Protein AF-0000000068721405 (afdb_homodimer)

Radius of gyration: 25.01 Å; Cα contacts (8 Å, |Δi|>4): 1189; chains: 2; bounding box: 50×74×59 Å

Solvent-accessible surface area (backbone atoms only — not comparable to full-atom values): 30189 Å² total; per-residue (Å²): 129,69,80,90,55,39,34,24,23,39,35,67,59,22,17,36,98,82,54,42,76,29,65,69,36,45,54,49,44,53,52,50,45,58,73,46,59,43,52,27,41,30,38,46,32,79,48,21,42,40,77,71,45,53,73,66,52,54,52,49,47,50,53,52,50,43,60,70,50,62,79,74,53,45,37,32,35,34,24,55,41,57,24,41,67,55,21,39,52,43,41,46,52,40,50,76,63,64,41,49,26,34,36,36,44,67,35,29,60,72,44,65,53,71,70,25,48,49,49,34,50,42,55,40,31,74,70,50,84,52,39,26,28,42,38,40,35,28,80,46,25,62,44,74,76,48,67,68,55,53,49,49,43,30,68,68,20,84,26,28,40,31,34,33,48,33,71,75,51,65,68,53,54,32,49,50,47,69,66,35,78,77,43,42,45,36,25,28,43,34,67,72,42,46,68,64,32,47,73,50,55,34,52,28,29,53,23,64,60,27,63,71,42,34,52,58,46,37,48,32,47,52,31,47,77,69,65,38,54,69,61,25,50,53,49,47,64,53,45,38,65,54,21,44,47,41,70,67,65,64,44,45,49,46,51,47,22,51,47,25,43,76,70,76,39,53,13,55,51,61,61,44,39,53,64,76,70,51,73,67,54,47,51,52,49,51,51,48,52,51,54,35,54,58,53,69,76,98,127,68,82,90,56,40,33,25,23,38,33,68,60,22,16,38,96,84,53,43,77,29,66,67,35,44,56,50,42,52,52,51,44,58,73,47,59,42,52,26,42,29,38,47,35,78,48,22,42,40,78,71,46,52,73,68,52,55,51,48,49,52,54,51,51,43,61,69,49,62,78,74,52,44,39,33,35,36,26,54,40,56,24,41,68,55,20,40,52,43,41,47,53,39,48,75,64,62,42,48,25,35,36,35,43,66,36,31,59,73,43,68,52,71,69,27,49,50,50,35,50,42,55,40,31,74,70,52,84,51,39,26,28,42,39,41,36,28,80,47,25,61,44,73,75,48,67,67,56,54,48,48,42,31,65,69,21,84,26,27,41,31,32,32,48,34,72,76,51,66,67,52,55,32,49,49,47,71,67,37,77,77,44,41,46,38,24,27,42,35,68,72,42,47,70,63,31,47,74,48,56,33,52,28,29,51,24,64,61,26,64,70,41,35,51,60,46,35,47,32,47,51,31,48,76,69,65,36,54,69,61,24,50,51,49,48,64,53,45,38,65,53,21,44,48,42,69,69,64,66,44,44,48,46,51,46,22,52,48,26,43,74,70,76,41,55,14,55,52,60,59,43,39,53,62,76,72,50,72,69,54,46,50,51,50,51,50,49,52,50,54,36,54,57,55,68,77,98

Foldseek 3Di:
DDDDFAAAEEDAFFAAQVQHGPLVLLLQLLVVLVVLVFQEYEYCDVLNVVVPDDPVRLLVSLLSNLVSCVPVHAYEYEQEDQDLVSSLVSVVSNVVNPHQEYEYEYHQPPQDDLVVVLVSLQSSLVSDQHAYEYEADCVRRVYGHDLVSVLCSLQPRQRHAEYEYAPPDLVSLLCCQVVNVNSHAYEYEQLLCRLSSVVSPHRYYHHLCCLQCVNLRRVLRVCVVVVVSVSNVLSSVLCNLVSCLLRPVVQSSQLSLVSCVVVVGGRYDHDPPDDHDDPVSVVSSVVSSVSSVVSVVD/DDDDFAAAEEDAFFAAQVQHGPLVLLLQLLVVLVVLVFQEYEYCDVLNVVVPDDPVRLLVSLLSNLVSCVPVHAYEYEQEDQDLVSSLVSVVSNVVNPHQEYEYEYHQPPQDDLVVVLVSLLSSLVSDQHAYEYEADCVRRVYGHDLVSVLCSLQPRQRHAEYEYAPPDLVSLLCCQVVNVNSHAYEYEQLLCRLSNVVSPHRYYHHLCCLQCVNLSRVLRVCVVVVVSVSNVLSSVLCNLVSCLLRPVVQSSQLSLLSCVVVVGGHYDHDPPDDHDDPVSVVSSVVSSVSSVVSVVD

Sequence (596 aa):
MQKIKGAFPVLITPMDEFQEINWDGIKQNVNYFIEQKVAGIIINGSTGEFVSLSKEERFKMVETVLKEIDGRIPVIVGTAAETTKETIEYTKHAEAHGADCALIINSYYCKPKEEEIYFHFKEISNSVNIPIMLYNNPFTSGVDMSTELMLRIGKECENVTHIKESSGDIRKARDLVRQSEGAFQVFCGSEDLVMESYLVGASGWVSVAGNIVPGLVTKMYEHFQNGELEKVWEINDAILPLCEFLEGSGKYVQIVKRSMELHGQAGGPSRYPRLGLTVDEDQKLQTILSNIAAHAAVMQKIKGAFPVLITPMDEFQEINWDGIKQNVNYFIEQKVAGIIINGSTGEFVSLSKEERFKMVETVLKEIDGRIPVIVGTAAETTKETIEYTKHAEAHGADCALIINSYYCKPKEEEIYFHFKEISNSVNIPIMLYNNPFTSGVDMSTELMLRIGKECENVTHIKESSGDIRKARDLVRQSEGAFQVFCGSEDLVMESYLVGASGWVSVAGNIVPGLVTKMYEHFQNGELEKVWEINDAILPLCEFLEGSGKYVQIVKRSMELHGQAGGPSRYPRLGLTVDEDQKLQTILSNIAAHAAV

InterPro domains:
  IPR002220 DapA-like [PF00701] (4-291)
  IPR002220 DapA-like [PIRSF001365] (1-296)
  IPR002220 DapA-like [PR00146] (37-58)
  IPR002220 DapA-like [PR00146] (73-91)
  IPR002220 DapA-like [PR00146] (105-121)
  IPR002220 DapA-like [PR00146] (130-147)
  IPR002220 DapA-like [PTHR12128] (3-292)
  IPR002220 DapA-like [SM01130] (3-293)
  IPR005263 4-hydroxy-tetrahydrodipicolinate synthase, DapA [TIGR00674] (9-290)
  IPR013785 Aldolase-type TIM barrel [G3DSA:3.20.20.70] (2-296)
  IPR020624 Schiff base-forming aldolase, conserved site [PS00665] (40-57)

Secondary structure (DSSP, 8-state):
-----EEEEB----B-TTS-B-HHHHHHHHHHHHHTT-S-EEESSTTTTGGGS-HHHHHHHHHHHHHHHTTSS-EEEE---SSHHHHHHHHHHHHHTT-SEEEEEPPSSS---HHHHHHHHHHHHHH--S-EEEEE-HHHHS----HHHHHHHHHHSTTEEEEEE-SS-HHHHHHHHHHSTTSSEEEE--GGGHHHHHHHT--EEEESGGGTSHHHHHHHHHHHHTT-HHHHHHHHHHHHHHHHHHHHHS-HHHHHHHHHHHTTS---PPPTT-----HHHHHHHHHHHHHHHHHHT-/-----EEEEB----B-TTS-B-HHHHHHHHHHHHHTT-S-EEESSTTTTGGGS-HHHHHHHHHHHHHHHTTSS-EEEE---SSHHHHHHHHHHHHHTT-SEEEEEPPSSS---HHHHHHHHHHHHHH--S-EEEEE-HHHHS----HHHHHHHHHHSTTEEEEEE-SS-HHHHHHHHHHSTTSSEEEE--GGGHHHHHHHT--EEEESGGGTSHHHHHHHHHHHHTT-HHHHHHHHHHHHHHHHHHHHHS-HHHHHHHHHHHTTS---PPPTT-----HHHHHHHHHHHHHHHHHHT-

Structure (mmCIF, N/CA/C/O backbone):
data_AF-0000000068721405-model_v1
#
loop_
_entity.id
_entity.type
_entity.pdbx_description
1 polymer '4-hydroxy-tetrahydrodipicolinate synthase'
#
loop_
_atom_site.group_PDB
_atom_site.id
_atom_site.type_symbol
_atom_site.label_atom_id
_atom_site.label_alt_id
_atom_site.label_comp_id
_atom_site.label_asym_id
_atom_site.label_entity_id
_atom_site.label_seq_id
_atom_site.pdbx_PDB_ins_code
_atom_site.Cartn_x
_atom_site.Cartn_y
_atom_site.Cartn_z
_atom_site.occupancy
_atom_site.B_iso_or_equiv
_atom_site.auth_seq_id
_atom_site.auth_comp_id
_atom_site.auth_asym_id
_atom_site.auth_atom_id
_atom_site.pdbx_PDB_model_num
ATOM 1 N N . MET A 1 1 ? -15.828 20.219 19.922 1 56.53 1 MET A N 1
ATOM 2 C CA . MET A 1 1 ? -14.68 19.828 19.109 1 56.53 1 MET A CA 1
ATOM 3 C C . MET A 1 1 ? -13.984 21.062 18.547 1 56.53 1 MET A C 1
ATOM 5 O O . MET A 1 1 ? -14.648 22.031 18.156 1 56.53 1 MET A O 1
ATOM 9 N N . GLN A 1 2 ? -12.633 21.078 18.609 1 73.62 2 GLN A N 1
ATOM 10 C CA . GLN A 1 2 ? -11.883 22.25 18.172 1 73.62 2 GLN A CA 1
ATOM 11 C C . GLN A 1 2 ? -11.984 22.422 16.656 1 73.62 2 GLN A C 1
ATOM 13 O O . GLN A 1 2 ? -12.195 21.453 15.93 1 73.62 2 GLN A O 1
ATOM 18 N N . LYS A 1 3 ? -11.953 23.547 16.281 1 86.75 3 LYS A N 1
ATOM 19 C CA . LYS A 1 3 ? -12.031 23.859 14.859 1 86.75 3 LYS A CA 1
ATOM 20 C C . LYS A 1 3 ? -10.758 23.406 14.141 1 86.75 3 LYS A C 1
ATOM 22 O O . LYS A 1 3 ? -9.648 23.641 14.625 1 86.75 3 LYS A O 1
ATOM 27 N N . ILE A 1 4 ? -10.844 22.688 13.141 1 96 4 ILE A N 1
ATOM 28 C CA . ILE A 1 4 ? -9.742 22.203 12.312 1 96 4 ILE A CA 1
ATOM 29 C C . ILE A 1 4 ? -9.531 23.156 11.133 1 96 4 ILE A C 1
ATOM 31 O O . ILE A 1 4 ? -10.156 23.016 10.086 1 96 4 ILE A O 1
ATOM 35 N N . LYS A 1 5 ? -8.703 24.141 11.305 1 95.31 5 LYS A N 1
ATOM 36 C CA . LYS A 1 5 ? -8.352 25.141 10.305 1 95.31 5 LYS A CA 1
ATOM 37 C C . LYS A 1 5 ? -6.895 25.578 10.453 1 95.31 5 LYS A C 1
ATOM 39 O O . LYS A 1 5 ? -6.379 25.656 11.57 1 95.31 5 LYS A O 1
ATOM 44 N N . GLY A 1 6 ? -6.27 25.891 9.375 1 97.5 6 GLY A N 1
ATOM 45 C CA . GLY A 1 6 ? -4.875 26.297 9.414 1 97.5 6 GLY A CA 1
ATOM 46 C C . GLY A 1 6 ? -3.926 25.234 8.898 1 97.5 6 GLY A C 1
ATOM 47 O O . GLY A 1 6 ? -4.344 24.312 8.18 1 97.5 6 GLY A O 1
ATOM 48 N N . ALA A 1 7 ? -2.674 25.422 9.164 1 98.19 7 ALA A N 1
ATOM 49 C CA . ALA A 1 7 ? -1.65 24.484 8.719 1 98.19 7 ALA A CA 1
ATOM 50 C C . ALA A 1 7 ? -1.308 23.484 9.82 1 98.19 7 ALA A C 1
ATOM 52 O O . ALA A 1 7 ? -0.998 23.875 10.945 1 98.19 7 ALA A O 1
ATOM 53 N N . PHE A 1 8 ? -1.411 22.266 9.516 1 98.75 8 PHE A N 1
ATOM 54 C CA . PHE A 1 8 ? -1.173 21.172 10.453 1 98.75 8 PHE A CA 1
ATOM 55 C C . PHE A 1 8 ? 0.058 20.375 10.047 1 98.75 8 PHE A C 1
ATOM 57 O O . PHE A 1 8 ? 0.036 19.656 9.047 1 98.75 8 PHE A O 1
ATOM 64 N N . PRO A 1 9 ? 1.169 20.484 10.82 1 98.81 9 PRO A N 1
ATOM 65 C CA . PRO A 1 9 ? 2.271 19.562 10.539 1 98.81 9 PRO A CA 1
ATOM 66 C C . PRO A 1 9 ? 1.882 18.094 10.742 1 98.81 9 PRO A C 1
ATOM 68 O O . PRO A 1 9 ? 1.229 17.766 11.727 1 98.81 9 PRO A O 1
ATOM 71 N N . VAL A 1 10 ? 2.143 17.266 9.789 1 98.69 10 VAL A N 1
ATOM 72 C CA . VAL A 1 10 ? 2.029 15.82 9.945 1 98.69 10 VAL A CA 1
ATOM 73 C C . VAL A 1 10 ? 3.338 15.258 10.492 1 98.69 10 VAL A C 1
ATOM 75 O O . VAL A 1 10 ? 4.332 15.164 9.773 1 98.69 10 VAL A O 1
ATOM 78 N N . LEU A 1 11 ? 3.346 14.789 11.648 1 98.88 11 LEU A N 1
ATOM 79 C CA . LEU A 1 11 ? 4.559 14.57 12.43 1 98.88 11 LEU A CA 1
ATOM 80 C C . LEU A 1 11 ? 5.219 13.25 12.047 1 98.88 11 LEU A C 1
ATOM 82 O O . LEU A 1 11 ? 4.535 12.281 11.719 1 98.88 11 LEU A O 1
ATOM 86 N N . ILE A 1 12 ? 6.52 13.203 12.188 1 98.81 12 ILE A N 1
ATOM 87 C CA . ILE A 1 12 ? 7.293 11.969 12.094 1 98.81 12 ILE A CA 1
ATOM 88 C C . ILE A 1 12 ? 7.172 11.195 13.406 1 98.81 12 ILE A C 1
ATOM 90 O O . ILE A 1 12 ? 6.734 11.734 14.422 1 98.81 12 ILE A O 1
ATOM 94 N N . THR A 1 13 ? 7.531 9.969 13.391 1 98.88 13 THR A N 1
ATOM 95 C CA . THR A 1 13 ? 7.75 9.133 14.57 1 98.88 13 THR A CA 1
ATOM 96 C C . THR A 1 13 ? 9.242 8.969 14.844 1 98.88 13 THR A C 1
ATOM 98 O O . THR A 1 13 ? 9.922 8.18 14.18 1 98.88 13 THR A O 1
ATOM 101 N N . PRO A 1 14 ? 9.711 9.703 15.812 1 98.88 14 PRO A N 1
ATOM 102 C CA . PRO A 1 14 ? 11.141 9.547 16.109 1 98.88 14 PRO A CA 1
ATOM 103 C C . PRO A 1 14 ? 11.492 8.148 16.609 1 98.88 14 PRO A C 1
ATOM 105 O O . PRO A 1 14 ? 10.711 7.535 17.344 1 98.88 14 PRO A O 1
ATOM 108 N N . MET A 1 15 ? 12.633 7.73 16.219 1 98.75 15 MET A N 1
ATOM 109 C CA . MET A 1 15 ? 13.117 6.406 16.594 1 98.75 15 MET A CA 1
ATOM 110 C C . MET A 1 15 ? 14.555 6.473 17.094 1 98.75 15 MET A C 1
ATOM 112 O O . MET A 1 15 ? 15.281 7.414 16.781 1 98.75 15 MET A O 1
ATOM 116 N N . ASP A 1 16 ? 14.938 5.48 17.875 1 98.31 16 ASP A N 1
ATOM 117 C CA . ASP A 1 16 ? 16.344 5.375 18.266 1 98.31 16 ASP A CA 1
ATOM 118 C C . ASP A 1 16 ? 17.141 4.566 17.25 1 98.31 16 ASP A C 1
ATOM 120 O O . ASP A 1 16 ? 16.609 4.203 16.188 1 98.31 16 ASP A O 1
ATOM 124 N N . GLU A 1 17 ? 18.391 4.312 17.547 1 97 17 GLU A N 1
ATOM 125 C CA . GLU A 1 17 ? 19.297 3.688 16.594 1 97 17 GLU A CA 1
ATOM 126 C C . GLU A 1 17 ? 18.906 2.238 16.312 1 97 17 GLU A C 1
ATOM 128 O O . GLU A 1 17 ? 19.344 1.639 15.336 1 97 17 GLU A O 1
ATOM 133 N N . PHE A 1 18 ? 18.078 1.682 17.188 1 97.69 18 PHE A N 1
ATOM 134 C CA . PHE A 1 18 ? 17.641 0.305 17.016 1 97.69 18 PHE A CA 1
ATOM 135 C C . PHE A 1 18 ? 16.281 0.259 16.328 1 97.69 18 PHE A C 1
ATOM 137 O O . PHE A 1 18 ? 15.648 -0.798 16.25 1 97.69 18 PHE A O 1
ATOM 144 N N . GLN A 1 19 ? 15.719 1.439 15.852 1 98.19 19 GLN A N 1
ATOM 145 C CA . GLN A 1 19 ? 14.461 1.596 15.125 1 98.19 19 GLN A CA 1
ATOM 146 C C . GLN A 1 19 ? 13.266 1.312 16.031 1 98.19 19 GLN A C 1
ATOM 148 O O . GLN A 1 19 ? 12.234 0.814 15.57 1 98.19 19 GLN A O 1
ATOM 153 N N . GLU A 1 20 ? 13.547 1.47 17.312 1 98.56 20 GLU A N 1
ATOM 154 C CA . GLU A 1 20 ? 12.445 1.495 18.281 1 98.56 20 GLU A CA 1
ATOM 155 C C . GLU A 1 20 ? 11.945 2.918 18.516 1 98.56 20 GLU A C 1
ATOM 157 O O . GLU A 1 20 ? 12.734 3.869 18.469 1 98.56 20 GLU A O 1
ATOM 162 N N . ILE A 1 21 ? 10.656 3.057 18.812 1 98.88 21 ILE A N 1
ATOM 163 C CA . ILE A 1 21 ? 10.055 4.379 18.953 1 98.88 21 ILE A CA 1
ATOM 164 C C . ILE A 1 21 ? 10.688 5.113 20.125 1 98.88 21 ILE A C 1
ATOM 166 O O . ILE A 1 21 ? 10.82 4.555 21.219 1 98.88 21 ILE A O 1
ATOM 170 N N . ASN A 1 22 ? 11.141 6.293 19.906 1 98.88 22 ASN A N 1
ATOM 171 C CA . ASN A 1 22 ? 11.641 7.199 20.938 1 98.88 22 ASN A CA 1
ATOM 172 C C . ASN A 1 22 ? 10.516 7.984 21.594 1 98.88 22 ASN A C 1
ATOM 174 O O . ASN A 1 22 ? 10.266 9.141 21.25 1 98.88 22 ASN A O 1
ATOM 178 N N . TRP A 1 23 ? 9.914 7.414 22.625 1 98.88 23 TRP A N 1
ATOM 179 C CA . TRP A 1 23 ? 8.719 7.965 23.25 1 98.88 23 TRP A CA 1
ATOM 180 C C . TRP A 1 23 ? 9 9.32 23.891 1 98.88 23 TRP A C 1
ATOM 182 O O . TRP A 1 23 ? 8.172 10.234 23.828 1 98.88 23 TRP A O 1
ATOM 192 N N . ASP A 1 24 ? 10.133 9.484 24.5 1 98.69 24 ASP A N 1
ATOM 193 C CA . ASP A 1 24 ? 10.508 10.781 25.062 1 98.69 24 ASP A CA 1
ATOM 194 C C . ASP A 1 24 ? 10.664 11.828 23.953 1 98.69 24 ASP A C 1
ATOM 196 O O . ASP A 1 24 ? 10.297 12.992 24.141 1 98.69 24 ASP A O 1
ATOM 200 N N . GLY A 1 25 ? 11.25 11.367 22.859 1 98.75 25 GLY A N 1
ATOM 201 C CA . GLY A 1 25 ? 11.375 12.242 21.703 1 98.75 25 GLY A CA 1
ATOM 202 C C . GLY A 1 25 ? 10.039 12.703 21.156 1 98.75 25 GLY A C 1
ATOM 203 O O . GLY A 1 25 ? 9.914 13.836 20.688 1 98.75 25 GLY A O 1
ATOM 204 N N . ILE A 1 26 ? 9.055 11.836 21.219 1 98.75 26 ILE A N 1
ATOM 205 C CA . ILE A 1 26 ? 7.707 12.188 20.781 1 98.75 26 ILE A CA 1
ATOM 206 C C . ILE A 1 26 ? 7.168 13.32 21.656 1 98.75 26 ILE A C 1
ATOM 208 O O . ILE A 1 26 ? 6.648 14.312 21.125 1 98.75 26 ILE A O 1
ATOM 212 N N . LYS A 1 27 ? 7.285 13.18 22.922 1 98.69 27 LYS A N 1
ATOM 213 C CA . LYS A 1 27 ? 6.801 14.203 23.844 1 98.69 27 LYS A CA 1
ATOM 214 C C . LYS A 1 27 ? 7.531 15.523 23.641 1 98.69 27 LYS A C 1
ATOM 216 O O . LYS A 1 27 ? 6.914 16.594 23.656 1 98.69 27 LYS A O 1
ATOM 221 N N . GLN A 1 28 ? 8.812 15.383 23.438 1 98.5 28 GLN A N 1
ATOM 222 C CA . GLN A 1 28 ? 9.617 16.578 23.172 1 98.5 28 GLN A CA 1
ATOM 223 C C . GLN A 1 28 ? 9.148 17.297 21.922 1 98.5 28 GLN A C 1
ATOM 225 O O . GLN A 1 28 ? 8.977 18.516 21.922 1 98.5 28 GLN A O 1
ATOM 230 N N . ASN A 1 29 ? 8.984 16.547 20.844 1 98.81 29 ASN A N 1
ATOM 231 C CA . ASN A 1 29 ? 8.539 17.125 19.578 1 98.81 29 ASN A CA 1
ATOM 232 C C . ASN A 1 29 ? 7.164 17.766 19.703 1 98.81 29 ASN A C 1
ATOM 234 O O . ASN A 1 29 ? 6.926 18.859 19.172 1 98.81 29 ASN A O 1
ATOM 238 N N . VAL A 1 30 ? 6.254 17.094 20.391 1 98.75 30 VAL A N 1
ATOM 239 C CA . VAL A 1 30 ? 4.906 17.609 20.594 1 98.75 30 VAL A CA 1
ATOM 240 C C . VAL A 1 30 ? 4.969 18.984 21.25 1 98.75 30 VAL A C 1
ATOM 242 O O . VAL A 1 30 ? 4.328 19.938 20.797 1 98.75 30 VAL A O 1
ATOM 245 N N . ASN A 1 31 ? 5.727 19.094 22.281 1 98.62 31 ASN A N 1
ATOM 246 C CA . ASN A 1 31 ? 5.836 20.359 23 1 98.62 31 ASN A CA 1
ATOM 247 C C . ASN A 1 31 ? 6.523 21.422 22.156 1 98.62 31 ASN A C 1
ATOM 249 O O . ASN A 1 31 ? 6.18 22.594 22.219 1 98.62 31 ASN A O 1
ATOM 253 N N . TYR A 1 32 ? 7.504 21.016 21.422 1 98.5 32 TYR A N 1
ATOM 254 C CA . TYR A 1 32 ? 8.148 21.922 20.484 1 98.5 32 TYR A CA 1
ATOM 255 C C . TYR A 1 32 ? 7.133 22.547 19.531 1 98.5 32 TYR A C 1
ATOM 257 O O . TYR A 1 32 ? 7.113 23.766 19.328 1 98.5 32 TYR A O 1
ATOM 265 N N . PHE A 1 33 ? 6.223 21.75 18.922 1 98.62 33 PHE A N 1
ATOM 266 C CA . PHE A 1 33 ? 5.254 22.234 17.938 1 98.62 33 PHE A CA 1
ATOM 267 C C . PHE A 1 33 ? 4.227 23.141 18.609 1 98.62 33 PHE A C 1
ATOM 269 O O . PHE A 1 33 ? 3.771 24.125 18.016 1 98.62 33 PHE A O 1
ATOM 276 N N . ILE A 1 34 ? 3.844 22.812 19.859 1 98.31 34 ILE A N 1
ATOM 277 C CA . ILE A 1 34 ? 2.953 23.688 20.609 1 98.31 34 ILE A CA 1
ATOM 278 C C . ILE A 1 34 ? 3.611 25.047 20.797 1 98.31 34 ILE A C 1
ATOM 280 O O . ILE A 1 34 ? 2.969 26.094 20.609 1 98.31 34 ILE A O 1
ATOM 284 N N . GLU A 1 35 ? 4.902 25.016 21.125 1 97.69 35 GLU A N 1
ATOM 285 C CA . GLU A 1 35 ? 5.656 26.266 21.328 1 97.69 35 GLU A CA 1
ATOM 286 C C . GLU A 1 35 ? 5.75 27.062 20.031 1 97.69 35 GLU A C 1
ATOM 288 O O . GLU A 1 35 ? 5.797 28.297 20.062 1 97.69 35 GLU A O 1
ATOM 293 N N . GLN A 1 36 ? 5.75 26.359 18.938 1 97.44 36 GLN A N 1
ATOM 294 C CA . GLN A 1 36 ? 5.82 27 17.625 1 97.44 36 GLN A CA 1
ATOM 295 C C . GLN A 1 36 ? 4.453 27.547 17.203 1 97.44 36 GLN A C 1
ATOM 297 O O . GLN A 1 36 ? 4.312 28.094 16.109 1 97.44 36 GLN A O 1
ATOM 302 N N . LYS A 1 37 ? 3.424 27.328 17.984 1 97.31 37 LYS A N 1
ATOM 303 C CA . LYS A 1 37 ? 2.078 27.875 17.828 1 97.31 37 LYS A CA 1
ATOM 304 C C . LYS A 1 37 ? 1.413 27.328 16.562 1 97.31 37 LYS A C 1
ATOM 306 O O . LYS A 1 37 ? 0.739 28.078 15.852 1 97.31 37 LYS A O 1
ATOM 311 N N . VAL A 1 38 ? 1.676 26.109 16.281 1 98.19 38 VAL A N 1
ATOM 312 C CA . VAL A 1 38 ? 0.999 25.484 15.156 1 98.19 38 VAL A CA 1
ATOM 313 C C . VAL A 1 38 ? -0.499 25.391 15.438 1 98.19 38 VAL A C 1
ATOM 315 O O . VAL A 1 38 ? -0.922 25.438 16.594 1 98.19 38 VAL A O 1
ATOM 318 N N . ALA A 1 39 ? -1.323 25.297 14.383 1 98.06 39 ALA A N 1
ATOM 319 C CA . ALA A 1 39 ? -2.777 25.234 14.516 1 98.06 39 ALA A CA 1
ATOM 320 C C . ALA A 1 39 ? -3.215 23.922 15.148 1 98.06 39 ALA A C 1
ATOM 322 O O . ALA A 1 39 ? -4.293 23.844 15.742 1 98.06 39 ALA A O 1
ATOM 323 N N . GLY A 1 40 ? -2.482 22.906 15.078 1 98.56 40 GLY A N 1
ATOM 324 C CA . GLY A 1 40 ? -2.662 21.531 15.508 1 98.56 40 GLY A CA 1
ATOM 325 C C . GLY A 1 40 ? -1.644 20.578 14.906 1 98.56 40 GLY A C 1
ATOM 326 O O . GLY A 1 40 ? -0.728 21 14.203 1 98.56 40 GLY A O 1
ATOM 327 N N . ILE A 1 41 ? -1.767 19.297 15.258 1 98.81 41 ILE A N 1
ATOM 328 C CA . ILE A 1 41 ? -0.803 18.344 14.719 1 98.81 41 ILE A CA 1
ATOM 329 C C . ILE A 1 41 ? -1.535 17.109 14.195 1 98.81 41 ILE A C 1
ATOM 331 O O . ILE A 1 41 ? -2.691 16.859 14.547 1 98.81 41 ILE A O 1
ATOM 335 N N . ILE A 1 42 ? -0.923 16.422 13.328 1 98.94 42 ILE A N 1
ATOM 336 C CA . ILE A 1 42 ? -1.399 15.141 12.805 1 98.94 42 ILE A CA 1
ATOM 337 C C . ILE A 1 42 ? -0.387 14.039 13.117 1 98.94 42 ILE A C 1
ATOM 339 O O . ILE A 1 42 ? 0.815 14.219 12.906 1 98.94 42 ILE A O 1
ATOM 343 N N . ILE A 1 43 ? -0.832 12.945 13.633 1 98.94 43 ILE A N 1
ATOM 344 C CA . ILE A 1 43 ? 0.042 11.812 13.945 1 98.94 43 ILE A CA 1
ATOM 345 C C . ILE A 1 43 ? -0.439 10.57 13.203 1 98.94 43 ILE A C 1
ATOM 347 O O . ILE A 1 43 ? -1.558 10.547 12.68 1 98.94 43 ILE A O 1
ATOM 351 N N . ASN A 1 44 ? 0.388 9.547 13.148 1 98.81 44 ASN A N 1
ATOM 352 C CA . ASN A 1 44 ? 0.074 8.273 12.516 1 98.81 44 ASN A CA 1
ATOM 353 C C . ASN A 1 44 ? -0.34 8.461 11.055 1 98.81 44 ASN A C 1
ATOM 355 O O . ASN A 1 44 ? -1.237 7.773 10.57 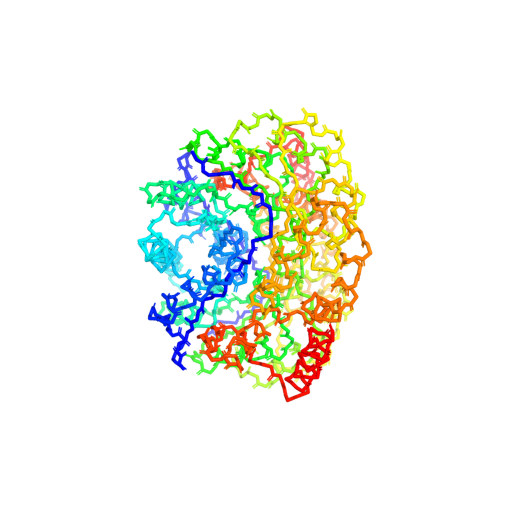1 98.81 44 ASN A O 1
ATOM 359 N N . GLY A 1 45 ? 0.198 9.531 10.383 1 98.5 45 GLY A N 1
ATOM 360 C CA . GLY A 1 45 ? 0.061 9.68 8.938 1 98.5 45 GLY A CA 1
ATOM 361 C C . GLY A 1 45 ? 1.174 9.008 8.164 1 98.5 45 GLY A C 1
ATOM 362 O O . GLY A 1 45 ? 1.955 8.234 8.727 1 98.5 45 GLY A O 1
ATOM 363 N N . SER A 1 46 ? 1.218 9.273 6.887 1 97.94 46 SER A N 1
ATOM 364 C CA . SER A 1 46 ? 2.283 8.734 6.047 1 97.94 46 SER A CA 1
ATOM 365 C C . SER A 1 46 ? 3.654 9.18 6.543 1 97.94 46 SER A C 1
ATOM 367 O O . SER A 1 46 ? 4.586 8.375 6.609 1 97.94 46 SER A O 1
ATOM 369 N N . THR A 1 47 ? 3.781 10.461 6.922 1 98.38 47 THR A N 1
ATOM 370 C CA . THR A 1 47 ? 5.035 11.016 7.418 1 98.38 47 THR A CA 1
ATOM 371 C C . THR A 1 47 ? 5.426 10.359 8.742 1 98.38 47 THR A C 1
ATOM 373 O O . THR A 1 47 ? 6.609 10.25 9.062 1 98.38 47 THR A O 1
ATOM 376 N N . GLY A 1 48 ? 4.434 9.977 9.477 1 98.62 48 GLY A N 1
ATOM 377 C CA . GLY A 1 48 ? 4.668 9.281 10.734 1 98.62 48 GLY A CA 1
ATOM 378 C C . GLY A 1 48 ? 4.949 7.801 10.562 1 98.62 48 GLY A C 1
ATOM 379 O O . GLY A 1 48 ? 5.09 7.07 11.539 1 98.62 48 GLY A O 1
ATOM 380 N N . GLU A 1 49 ? 4.965 7.316 9.352 1 98.38 49 GLU A N 1
ATOM 381 C CA . GLU A 1 49 ? 5.297 5.938 9.008 1 98.38 49 GLU A CA 1
ATOM 382 C C . GLU A 1 49 ? 4.301 4.957 9.625 1 98.38 49 GLU A C 1
ATOM 384 O O . GLU A 1 49 ? 4.691 3.939 10.195 1 98.38 49 GLU A O 1
ATOM 389 N N . PHE A 1 50 ? 3.018 5.238 9.492 1 98.62 50 PHE A N 1
ATOM 390 C CA . PHE A 1 50 ? 2.002 4.434 10.156 1 98.62 50 PHE A CA 1
ATOM 391 C C . PHE A 1 50 ? 2.051 2.99 9.68 1 98.62 50 PHE A C 1
ATOM 393 O O . PHE A 1 50 ? 1.764 2.064 10.438 1 98.62 50 PHE A O 1
ATOM 400 N N . VAL A 1 51 ? 2.494 2.699 8.469 1 97.88 51 VAL A N 1
ATOM 401 C CA . VAL A 1 51 ? 2.469 1.358 7.895 1 97.88 51 VAL A CA 1
ATOM 402 C C . VAL A 1 51 ? 3.609 0.525 8.477 1 97.88 51 VAL A C 1
ATOM 404 O O . VAL A 1 51 ? 3.627 -0.7 8.328 1 97.88 51 VAL A O 1
ATOM 407 N N . SER A 1 52 ? 4.559 1.2 9.086 1 98.12 52 SER A N 1
ATOM 408 C CA . SER A 1 52 ? 5.68 0.492 9.695 1 98.12 52 SER A CA 1
ATOM 409 C C . SER A 1 52 ? 5.43 0.232 11.18 1 98.12 52 SER A C 1
ATOM 411 O O . SER A 1 52 ? 6.262 -0.375 11.859 1 98.12 52 SER A O 1
ATOM 413 N N . LEU A 1 53 ? 4.328 0.719 11.664 1 98.56 53 LEU A N 1
ATOM 414 C CA . LEU A 1 53 ? 4.012 0.574 13.078 1 98.56 53 LEU A CA 1
ATOM 415 C C . LEU A 1 53 ? 3.047 -0.586 13.305 1 98.56 53 LEU A C 1
ATOM 417 O O . LEU A 1 53 ? 2.129 -0.8 12.508 1 98.56 53 LEU A O 1
ATOM 421 N N . SER A 1 54 ? 3.256 -1.325 14.422 1 97.56 54 SER A N 1
ATOM 422 C CA . SER A 1 54 ? 2.279 -2.33 14.828 1 97.56 54 SER A CA 1
ATOM 423 C C . SER A 1 54 ? 0.999 -1.678 15.344 1 97.56 54 SER A C 1
ATOM 425 O O . SER A 1 54 ? 0.979 -0.481 15.641 1 97.56 54 SER A O 1
ATOM 427 N N . LYS A 1 55 ? -0.06 -2.473 15.406 1 97.69 55 LYS A N 1
ATOM 428 C CA . LYS A 1 55 ? -1.316 -1.995 15.977 1 97.69 55 LYS A CA 1
ATOM 429 C C . LYS A 1 55 ? -1.103 -1.425 17.375 1 97.69 55 LYS A C 1
ATOM 431 O O . LYS A 1 55 ? -1.61 -0.349 17.703 1 97.69 55 LYS A O 1
ATOM 436 N N . GLU A 1 56 ? -0.354 -2.094 18.172 1 98.5 56 GLU A N 1
ATOM 437 C CA . GLU A 1 56 ? -0.085 -1.68 19.547 1 98.5 56 GLU A CA 1
ATOM 438 C C . GLU A 1 56 ? 0.676 -0.357 19.578 1 98.5 56 GLU A C 1
ATOM 440 O O . GLU A 1 56 ? 0.395 0.503 20.422 1 98.5 56 GLU A O 1
ATOM 445 N N . GLU A 1 57 ? 1.611 -0.224 18.719 1 98.81 57 GLU A N 1
ATOM 446 C CA . GLU A 1 57 ? 2.383 1.013 18.656 1 98.81 57 GLU A CA 1
ATOM 447 C C . GLU A 1 57 ? 1.505 2.191 18.25 1 98.81 57 GLU A C 1
ATOM 449 O O . GLU A 1 57 ? 1.635 3.289 18.797 1 98.81 57 GLU A O 1
ATOM 454 N N . ARG A 1 58 ? 0.626 2.002 17.25 1 98.88 58 ARG A N 1
ATOM 455 C CA . ARG A 1 58 ? -0.281 3.055 16.812 1 98.88 58 ARG A CA 1
ATOM 456 C C . ARG A 1 58 ? -1.211 3.49 17.938 1 98.88 58 ARG A C 1
ATOM 458 O O . ARG A 1 58 ? -1.457 4.684 18.125 1 98.88 58 ARG A O 1
ATOM 465 N N . PHE A 1 59 ? -1.735 2.48 18.656 1 98.94 59 PHE A N 1
ATOM 466 C CA . PHE A 1 59 ? -2.602 2.783 19.797 1 98.94 59 PHE A CA 1
ATOM 467 C C . PHE A 1 59 ? -1.838 3.549 20.875 1 98.94 59 PHE A C 1
ATOM 469 O O . PHE A 1 59 ? -2.322 4.559 21.375 1 98.94 59 PHE A O 1
ATOM 476 N N . LYS A 1 60 ? -0.66 3.088 21.172 1 98.94 60 LYS A N 1
ATOM 477 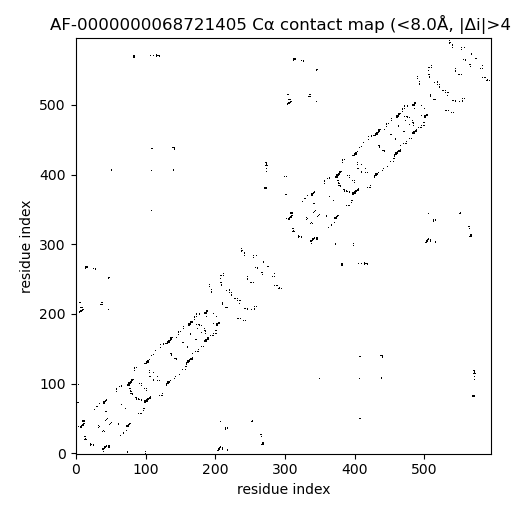C CA . LYS A 1 60 ? 0.148 3.75 22.203 1 98.94 60 LYS A CA 1
ATOM 478 C C . LYS A 1 60 ? 0.501 5.172 21.781 1 98.94 60 LYS A C 1
ATOM 480 O O . LYS A 1 60 ? 0.565 6.074 22.625 1 98.94 60 LYS A O 1
ATOM 485 N N . MET A 1 61 ? 0.784 5.402 20.5 1 98.94 61 MET A N 1
ATOM 486 C CA . MET A 1 61 ? 1.05 6.734 19.969 1 98.94 61 MET A CA 1
ATOM 487 C C . MET A 1 61 ? -0.115 7.68 20.25 1 98.94 61 MET A C 1
ATOM 489 O O . MET A 1 61 ? 0.089 8.797 20.734 1 98.94 61 MET A O 1
ATOM 493 N N . VAL A 1 62 ? -1.32 7.203 19.969 1 98.94 62 VAL A N 1
ATOM 494 C CA . VAL A 1 62 ? -2.525 7.996 20.188 1 98.94 62 VAL A CA 1
ATOM 495 C C . VAL A 1 62 ? -2.646 8.359 21.672 1 98.94 62 VAL A C 1
ATOM 497 O O . VAL A 1 62 ? -2.812 9.531 22.016 1 98.94 62 VAL A O 1
ATOM 500 N N . GLU A 1 63 ? -2.494 7.352 22.5 1 98.94 63 GLU A N 1
ATOM 501 C CA . GLU A 1 63 ? -2.625 7.551 23.938 1 98.94 63 GLU A CA 1
ATOM 502 C C . GLU A 1 63 ? -1.57 8.523 24.453 1 98.94 63 GLU A C 1
ATOM 504 O O . GLU A 1 63 ? -1.887 9.445 25.219 1 98.94 63 GLU A O 1
ATOM 509 N N . THR A 1 64 ? -0.331 8.336 24.031 1 98.88 64 THR A N 1
ATOM 510 C CA . THR A 1 64 ? 0.796 9.133 24.5 1 98.88 64 THR A CA 1
ATOM 511 C C . THR A 1 64 ? 0.655 10.586 24.062 1 98.88 64 THR A C 1
ATOM 513 O O . THR A 1 64 ? 0.801 11.5 24.859 1 98.88 64 THR A O 1
ATOM 516 N N . VAL A 1 65 ? 0.349 10.828 22.812 1 98.94 65 VAL A N 1
ATOM 517 C CA . VAL A 1 65 ? 0.316 12.18 22.25 1 98.94 65 VAL A CA 1
ATOM 518 C C . VAL A 1 65 ? -0.883 12.938 22.797 1 98.94 65 VAL A C 1
ATOM 520 O O . VAL A 1 65 ? -0.761 14.109 23.188 1 98.94 65 VAL A O 1
ATOM 523 N N . LEU A 1 66 ? -2.059 12.312 22.844 1 98.81 66 LEU A N 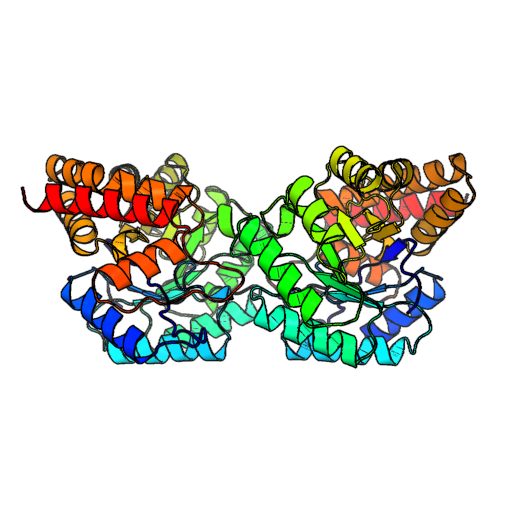1
ATOM 524 C CA . LEU A 1 66 ? -3.25 12.992 23.344 1 98.81 66 LEU A CA 1
ATOM 525 C C . LEU A 1 66 ? -3.107 13.344 24.812 1 98.81 66 LEU A C 1
ATOM 527 O O . LEU A 1 66 ? -3.549 14.406 25.25 1 98.81 66 LEU A O 1
ATOM 531 N N . LYS A 1 67 ? -2.494 12.406 25.547 1 98.69 67 LYS A N 1
ATOM 532 C CA . LYS A 1 67 ? -2.221 12.703 26.953 1 98.69 67 LYS A CA 1
ATOM 533 C C . LYS A 1 67 ? -1.265 13.891 27.078 1 98.69 67 LYS A C 1
ATOM 535 O O . LYS A 1 67 ? -1.488 14.789 27.891 1 98.69 67 LYS A O 1
ATOM 540 N N . GLU A 1 68 ? -0.209 13.898 26.281 1 98.69 68 GLU A N 1
ATOM 541 C CA . GLU A 1 68 ? 0.803 14.945 26.344 1 98.69 68 GLU A CA 1
ATOM 542 C C . GLU A 1 68 ? 0.221 16.297 25.938 1 98.69 68 GLU A C 1
ATOM 544 O O . GLU A 1 68 ? 0.554 17.328 26.516 1 98.69 68 GLU A O 1
ATOM 549 N N . ILE A 1 69 ? -0.553 16.344 24.906 1 98.19 69 ILE A N 1
ATOM 550 C CA . ILE A 1 69 ? -1.16 17.562 24.391 1 98.19 69 ILE A CA 1
ATOM 551 C C . ILE A 1 69 ? -2.135 18.125 25.422 1 98.19 69 ILE A C 1
ATOM 553 O O . ILE A 1 69 ? -2.217 19.344 25.594 1 98.19 69 ILE A O 1
ATOM 557 N N . ASP A 1 70 ? -2.93 17.25 26 1 97.25 70 ASP A N 1
ATOM 558 C CA . ASP A 1 70 ? -3.846 17.594 27.078 1 97.25 70 ASP A CA 1
ATOM 559 C C . ASP A 1 70 ? -4.785 18.719 26.656 1 97.25 70 ASP A C 1
ATOM 561 O O . ASP A 1 70 ? -4.949 19.703 27.391 1 97.25 70 ASP A O 1
ATOM 565 N N . GLY A 1 71 ? -5.273 18.672 25.453 1 96.69 71 GLY A N 1
ATOM 566 C CA . GLY A 1 71 ? -6.328 19.562 25 1 96.69 71 GLY A CA 1
ATOM 567 C C . GLY A 1 71 ? -5.82 20.922 24.578 1 96.69 71 GLY A C 1
ATOM 568 O O . GLY A 1 71 ? -6.605 21.797 24.219 1 96.69 71 GLY A O 1
ATOM 569 N N . ARG A 1 72 ? -4.539 21.141 24.438 1 97.38 72 ARG A N 1
ATOM 570 C CA . ARG A 1 72 ? -3.984 22.469 24.172 1 97.38 72 ARG A CA 1
ATOM 571 C C . ARG A 1 72 ? -4.176 22.844 22.703 1 97.38 72 ARG A C 1
ATOM 573 O O . ARG A 1 72 ? -4.418 24.016 22.391 1 97.38 72 ARG A O 1
ATOM 580 N N . ILE A 1 73 ? -3.988 21.922 21.797 1 97.88 73 ILE A N 1
ATOM 581 C CA . ILE A 1 73 ? -4.23 22.125 20.375 1 97.88 73 ILE A CA 1
ATOM 582 C C . ILE A 1 73 ? -4.934 20.906 19.797 1 97.88 73 ILE A C 1
ATOM 584 O O . ILE A 1 73 ? -4.883 19.812 20.375 1 97.88 73 ILE A O 1
ATOM 588 N N . PRO A 1 74 ? -5.648 21.094 18.641 1 98.5 74 PRO A N 1
ATOM 589 C CA . PRO A 1 74 ? -6.309 19.938 18.016 1 98.5 74 PRO A CA 1
ATOM 590 C C . PRO A 1 74 ? -5.324 18.875 17.547 1 98.5 74 PRO A C 1
ATOM 592 O O . PRO A 1 74 ? -4.238 19.203 17.062 1 98.5 74 PRO A O 1
ATOM 595 N N . VAL A 1 75 ? -5.75 17.609 17.656 1 98.81 75 VAL A N 1
ATOM 596 C CA . VAL A 1 75 ? -4.957 16.484 17.188 1 98.81 75 VAL A CA 1
ATOM 597 C C . VAL A 1 75 ? -5.762 15.672 16.172 1 98.81 75 VAL A C 1
ATOM 599 O O . VAL A 1 75 ? -6.883 15.242 16.453 1 98.81 75 VAL A O 1
ATOM 602 N N . ILE A 1 76 ? -5.262 15.539 14.977 1 98.88 76 ILE A N 1
ATOM 603 C CA . ILE A 1 76 ? -5.797 14.641 13.953 1 98.88 76 ILE A CA 1
ATOM 604 C C . ILE A 1 76 ? -5.004 13.336 13.945 1 98.88 76 ILE A C 1
ATOM 606 O O . ILE A 1 76 ? -3.771 13.352 13.984 1 98.88 76 ILE A O 1
ATOM 610 N N . VAL A 1 77 ? -5.684 12.211 13.922 1 98.94 77 VAL A N 1
ATOM 611 C CA . VAL A 1 77 ? -5.02 10.914 14 1 98.94 77 VAL A CA 1
ATOM 612 C C . VAL A 1 77 ? -5.25 10.133 12.711 1 98.94 77 VAL A C 1
ATOM 614 O O . VAL A 1 77 ? -6.391 9.953 12.281 1 98.94 77 VAL A O 1
ATOM 617 N N . GLY A 1 78 ? -4.137 9.711 12.078 1 98.94 78 GLY A N 1
ATOM 618 C CA . GLY A 1 78 ? -4.293 8.742 11.008 1 98.94 78 GLY A CA 1
ATOM 619 C C . GLY A 1 78 ? -4.805 7.395 11.484 1 98.94 78 GLY A C 1
ATOM 620 O O . GLY A 1 78 ? -4.203 6.773 12.367 1 98.94 78 GLY A O 1
ATOM 621 N N . THR A 1 79 ? -5.883 6.938 10.852 1 98.94 79 THR A N 1
ATOM 622 C CA . THR A 1 79 ? -6.48 5.691 11.32 1 98.94 79 THR A CA 1
ATOM 623 C C . THR A 1 79 ? -6.746 4.746 10.156 1 98.94 79 THR A C 1
ATOM 625 O O . THR A 1 79 ? -7.531 3.805 10.281 1 98.94 79 THR A O 1
ATOM 628 N N . ALA A 1 80 ? -6.105 5.004 9.07 1 98.75 80 ALA A N 1
ATOM 629 C CA . ALA A 1 80 ? -6.305 4.176 7.883 1 98.75 80 ALA A CA 1
ATOM 630 C C . ALA A 1 80 ? -5.766 2.764 8.102 1 98.75 80 ALA A C 1
ATOM 632 O O . ALA A 1 80 ? -4.789 2.572 8.828 1 98.75 80 ALA A O 1
ATOM 633 N N . ALA A 1 81 ? -6.387 1.824 7.527 1 98.38 81 ALA A N 1
ATOM 634 C CA . ALA A 1 81 ? -5.977 0.426 7.426 1 98.38 81 ALA A CA 1
ATOM 635 C C . ALA A 1 81 ? -6.492 -0.203 6.133 1 98.38 81 ALA A C 1
ATOM 637 O O . ALA A 1 81 ? -7.234 0.433 5.379 1 98.38 81 ALA A O 1
ATOM 638 N N . GLU A 1 82 ? -6.066 -1.434 5.871 1 98.12 82 GLU A N 1
ATOM 639 C CA . GLU A 1 82 ? -6.43 -2.084 4.617 1 98.12 82 GLU A CA 1
ATOM 640 C C . GLU A 1 82 ? -7.895 -2.51 4.621 1 98.12 82 GLU A C 1
ATOM 642 O O . GLU A 1 82 ? -8.547 -2.521 3.576 1 98.12 82 GLU A O 1
ATOM 647 N N . THR A 1 83 ? -8.422 -2.84 5.812 1 98.62 83 THR A N 1
ATOM 648 C CA . THR A 1 83 ? -9.797 -3.309 5.863 1 98.62 83 THR A CA 1
ATOM 649 C C . THR A 1 83 ? -10.703 -2.271 6.527 1 98.62 83 THR A C 1
ATOM 651 O O . THR A 1 83 ? -10.234 -1.467 7.34 1 98.62 83 THR A O 1
ATOM 654 N N . THR A 1 84 ? -11.969 -2.332 6.176 1 98.81 84 THR A N 1
ATOM 655 C CA . THR A 1 84 ? -12.969 -1.471 6.809 1 98.81 84 THR A CA 1
ATOM 656 C C . THR A 1 84 ? -13.047 -1.743 8.305 1 98.81 84 THR A C 1
ATOM 658 O O . THR A 1 84 ? -13.062 -0.811 9.109 1 98.81 84 THR A O 1
ATOM 661 N N . LYS A 1 85 ? -13.023 -2.986 8.648 1 98.69 85 LYS A N 1
ATOM 662 C CA . LYS A 1 85 ? -13.117 -3.396 10.047 1 98.69 85 LYS A CA 1
ATOM 663 C C . LYS A 1 85 ? -11.977 -2.807 10.875 1 98.69 85 LYS A C 1
ATOM 665 O O . LYS A 1 85 ? -12.203 -2.242 11.945 1 98.69 85 LYS A O 1
ATOM 670 N N . GLU A 1 86 ? -10.789 -2.936 10.422 1 98.62 86 GLU A N 1
ATOM 671 C CA . GLU A 1 86 ? -9.625 -2.426 11.141 1 98.62 86 GLU A CA 1
ATOM 672 C C . GLU A 1 86 ? -9.641 -0.901 11.203 1 98.62 86 GLU A C 1
ATOM 674 O O . GLU A 1 86 ? -9.289 -0.316 12.234 1 98.62 86 GLU A O 1
ATOM 679 N N . THR A 1 87 ? -10 -0.243 10.141 1 98.94 87 THR A N 1
ATOM 680 C CA . THR A 1 87 ? -10.078 1.213 10.133 1 98.94 87 THR A CA 1
ATOM 681 C C . THR A 1 87 ? -11.078 1.704 11.18 1 98.94 87 THR A C 1
ATOM 683 O O . THR A 1 87 ? -10.812 2.676 11.891 1 98.94 87 THR A O 1
ATOM 686 N N . ILE A 1 88 ? -12.219 1.036 11.227 1 98.94 88 ILE A N 1
ATOM 687 C CA . ILE A 1 88 ? -13.227 1.383 12.227 1 98.94 88 ILE A CA 1
ATOM 688 C C . ILE A 1 88 ? -12.641 1.208 13.625 1 98.94 88 ILE A C 1
ATOM 690 O O . ILE A 1 88 ? -12.789 2.082 14.484 1 98.94 88 ILE A O 1
ATOM 694 N N . GLU A 1 89 ? -11.938 0.113 13.859 1 98.88 89 GLU A N 1
ATOM 695 C CA . GLU A 1 89 ? -11.328 -0.158 15.156 1 98.88 89 GLU A CA 1
ATOM 696 C C . GLU A 1 89 ? -10.344 0.946 15.547 1 98.88 89 GLU A C 1
ATOM 698 O O . GLU A 1 89 ? -10.383 1.448 16.672 1 98.88 89 GLU A O 1
ATOM 703 N N . TYR A 1 90 ? -9.469 1.317 14.633 1 98.94 90 TYR A N 1
ATOM 704 C CA . TYR A 1 90 ? -8.469 2.346 14.891 1 98.94 90 TYR A CA 1
ATOM 705 C C . TYR A 1 90 ? -9.125 3.701 15.117 1 98.94 90 TYR A C 1
ATOM 707 O O . TYR A 1 90 ? -8.672 4.484 15.953 1 98.94 90 TYR A O 1
ATOM 715 N N . THR A 1 91 ? -10.172 3.988 14.352 1 98.94 91 THR A N 1
ATOM 716 C CA . THR A 1 91 ? -10.859 5.27 14.477 1 98.94 91 THR A CA 1
ATOM 717 C C . THR A 1 91 ? -11.602 5.363 15.805 1 98.94 91 THR A C 1
ATOM 719 O O . THR A 1 91 ? -11.578 6.406 16.453 1 98.94 91 THR A O 1
ATOM 722 N N . LYS A 1 92 ? -12.25 4.293 16.203 1 98.94 92 LYS A N 1
ATOM 723 C CA . LYS A 1 92 ? -12.938 4.262 17.5 1 98.94 92 LYS A CA 1
ATOM 724 C C . LYS A 1 92 ? -11.945 4.453 18.641 1 98.94 92 LYS A C 1
ATOM 726 O O . LYS A 1 92 ? -12.258 5.125 19.625 1 98.94 92 LYS A O 1
ATOM 731 N N . HIS A 1 93 ? -10.812 3.811 18.531 1 98.94 93 HIS A N 1
ATOM 732 C CA . HIS A 1 93 ? -9.781 3.982 19.547 1 98.94 93 HIS A CA 1
ATOM 733 C C . HIS A 1 93 ? -9.336 5.438 19.641 1 98.94 93 HIS A C 1
ATOM 735 O O . HIS A 1 93 ? -9.219 5.984 20.734 1 98.94 93 HIS A O 1
ATOM 741 N N . ALA A 1 94 ? -9.086 6.082 18.484 1 98.88 94 ALA A N 1
ATOM 742 C CA . ALA A 1 94 ? -8.695 7.488 18.469 1 98.88 94 ALA A CA 1
ATOM 743 C C . ALA A 1 94 ? -9.773 8.367 19.078 1 98.88 94 ALA A C 1
ATOM 745 O O . ALA A 1 94 ? -9.477 9.25 19.891 1 98.88 94 ALA A O 1
ATOM 746 N N . GLU A 1 95 ? -11.016 8.117 18.719 1 98.75 95 GLU A N 1
ATOM 747 C CA . GLU A 1 95 ? -12.156 8.852 19.266 1 98.75 95 GLU A CA 1
ATOM 748 C C . GLU A 1 95 ? -12.242 8.711 20.781 1 98.75 95 GLU A C 1
ATOM 750 O O . GLU A 1 95 ? -12.414 9.695 21.5 1 98.75 95 GLU A O 1
ATOM 755 N N . ALA A 1 96 ? -12.062 7.496 21.25 1 98.75 96 ALA A N 1
ATOM 756 C CA . ALA A 1 96 ? -12.188 7.195 22.672 1 98.75 96 ALA A CA 1
ATOM 757 C C . ALA A 1 96 ? -11.125 7.926 23.484 1 98.75 96 ALA A C 1
ATOM 759 O O . ALA A 1 96 ? -11.328 8.219 24.672 1 98.75 96 ALA A O 1
ATOM 760 N N . HIS A 1 97 ? -10.023 8.312 22.844 1 98.62 97 HIS A N 1
ATOM 761 C CA . HIS A 1 97 ? -8.93 8.938 23.562 1 98.62 97 HIS A CA 1
ATOM 762 C C . HIS A 1 97 ? -8.898 10.445 23.328 1 98.62 97 HIS A C 1
ATOM 764 O O . HIS A 1 97 ? -7.977 11.133 23.766 1 98.62 97 HIS A O 1
ATOM 770 N N . GLY A 1 98 ? -9.852 10.922 22.531 1 98.19 98 GLY A N 1
ATOM 771 C CA . GLY A 1 98 ? -10.047 12.367 22.469 1 98.19 98 GLY A CA 1
ATOM 772 C C . GLY A 1 98 ? -9.484 12.992 21.219 1 98.19 98 GLY A C 1
ATOM 773 O O . GLY A 1 98 ? -9.234 14.195 21.172 1 98.19 98 GLY A O 1
ATOM 774 N N . ALA A 1 99 ? -9.234 12.266 20.156 1 98.69 99 ALA A N 1
ATOM 775 C CA . ALA A 1 99 ? -8.82 12.844 18.875 1 98.69 99 ALA A CA 1
ATOM 776 C C . ALA A 1 99 ? -9.867 13.828 18.359 1 98.69 99 ALA A C 1
ATOM 778 O O . ALA A 1 99 ? -11.07 13.602 18.516 1 98.69 99 ALA A O 1
ATOM 779 N N . ASP A 1 100 ? -9.43 14.875 17.703 1 98.69 100 ASP A N 1
ATOM 780 C CA . ASP A 1 100 ? -10.336 15.891 17.188 1 98.69 100 ASP A CA 1
ATOM 781 C C . ASP A 1 100 ? -10.82 15.539 15.789 1 98.69 100 ASP A C 1
ATOM 783 O O . ASP A 1 100 ? -11.82 16.078 15.312 1 98.69 100 ASP A O 1
ATOM 787 N N . CYS A 1 101 ? -10.141 14.656 15.117 1 98.75 101 CYS A N 1
ATOM 788 C CA . CYS A 1 101 ? -10.43 14.25 13.75 1 98.75 101 CYS A CA 1
ATOM 789 C C . CYS A 1 101 ? -9.648 13 13.375 1 98.75 101 CYS A C 1
ATOM 791 O O . CYS A 1 101 ? -8.586 12.742 13.938 1 98.75 101 CYS A O 1
ATOM 793 N N . ALA A 1 102 ? -10.172 12.188 12.508 1 98.94 102 ALA A N 1
ATOM 794 C CA . ALA A 1 102 ? -9.461 11.047 11.938 1 98.94 102 ALA A CA 1
ATOM 795 C C . ALA A 1 102 ? -9.094 11.297 10.477 1 98.94 102 ALA A C 1
ATOM 797 O O . ALA A 1 102 ? -9.938 11.758 9.695 1 98.94 102 ALA A O 1
ATOM 798 N N . LEU A 1 103 ? -7.883 11.102 10.141 1 98.94 103 LEU A N 1
ATOM 799 C CA . LEU A 1 103 ? -7.395 11.164 8.766 1 98.94 103 LEU A CA 1
ATOM 800 C C . LEU A 1 103 ? -7.348 9.773 8.141 1 98.94 103 LEU A C 1
ATOM 802 O O . LEU A 1 103 ? -6.641 8.891 8.633 1 98.94 103 LEU A O 1
ATOM 806 N N . ILE A 1 104 ? -8.062 9.578 6.988 1 98.94 104 ILE A N 1
ATOM 807 C CA . ILE A 1 104 ? -8.219 8.219 6.484 1 98.94 104 ILE A CA 1
ATOM 808 C C . ILE A 1 104 ? -7.988 8.195 4.977 1 98.94 104 ILE A C 1
ATOM 810 O O . ILE A 1 104 ? -8.688 8.883 4.227 1 98.94 104 ILE A O 1
ATOM 814 N N . ILE A 1 105 ? -7.012 7.48 4.559 1 98.81 105 ILE A N 1
ATOM 815 C CA . ILE A 1 105 ? -6.82 7.137 3.154 1 98.81 105 ILE A CA 1
ATOM 816 C C . ILE A 1 105 ? -7.453 5.781 2.861 1 98.81 105 ILE A C 1
ATOM 818 O O . ILE A 1 105 ? -7.531 4.922 3.744 1 98.81 105 ILE A O 1
ATOM 822 N N . ASN A 1 106 ? -7.992 5.523 1.638 1 98.06 106 ASN A N 1
ATOM 823 C CA . ASN A 1 106 ? -8.539 4.219 1.28 1 98.06 106 ASN A CA 1
ATOM 824 C C . ASN A 1 106 ? -7.461 3.139 1.288 1 98.06 106 ASN A C 1
ATOM 826 O O . ASN A 1 106 ? -6.277 3.439 1.458 1 98.06 106 ASN A O 1
ATOM 830 N N . SER A 1 107 ? -7.953 1.892 1.149 1 97.5 107 SER A N 1
ATOM 831 C CA . SER A 1 107 ? -6.988 0.803 1.037 1 97.5 107 SER A CA 1
ATOM 832 C C . SER A 1 107 ? -5.914 1.121 0.003 1 97.5 107 SER A C 1
ATOM 834 O O . SER A 1 107 ? -6.219 1.621 -1.082 1 97.5 107 SER A O 1
ATOM 836 N N . TYR A 1 108 ? -4.699 0.85 0.371 1 97.62 108 TYR A N 1
ATOM 837 C CA . TYR A 1 108 ? -3.576 1.329 -0.425 1 97.62 108 TYR A CA 1
ATOM 838 C C . TYR A 1 108 ? -2.871 0.173 -1.126 1 97.62 108 TYR A C 1
ATOM 840 O O . TYR A 1 108 ? -1.91 0.383 -1.869 1 97.62 108 TYR A O 1
ATOM 848 N N . TYR A 1 109 ? -3.277 -1.009 -0.864 1 97.31 109 TYR A N 1
ATOM 849 C CA . TYR A 1 109 ? -2.795 -2.154 -1.627 1 97.31 109 TYR A CA 1
ATOM 850 C C . TYR A 1 109 ? -3.881 -2.688 -2.557 1 97.31 109 TYR A C 1
ATOM 852 O O . TYR A 1 109 ? -3.609 -3.016 -3.713 1 97.31 109 TYR A O 1
ATOM 860 N N . CYS A 1 110 ? -5.113 -2.766 -2.164 1 94.81 110 CYS A N 1
ATOM 861 C CA . CYS A 1 110 ? -6.184 -3.502 -2.828 1 94.81 110 CYS A CA 1
ATOM 862 C C . CYS A 1 110 ? -6.707 -2.732 -4.035 1 94.81 110 CYS A C 1
ATOM 864 O O . CYS A 1 110 ? -7.406 -3.295 -4.879 1 94.81 110 CYS A O 1
ATOM 866 N N . LYS A 1 111 ? -6.434 -1.478 -4.105 1 96.56 111 LYS A N 1
ATOM 867 C CA . LYS A 1 111 ? -6.879 -0.619 -5.199 1 96.56 111 LYS A CA 1
ATOM 868 C C . LYS A 1 111 ? -8.391 -0.714 -5.391 1 96.56 111 LYS A C 1
ATOM 870 O O . LYS A 1 111 ? -8.867 -1.083 -6.469 1 96.56 111 LYS A O 1
ATOM 875 N N . PRO A 1 112 ? -9.133 -0.306 -4.383 1 97.81 112 PRO A N 1
ATOM 876 C CA . PRO A 1 112 ? -10.594 -0.447 -4.43 1 97.81 112 PRO A CA 1
ATOM 877 C C . PRO A 1 112 ? -11.227 0.4 -5.527 1 97.81 112 PRO A C 1
ATOM 879 O O . PRO A 1 112 ? -10.719 1.472 -5.859 1 97.81 112 PRO A O 1
ATOM 882 N N . LYS A 1 113 ? -12.312 -0.069 -6.035 1 97.31 113 LYS A N 1
ATOM 883 C CA . LYS A 1 113 ? -13.141 0.703 -6.961 1 97.31 113 LYS A CA 1
ATOM 884 C C . LYS A 1 113 ? -13.938 1.771 -6.219 1 97.31 113 LYS A C 1
ATOM 886 O O . LYS A 1 113 ? -14.016 1.758 -4.988 1 97.31 113 LYS A O 1
ATOM 891 N N . GLU A 1 114 ? -14.539 2.684 -6.969 1 98.12 114 GLU A N 1
ATOM 892 C CA . GLU A 1 114 ? -15.172 3.854 -6.363 1 98.12 114 GLU A CA 1
ATOM 893 C C . GLU A 1 114 ? -16.297 3.445 -5.418 1 98.12 114 GLU A C 1
ATOM 895 O O . GLU A 1 114 ? -16.422 3.98 -4.316 1 98.12 114 GLU A O 1
ATOM 900 N N . GLU A 1 115 ? -17.125 2.428 -5.816 1 98.44 115 GLU A N 1
ATOM 901 C CA . GLU A 1 115 ? -18.234 2.014 -4.953 1 98.44 115 GLU A CA 1
ATOM 902 C C . GLU A 1 115 ? -17.719 1.359 -3.676 1 98.44 115 GLU A C 1
ATOM 904 O O . GLU A 1 115 ? -18.344 1.465 -2.619 1 98.44 115 GLU A O 1
ATOM 909 N N . GLU A 1 116 ? -16.609 0.692 -3.781 1 98.81 116 GLU A N 1
ATOM 910 C CA . GLU A 1 116 ? -15.984 0.093 -2.605 1 98.81 116 GLU A CA 1
ATOM 911 C C . GLU A 1 116 ? -15.438 1.163 -1.662 1 98.81 116 GLU A C 1
ATOM 913 O O . GLU A 1 116 ? -15.539 1.03 -0.441 1 98.81 116 GLU A O 1
ATOM 918 N N . ILE A 1 117 ? -14.875 2.23 -2.221 1 98.88 117 ILE A N 1
ATOM 919 C CA . ILE A 1 117 ? -14.383 3.346 -1.419 1 98.88 117 ILE A CA 1
ATOM 920 C C . ILE A 1 117 ? -15.555 4.047 -0.734 1 98.88 117 ILE A C 1
ATOM 922 O O . ILE A 1 117 ? -15.484 4.363 0.455 1 98.88 117 ILE A O 1
ATOM 926 N N . TYR A 1 118 ? -16.656 4.309 -1.498 1 98.94 118 TYR A N 1
ATOM 927 C CA . TYR A 1 118 ? -17.844 4.91 -0.908 1 98.94 118 TYR A CA 1
ATOM 928 C C . TYR A 1 118 ? -18.359 4.078 0.263 1 98.94 118 TYR A C 1
ATOM 930 O O . TYR A 1 118 ? -18.625 4.609 1.344 1 98.94 118 TYR A O 1
ATOM 938 N N . PHE A 1 119 ? -18.453 2.744 0.036 1 98.88 119 PHE A N 1
ATOM 939 C CA . PHE A 1 119 ? -18.891 1.83 1.08 1 98.88 119 PHE A CA 1
ATOM 940 C C . PHE A 1 119 ? -18.016 1.945 2.316 1 98.88 119 PHE A C 1
ATOM 942 O O . PHE A 1 119 ? -18.516 2.01 3.441 1 98.88 119 PHE A O 1
ATOM 949 N N . HIS A 1 120 ? -16.766 1.951 2.09 1 98.94 120 HIS A N 1
ATOM 950 C CA . HIS A 1 120 ? -15.773 2.031 3.152 1 98.94 120 HIS A CA 1
ATOM 951 C C . HIS A 1 120 ? -15.992 3.264 4.023 1 98.94 120 HIS A C 1
ATOM 953 O O . HIS A 1 120 ? -16.141 3.148 5.242 1 98.94 120 HIS A O 1
ATOM 959 N N . PHE A 1 121 ? -16.094 4.406 3.455 1 98.94 121 PHE A N 1
ATOM 960 C CA . PHE A 1 121 ? -16.234 5.652 4.199 1 98.94 121 PHE A CA 1
ATOM 961 C C . PHE A 1 121 ? -17.625 5.754 4.832 1 98.94 121 PHE A C 1
ATOM 963 O O . PHE A 1 121 ? -17.766 6.312 5.918 1 98.94 121 PHE A O 1
ATOM 970 N N . LYS A 1 122 ? -18.594 5.254 4.121 1 98.94 122 LYS A N 1
ATOM 971 C CA . LYS A 1 122 ? -19.938 5.23 4.695 1 98.94 122 LYS A CA 1
ATOM 972 C C . LYS A 1 122 ? -19.969 4.414 5.984 1 98.94 122 LYS A C 1
ATOM 974 O O . LYS A 1 122 ? -20.5 4.863 7 1 98.94 122 LYS A O 1
ATOM 979 N N . GLU A 1 123 ? -19.359 3.213 5.914 1 98.88 123 GLU A N 1
ATOM 980 C CA . GLU A 1 123 ? -19.344 2.344 7.086 1 98.88 123 GLU A CA 1
ATOM 981 C C . GLU A 1 123 ? -18.562 2.986 8.234 1 98.88 123 GLU A C 1
ATOM 983 O O . GLU A 1 123 ? -19 2.934 9.391 1 98.88 123 GLU A O 1
ATOM 988 N N . ILE A 1 124 ? -17.438 3.594 7.969 1 98.94 124 ILE A N 1
ATOM 989 C CA . ILE A 1 124 ? -16.625 4.23 9 1 98.94 124 ILE A CA 1
ATOM 990 C C . ILE A 1 124 ? -17.375 5.414 9.602 1 98.94 124 ILE A C 1
ATOM 992 O O . ILE A 1 124 ? -17.469 5.551 10.82 1 98.94 124 ILE A O 1
ATOM 996 N N . SER A 1 125 ? -17.922 6.27 8.719 1 98.88 125 SER A N 1
ATOM 997 C CA . SER A 1 125 ? -18.672 7.445 9.148 1 98.88 125 SER A CA 1
ATOM 998 C C . SER A 1 125 ? -19.812 7.062 10.102 1 98.88 125 SER A C 1
ATOM 1000 O O . SER A 1 125 ? -20.062 7.754 11.086 1 98.88 125 SER A O 1
ATOM 1002 N N . ASN A 1 126 ? -20.438 5.961 9.828 1 98.69 126 ASN A N 1
ATOM 1003 C CA . ASN A 1 126 ? -21.578 5.508 10.617 1 98.69 126 ASN A CA 1
ATOM 1004 C C . ASN A 1 126 ? -21.141 4.91 11.945 1 98.69 126 ASN A C 1
ATOM 1006 O O . ASN A 1 126 ? -21.953 4.727 12.852 1 98.69 126 ASN A O 1
ATOM 1010 N N . SER A 1 127 ? -19.875 4.664 12.102 1 98.69 127 SER A N 1
ATOM 1011 C CA . SER A 1 127 ? -19.406 3.9 13.25 1 98.69 127 SER A CA 1
ATOM 1012 C C . SER A 1 127 ? -18.812 4.812 14.312 1 98.69 127 SER A C 1
ATOM 1014 O O . SER A 1 127 ? -18.516 4.371 15.43 1 98.69 127 SER A O 1
ATOM 1016 N N . VAL A 1 128 ? -18.625 6.117 13.977 1 98.38 128 VAL A N 1
ATOM 1017 C CA . VAL A 1 128 ? -17.969 7.027 14.906 1 98.38 128 VAL A CA 1
ATOM 1018 C C . VAL A 1 128 ? -18.672 8.383 14.891 1 98.38 128 VAL A C 1
ATOM 1020 O O . VAL A 1 128 ? -19.547 8.625 14.055 1 98.38 128 VAL A O 1
ATOM 1023 N N . ASN A 1 129 ? -18.281 9.297 15.805 1 98.19 129 ASN A N 1
ATOM 1024 C CA . ASN A 1 129 ? -18.891 10.617 15.891 1 98.19 129 ASN A CA 1
ATOM 1025 C C . ASN A 1 129 ? -17.875 11.719 15.609 1 98.19 129 ASN A C 1
ATOM 1027 O O . ASN A 1 129 ? -18.25 12.867 15.359 1 98.19 129 ASN A O 1
ATOM 1031 N N . ILE A 1 130 ? -16.656 11.344 15.602 1 98.06 130 ILE A N 1
ATOM 1032 C CA . ILE A 1 130 ? -15.625 12.359 15.383 1 98.06 130 ILE A CA 1
ATOM 1033 C C . ILE A 1 130 ? -15.555 12.711 13.891 1 98.06 130 ILE A C 1
ATOM 1035 O O . ILE A 1 130 ? -15.852 11.867 13.039 1 98.06 130 ILE A O 1
ATOM 1039 N N . PRO A 1 131 ? -15.117 13.953 13.594 1 98.69 131 PRO A N 1
ATOM 1040 C CA . PRO A 1 131 ? -14.891 14.328 12.195 1 98.69 131 PRO A CA 1
ATOM 1041 C C . PRO A 1 131 ? -13.875 13.422 11.5 1 98.69 131 PRO A C 1
ATOM 1043 O O . PRO A 1 131 ? -12.938 12.938 12.133 1 98.69 131 PRO A O 1
ATOM 1046 N N . ILE A 1 132 ? -14.117 13.234 10.219 1 98.88 132 ILE A N 1
ATOM 1047 C CA . ILE A 1 132 ? -13.227 12.445 9.375 1 98.88 132 ILE A CA 1
ATOM 1048 C C . ILE A 1 132 ? -12.703 13.32 8.234 1 98.88 132 ILE A C 1
ATOM 1050 O O . ILE A 1 132 ? -13.461 14.055 7.605 1 98.88 132 ILE A O 1
ATOM 1054 N N . MET A 1 133 ? -11.422 13.297 8.086 1 98.94 133 MET A N 1
ATOM 1055 C CA . MET A 1 133 ? -10.773 13.883 6.926 1 98.94 133 MET A CA 1
ATOM 1056 C C . MET A 1 133 ? -10.43 12.82 5.891 1 98.94 133 MET A C 1
ATOM 1058 O O . MET A 1 133 ? -9.578 11.961 6.137 1 98.94 133 MET A O 1
ATOM 1062 N N . LEU A 1 134 ? -11.148 12.875 4.754 1 98.94 134 LEU A N 1
ATOM 1063 C CA . LEU A 1 134 ? -10.883 11.984 3.631 1 98.94 134 LEU A CA 1
ATOM 1064 C C . LEU A 1 134 ? -9.586 12.375 2.926 1 98.94 134 LEU A C 1
ATOM 1066 O O . LEU A 1 134 ? -9.406 13.539 2.559 1 98.94 134 LEU A O 1
ATOM 1070 N N . TYR A 1 135 ? -8.734 11.422 2.787 1 98.94 135 TYR A N 1
ATOM 1071 C CA . TYR A 1 135 ? -7.406 11.664 2.227 1 98.94 135 TYR A CA 1
ATOM 1072 C C . TYR A 1 135 ? -7.285 11.062 0.834 1 98.94 135 TYR A C 1
ATOM 1074 O O . TYR A 1 135 ? -7.312 9.836 0.677 1 98.94 135 TYR A O 1
ATOM 1082 N N . ASN A 1 136 ? -7.121 11.906 -0.214 1 98.88 136 ASN A N 1
ATOM 1083 C CA . ASN A 1 136 ? -6.859 11.477 -1.584 1 98.88 136 ASN A CA 1
ATOM 1084 C C . ASN A 1 136 ? -5.395 11.672 -1.961 1 98.88 136 ASN A C 1
ATOM 1086 O O . ASN A 1 136 ? -4.926 12.805 -2.088 1 98.88 136 ASN A O 1
ATOM 1090 N N . ASN A 1 137 ? -4.711 10.609 -2.102 1 98.19 137 ASN A N 1
ATOM 1091 C CA . ASN A 1 137 ? -3.314 10.633 -2.523 1 98.19 137 ASN A CA 1
ATOM 1092 C C . ASN A 1 137 ? -3 9.477 -3.473 1 98.19 137 ASN A C 1
ATOM 1094 O O . ASN A 1 137 ? -2.588 8.398 -3.035 1 98.19 137 ASN A O 1
ATOM 1098 N N . PRO A 1 138 ? -3.1 9.711 -4.777 1 96.88 138 PRO A N 1
ATOM 1099 C CA . PRO A 1 138 ? -2.869 8.617 -5.723 1 96.88 138 PRO A CA 1
ATOM 1100 C C . PRO A 1 138 ? -1.433 8.109 -5.695 1 96.88 138 PRO A C 1
ATOM 1102 O O . PRO A 1 138 ? -1.175 6.961 -6.074 1 96.88 138 PRO A O 1
ATOM 1105 N N . PHE A 1 139 ? -0.516 8.883 -5.238 1 94.38 139 PHE A N 1
ATOM 1106 C CA . PHE A 1 139 ? 0.87 8.43 -5.184 1 94.38 139 PHE A CA 1
ATOM 1107 C C . PHE A 1 139 ? 1.023 7.266 -4.215 1 94.38 139 PHE A C 1
ATOM 1109 O O . PHE A 1 139 ? 1.664 6.262 -4.539 1 94.38 139 PHE A O 1
ATOM 1116 N N . THR A 1 140 ? 0.422 7.332 -3.055 1 95.25 140 THR A N 1
ATOM 1117 C CA . THR A 1 140 ? 0.608 6.305 -2.033 1 95.25 140 THR A CA 1
ATOM 1118 C C . THR A 1 140 ? -0.422 5.191 -2.191 1 95.25 140 THR A C 1
ATOM 1120 O O . THR A 1 140 ? -0.083 4.008 -2.105 1 95.25 140 THR A O 1
ATOM 1123 N N . SER A 1 141 ? -1.677 5.527 -2.531 1 96.56 141 SER A N 1
ATOM 1124 C CA . SER A 1 141 ? -2.742 4.531 -2.557 1 96.56 141 SER A CA 1
ATOM 1125 C C . SER A 1 141 ? -2.832 3.852 -3.92 1 96.56 141 SER A C 1
ATOM 1127 O O . SER A 1 141 ? -3.408 2.77 -4.043 1 96.56 141 SER A O 1
ATOM 1129 N N . GLY A 1 142 ? -2.361 4.566 -4.934 1 95.94 142 GLY A N 1
ATOM 1130 C CA . GLY A 1 142 ? -2.494 4.062 -6.293 1 95.94 142 GLY A CA 1
ATOM 1131 C C . GLY A 1 142 ? -3.879 4.277 -6.875 1 95.94 142 GLY A C 1
ATOM 1132 O O . GLY A 1 142 ? -4.184 3.787 -7.965 1 95.94 142 GLY A O 1
ATOM 1133 N N . VAL A 1 143 ? -4.734 4.961 -6.164 1 97.25 143 VAL A N 1
ATOM 1134 C CA . VAL A 1 143 ? -6.094 5.27 -6.605 1 97.25 143 VAL A CA 1
ATOM 1135 C C . VAL A 1 143 ? -6.32 6.777 -6.57 1 97.25 143 VAL A C 1
ATOM 1137 O O . VAL A 1 143 ? -6.094 7.422 -5.543 1 97.25 143 VAL A O 1
ATOM 1140 N N . ASP A 1 144 ? -6.668 7.336 -7.723 1 98.25 144 ASP A N 1
ATOM 1141 C CA . ASP A 1 144 ? -7.09 8.734 -7.773 1 98.25 144 ASP A CA 1
ATOM 1142 C C . ASP A 1 144 ? -8.609 8.852 -7.75 1 98.25 144 ASP A C 1
ATOM 1144 O O . ASP A 1 144 ? -9.266 8.688 -8.781 1 98.25 144 ASP A O 1
ATOM 1148 N N . MET A 1 145 ? -9.133 9.094 -6.582 1 98.69 145 MET A N 1
ATOM 1149 C CA . MET A 1 145 ? -10.578 9.219 -6.453 1 98.69 145 MET A CA 1
ATOM 1150 C C . MET A 1 145 ? -11.109 10.328 -7.359 1 98.69 145 MET A C 1
ATOM 1152 O O . MET A 1 145 ? -10.508 11.391 -7.461 1 98.69 145 MET A O 1
ATOM 1156 N N . SER A 1 146 ? -12.211 10.117 -8.023 1 98.75 146 SER A N 1
ATOM 1157 C CA . SER A 1 146 ? -12.82 11.164 -8.828 1 98.75 146 SER A CA 1
ATOM 1158 C C . SER A 1 146 ? -13.367 12.289 -7.961 1 98.75 146 SER A C 1
ATOM 1160 O O . SER A 1 146 ? -13.695 12.07 -6.793 1 98.75 146 SER A O 1
ATOM 1162 N N . THR A 1 147 ? -13.422 13.469 -8.555 1 98.81 147 THR A N 1
ATOM 1163 C CA . THR A 1 147 ? -14.055 14.586 -7.863 1 98.81 147 THR A CA 1
ATOM 1164 C C . THR A 1 147 ? -15.5 14.242 -7.492 1 98.81 147 THR A C 1
ATOM 1166 O O . THR A 1 147 ? -15.945 14.531 -6.379 1 98.81 147 THR A O 1
ATOM 1169 N N . GLU A 1 148 ? -16.203 13.578 -8.398 1 98.81 148 GLU A N 1
ATOM 1170 C CA . GLU A 1 148 ? -17.594 13.188 -8.172 1 98.81 148 GLU A CA 1
ATOM 1171 C C . GLU A 1 148 ? -17.719 12.289 -6.945 1 98.81 148 GLU A C 1
ATOM 1173 O O . GLU A 1 148 ? -18.609 12.477 -6.117 1 98.81 148 GLU A O 1
ATOM 1178 N N . LEU A 1 149 ? -16.844 11.305 -6.809 1 98.88 149 LEU A N 1
ATOM 1179 C CA . LEU A 1 149 ? -16.875 10.398 -5.668 1 98.88 149 LEU A CA 1
ATOM 1180 C C . LEU A 1 149 ? -16.625 11.148 -4.367 1 98.88 149 LEU A C 1
ATOM 1182 O O . LEU A 1 149 ? -17.328 10.938 -3.375 1 98.88 149 LEU A O 1
ATOM 1186 N N . MET A 1 150 ? -15.609 12.016 -4.348 1 98.94 150 MET A N 1
ATOM 1187 C CA . MET A 1 150 ? -15.266 12.742 -3.133 1 98.94 150 MET A CA 1
ATOM 1188 C C . MET A 1 150 ? -16.406 13.672 -2.713 1 98.94 150 MET A C 1
ATOM 1190 O O . MET A 1 150 ? -16.703 13.805 -1.524 1 98.94 150 MET A O 1
ATOM 1194 N N . LEU A 1 151 ? -17.016 14.32 -3.717 1 98.88 151 LEU A N 1
ATOM 1195 C CA . LEU A 1 151 ? -18.188 15.133 -3.426 1 98.88 151 LEU A CA 1
ATOM 1196 C C . LEU A 1 151 ? -19.312 14.289 -2.828 1 98.88 151 LEU A C 1
ATOM 1198 O O . LEU A 1 151 ? -19.938 14.68 -1.837 1 98.88 151 LEU A O 1
ATOM 1202 N N . ARG A 1 152 ? -19.547 13.117 -3.43 1 98.88 152 ARG A N 1
ATOM 1203 C CA . ARG A 1 152 ? -20.594 12.227 -2.951 1 98.88 152 ARG A CA 1
ATOM 1204 C C . ARG A 1 152 ? -20.344 11.812 -1.505 1 98.88 152 ARG A C 1
ATOM 1206 O O . ARG A 1 152 ? -21.25 11.891 -0.665 1 98.88 152 ARG A O 1
ATOM 1213 N N . ILE A 1 153 ? -19.125 11.422 -1.171 1 98.94 153 ILE A N 1
ATOM 1214 C CA . ILE A 1 153 ? -18.766 10.992 0.178 1 98.94 153 ILE A CA 1
ATOM 1215 C C . ILE A 1 153 ? -18.938 12.156 1.15 1 98.94 153 ILE A C 1
ATOM 1217 O O . ILE A 1 153 ? -19.547 12 2.211 1 98.94 153 ILE A O 1
ATOM 1221 N N . GLY A 1 154 ? -18.422 13.32 0.774 1 98.69 154 GLY A N 1
ATOM 1222 C CA . GLY A 1 154 ? -18.484 14.484 1.635 1 98.69 154 GLY A CA 1
ATOM 1223 C C . GLY A 1 154 ? -19.906 14.953 1.902 1 98.69 154 GLY A C 1
ATOM 1224 O O . GLY A 1 154 ? -20.188 15.508 2.963 1 98.69 154 GLY A O 1
ATOM 1225 N N . LYS A 1 155 ? -20.812 14.742 1.007 1 98.5 155 LYS A N 1
ATOM 1226 C CA . LYS A 1 155 ? -22.188 15.211 1.133 1 98.5 155 LYS A CA 1
ATOM 1227 C C . LYS A 1 155 ? -23.078 14.164 1.807 1 98.5 155 LYS A C 1
ATOM 1229 O O . LYS A 1 155 ? -24.016 14.5 2.533 1 98.5 155 LYS A O 1
ATOM 1234 N N . GLU A 1 156 ? -22.719 12.891 1.608 1 98.56 156 GLU A N 1
ATOM 1235 C CA . GLU A 1 156 ? -23.625 11.836 2.039 1 98.56 156 GLU A CA 1
ATOM 1236 C C . GLU A 1 156 ? -23.156 11.188 3.338 1 98.56 156 GLU A C 1
ATOM 1238 O O . GLU A 1 156 ? -23.938 10.555 4.043 1 98.56 156 GLU A O 1
ATOM 1243 N N . CYS A 1 157 ? -21.906 11.211 3.629 1 98.69 157 CYS A N 1
ATOM 1244 C CA . CYS A 1 157 ? -21.375 10.664 4.875 1 98.69 157 CYS A CA 1
ATOM 1245 C C . CYS A 1 157 ? -21.219 11.758 5.926 1 98.69 157 CYS A C 1
ATOM 1247 O O . CYS A 1 157 ? -20.234 12.508 5.902 1 98.69 157 CYS A O 1
ATOM 1249 N N . GLU A 1 158 ? -21.969 11.758 6.875 1 97 158 GLU A N 1
ATOM 1250 C CA . GLU A 1 158 ? -22.188 12.883 7.781 1 97 158 GLU A CA 1
ATOM 1251 C C . GLU A 1 158 ? -20.906 13.258 8.516 1 97 158 GLU A C 1
ATOM 1253 O O . GLU A 1 158 ? -20.656 14.438 8.75 1 97 158 GLU A O 1
ATOM 1258 N N . ASN A 1 159 ? -20.125 12.289 8.828 1 98.19 159 ASN A N 1
ATOM 1259 C CA . ASN A 1 159 ? -18.969 12.586 9.664 1 98.19 159 ASN A CA 1
ATOM 1260 C C . ASN A 1 159 ? -17.734 12.883 8.812 1 98.19 159 ASN A C 1
ATOM 1262 O O . ASN A 1 159 ? -16.688 13.258 9.344 1 98.19 159 ASN A O 1
ATOM 1266 N N . VAL A 1 160 ? -17.844 12.766 7.492 1 98.75 160 VAL A N 1
ATOM 1267 C CA . VAL A 1 160 ? -16.766 13.227 6.625 1 98.75 160 VAL A CA 1
ATOM 1268 C C . VAL A 1 160 ? -16.875 14.734 6.41 1 98.75 160 VAL A C 1
ATOM 1270 O O . VAL A 1 160 ? -17.656 15.188 5.566 1 98.75 160 VAL A O 1
ATOM 1273 N N . THR A 1 161 ? -16.031 15.445 7.148 1 98.56 161 THR A N 1
ATOM 1274 C CA . THR A 1 161 ? -16.219 16.891 7.188 1 98.56 161 THR A CA 1
ATOM 1275 C C . THR A 1 161 ? -15.031 17.609 6.547 1 98.56 161 THR A C 1
ATOM 1277 O O . THR A 1 161 ? -15.047 18.828 6.383 1 98.56 161 THR A O 1
ATOM 1280 N N . HIS A 1 162 ? -13.992 16.906 6.223 1 98.81 162 HIS A N 1
ATOM 1281 C CA . HIS A 1 162 ? -12.789 17.453 5.609 1 98.81 162 HIS A CA 1
ATOM 1282 C C . HIS A 1 162 ? -12.266 16.547 4.508 1 98.81 162 HIS A C 1
ATOM 1284 O O . HIS A 1 162 ? -12.461 15.328 4.562 1 98.81 162 HIS A O 1
ATOM 1290 N N . ILE A 1 163 ? -11.586 17.125 3.531 1 98.81 163 ILE A N 1
ATOM 1291 C CA . ILE A 1 163 ? -10.875 16.391 2.494 1 98.81 163 ILE A CA 1
ATOM 1292 C C . ILE A 1 163 ? -9.445 16.906 2.371 1 98.81 163 ILE A C 1
ATOM 1294 O O . ILE A 1 163 ? -9.234 18.125 2.271 1 98.81 163 ILE A O 1
ATOM 1298 N N . LYS A 1 164 ? -8.523 16.062 2.557 1 98.88 164 LYS A N 1
ATOM 1299 C CA . LYS A 1 164 ? -7.141 16.328 2.186 1 98.88 164 LYS A CA 1
ATOM 1300 C C . LYS A 1 164 ? -6.875 15.93 0.736 1 98.88 164 LYS A C 1
ATOM 1302 O O . LYS A 1 164 ? -6.852 14.742 0.406 1 98.88 164 LYS A O 1
ATOM 1307 N N . GLU A 1 165 ? -6.68 16.875 -0.119 1 98.75 165 GLU A N 1
ATOM 1308 C CA . GLU A 1 165 ? -6.457 16.641 -1.542 1 98.75 165 GLU A CA 1
ATOM 1309 C C . GLU A 1 165 ? -4.973 16.703 -1.888 1 98.75 165 GLU A C 1
ATOM 1311 O O . GLU A 1 165 ? -4.352 17.766 -1.778 1 98.75 165 GLU A O 1
ATOM 1316 N N . SER A 1 166 ? -4.375 15.531 -2.281 1 98.25 166 SER A N 1
ATOM 1317 C CA . SER A 1 166 ? -2.93 15.438 -2.475 1 98.25 166 SER A CA 1
ATOM 1318 C C . SER A 1 166 ? -2.592 14.898 -3.861 1 98.25 166 SER A C 1
ATOM 1320 O O . SER A 1 166 ? -1.525 14.312 -4.062 1 98.25 166 SER A O 1
ATOM 1322 N N . SER A 1 167 ? -3.479 14.992 -4.848 1 97.69 167 SER A N 1
ATOM 1323 C CA . SER A 1 167 ? -3.215 14.453 -6.176 1 97.69 167 SER A CA 1
ATOM 1324 C C . SER A 1 167 ? -2.268 15.352 -6.961 1 97.69 167 SER A C 1
ATOM 1326 O O . SER A 1 167 ? -1.717 14.945 -7.984 1 97.69 167 SER A O 1
ATOM 1328 N N . GLY A 1 168 ? -2.146 16.594 -6.523 1 97.56 168 GLY A N 1
ATOM 1329 C CA . GLY A 1 168 ? -1.354 17.562 -7.262 1 97.56 168 GLY A CA 1
ATOM 1330 C C . GLY A 1 168 ? -2.143 18.281 -8.344 1 97.56 168 GLY A C 1
ATOM 1331 O O . GLY A 1 168 ? -1.6 19.125 -9.062 1 97.56 168 GLY A O 1
ATOM 1332 N N . ASP A 1 169 ? -3.414 18.016 -8.469 1 97.94 169 ASP A N 1
ATOM 1333 C CA . ASP A 1 169 ? -4.281 18.672 -9.438 1 97.94 169 ASP A CA 1
ATOM 1334 C C . ASP A 1 169 ? -5.078 19.812 -8.789 1 97.94 169 ASP A C 1
ATOM 1336 O O . ASP A 1 169 ? -6.125 19.562 -8.18 1 97.94 169 ASP A O 1
ATOM 1340 N N . ILE A 1 170 ? -4.605 20.984 -9.055 1 98.44 170 ILE A N 1
ATOM 1341 C CA . ILE A 1 170 ? -5.207 22.141 -8.414 1 98.44 170 ILE A CA 1
ATOM 1342 C C . ILE A 1 170 ? -6.668 22.281 -8.844 1 98.44 170 ILE A C 1
ATOM 1344 O O . ILE A 1 170 ? -7.496 22.812 -8.109 1 98.44 170 ILE A O 1
ATOM 1348 N N . ARG A 1 171 ? -7.074 21.812 -10.086 1 98.31 171 ARG A N 1
ATOM 1349 C CA . ARG A 1 171 ? -8.453 21.875 -10.562 1 98.31 171 ARG A CA 1
ATOM 1350 C C . ARG A 1 171 ? -9.375 21.047 -9.672 1 98.31 171 ARG A C 1
ATOM 1352 O O . ARG A 1 171 ? -10.531 21.406 -9.453 1 98.31 171 ARG A O 1
ATOM 1359 N N . LYS A 1 172 ? -8.883 19.953 -9.109 1 98.44 172 LYS A N 1
ATOM 1360 C CA . LYS A 1 172 ? -9.672 19.141 -8.203 1 98.44 172 LYS A CA 1
ATOM 1361 C C . LYS A 1 172 ? -9.961 19.875 -6.898 1 98.44 172 LYS A C 1
ATOM 1363 O O . LYS A 1 172 ? -11.086 19.844 -6.402 1 98.44 172 LYS A O 1
ATOM 1368 N N . ALA A 1 173 ? -8.891 20.469 -6.32 1 98.56 173 ALA A N 1
ATOM 1369 C CA . ALA A 1 173 ? -9.086 21.25 -5.105 1 98.56 173 ALA A CA 1
ATOM 1370 C C . ALA A 1 173 ? -10.109 22.359 -5.328 1 98.56 173 ALA A C 1
ATOM 1372 O O . ALA A 1 173 ? -11.016 22.562 -4.516 1 98.56 173 ALA A O 1
ATOM 1373 N N . ARG A 1 174 ? -9.953 23.047 -6.465 1 98.56 174 ARG A N 1
ATOM 1374 C CA . ARG A 1 174 ? -10.875 24.109 -6.832 1 98.56 174 ARG A CA 1
ATOM 1375 C C . ARG A 1 174 ? -12.305 23.594 -6.91 1 98.56 174 ARG A C 1
ATOM 1377 O O . ARG A 1 174 ? -13.219 24.172 -6.297 1 98.56 174 ARG A O 1
ATOM 1384 N N . ASP A 1 175 ? -12.469 22.547 -7.645 1 98.81 175 ASP A N 1
ATOM 1385 C CA . ASP A 1 175 ? -13.812 22.016 -7.883 1 98.81 175 ASP A CA 1
ATOM 1386 C C . ASP A 1 175 ? -14.438 21.5 -6.594 1 98.81 175 ASP A C 1
ATOM 1388 O O . ASP A 1 175 ? -15.641 21.688 -6.359 1 98.81 175 ASP A O 1
ATOM 1392 N N . LEU A 1 176 ? -13.648 20.844 -5.746 1 98.88 176 LEU A N 1
ATOM 1393 C CA . LEU A 1 176 ? -14.141 20.359 -4.461 1 98.88 176 LEU A CA 1
ATOM 1394 C C . LEU A 1 176 ? -14.602 21.531 -3.59 1 98.88 176 LEU A C 1
ATOM 1396 O O . LEU A 1 176 ? -15.672 21.469 -2.988 1 98.88 176 LEU A O 1
ATOM 1400 N N . VAL A 1 177 ? -13.836 22.578 -3.545 1 98.5 177 VAL A N 1
ATOM 1401 C CA . VAL A 1 177 ? -14.188 23.734 -2.73 1 98.5 177 VAL A CA 1
ATOM 1402 C C . VAL A 1 177 ? -15.469 24.375 -3.258 1 98.5 177 VAL A C 1
ATOM 1404 O O . VAL A 1 177 ? -16.391 24.641 -2.492 1 98.5 177 VAL A O 1
ATOM 1407 N N . ARG A 1 178 ? -15.539 24.531 -4.543 1 98.06 178 ARG A N 1
ATOM 1408 C CA . ARG A 1 178 ? -16.625 25.297 -5.156 1 98.06 178 ARG A CA 1
ATOM 1409 C C . ARG A 1 178 ? -17.922 24.484 -5.156 1 98.06 178 ARG A C 1
ATOM 1411 O O . ARG A 1 178 ? -19.016 25.062 -5.066 1 98.06 178 ARG A O 1
ATOM 1418 N N . GLN A 1 179 ? -17.781 23.188 -5.238 1 98.5 179 GLN A N 1
ATOM 1419 C CA . GLN A 1 179 ? -18.984 22.375 -5.414 1 98.5 179 GLN A CA 1
ATOM 1420 C C . GLN A 1 179 ? -19.391 21.719 -4.102 1 98.5 179 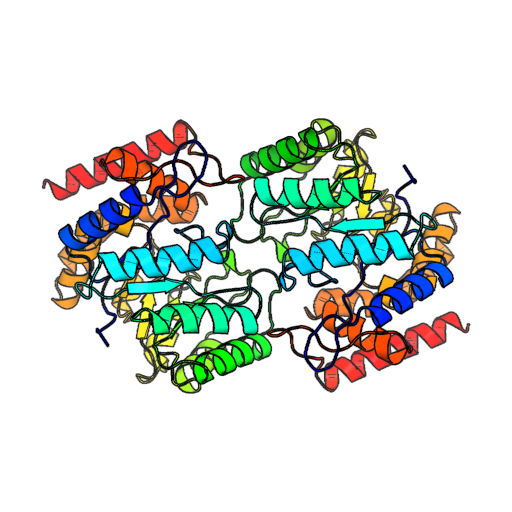GLN A C 1
ATOM 1422 O O . GLN A 1 179 ? -20.438 21.062 -4.027 1 98.5 179 GLN A O 1
ATOM 1427 N N . SER A 1 180 ? -18.625 21.875 -3.09 1 97.38 180 SER A N 1
ATOM 1428 C CA . SER A 1 180 ? -18.922 21.266 -1.803 1 97.38 180 SER A CA 1
ATOM 1429 C C . SER A 1 180 ? -20.234 21.797 -1.229 1 97.38 180 SER A C 1
ATOM 1431 O O . SER A 1 180 ? -20.922 21.094 -0.483 1 97.38 180 SER A O 1
ATOM 1433 N N . GLU A 1 181 ? -20.578 23.094 -1.52 1 94.69 181 GLU A N 1
ATOM 1434 C CA . GLU A 1 181 ? -21.734 23.781 -0.974 1 94.69 181 GLU A CA 1
ATOM 1435 C C . GLU A 1 181 ? -21.719 23.781 0.552 1 94.69 181 GLU A C 1
ATOM 1437 O O . GLU A 1 181 ? -22.75 23.578 1.191 1 94.69 181 GLU A O 1
ATOM 1442 N N . GLY A 1 182 ? -20.484 23.844 1.084 1 94.88 182 GLY A N 1
ATOM 1443 C CA . GLY A 1 182 ? -20.328 23.969 2.525 1 94.88 182 GLY A CA 1
ATOM 1444 C C . GLY A 1 182 ? -20.391 22.625 3.244 1 94.88 182 GLY A C 1
ATOM 1445 O O . GLY A 1 182 ? -20.297 22.578 4.473 1 94.88 182 GLY A O 1
ATOM 1446 N N . ALA A 1 183 ? -20.453 21.531 2.535 1 97.38 183 ALA A N 1
ATOM 1447 C CA . ALA A 1 183 ? -20.609 20.203 3.123 1 97.38 183 ALA A CA 1
ATOM 1448 C C . ALA A 1 183 ? -19.328 19.75 3.82 1 97.38 183 ALA A C 1
ATOM 1450 O O . ALA A 1 183 ? -19.375 18.969 4.77 1 97.38 183 ALA A O 1
ATOM 1451 N N . PHE A 1 184 ? -18.234 20.203 3.363 1 98.19 184 PHE A N 1
ATOM 1452 C CA . PHE A 1 184 ? -16.938 19.844 3.93 1 98.19 184 PHE A CA 1
ATOM 1453 C C . PHE A 1 184 ? -15.891 20.906 3.607 1 98.19 184 PHE A C 1
ATOM 1455 O O . PHE A 1 184 ? -16.125 21.781 2.771 1 98.19 184 PHE A O 1
ATOM 1462 N N . GLN A 1 185 ? -14.781 20.875 4.305 1 98.25 185 GLN A N 1
ATOM 1463 C CA . GLN A 1 185 ? -13.648 21.766 4.066 1 98.25 185 GLN A CA 1
ATOM 1464 C C . GLN A 1 185 ? -12.523 21.031 3.34 1 98.25 185 GLN A C 1
ATOM 1466 O O . GLN A 1 185 ? -12.328 19.828 3.537 1 98.25 185 GLN A O 1
ATOM 1471 N N . VAL A 1 186 ? -11.781 21.734 2.49 1 98.69 186 VAL A N 1
ATOM 1472 C CA . VAL A 1 186 ? -10.703 21.141 1.712 1 98.69 186 VAL A CA 1
ATOM 1473 C C . VAL A 1 186 ? -9.359 21.625 2.248 1 98.69 186 VAL A C 1
ATOM 1475 O O . VAL A 1 186 ? -9.18 22.812 2.527 1 98.69 186 VAL A O 1
ATOM 1478 N N . PHE A 1 187 ? -8.5 20.719 2.465 1 98.81 187 PHE A N 1
ATOM 1479 C CA . PHE A 1 187 ? -7.125 20.984 2.869 1 98.81 187 PHE A CA 1
ATOM 1480 C C . PHE A 1 187 ? -6.156 20.641 1.742 1 98.81 187 PHE A C 1
ATOM 1482 O O . PHE A 1 187 ? -6.352 19.656 1.024 1 98.81 187 PHE A O 1
ATOM 1489 N N . CYS A 1 188 ? -5.129 21.438 1.639 1 98.56 188 CYS A N 1
ATOM 1490 C CA . CYS A 1 188 ? -4.027 21.156 0.732 1 98.56 188 CYS A CA 1
ATOM 1491 C C . CYS A 1 188 ? -3.133 20.047 1.295 1 98.56 188 CYS A C 1
ATOM 1493 O O . CYS A 1 188 ? -2.717 20.109 2.453 1 98.56 188 CYS A O 1
ATOM 1495 N N . GLY A 1 189 ? -2.861 19.062 0.451 1 98.12 189 GLY A N 1
ATOM 1496 C CA . GLY A 1 189 ? -1.947 18.016 0.866 1 98.12 189 GLY A CA 1
ATOM 1497 C C . GLY A 1 189 ? -0.667 17.984 0.052 1 98.12 189 GLY A C 1
ATOM 1498 O O . GLY A 1 189 ? 0.238 17.203 0.34 1 98.12 189 GLY A O 1
ATOM 1499 N N . SER A 1 190 ? -0.509 18.859 -0.913 1 97.5 190 SER A N 1
ATOM 1500 C CA . SER A 1 190 ? 0.662 18.938 -1.78 1 97.5 190 SER A CA 1
ATOM 1501 C C . SER A 1 190 ? 1.578 20.094 -1.36 1 97.5 190 SER A C 1
ATOM 1503 O O . SER A 1 190 ? 1.202 21.25 -1.456 1 97.5 190 SER A O 1
ATOM 1505 N N . GLU A 1 191 ? 2.746 19.781 -1.111 1 97.75 191 GLU A N 1
ATOM 1506 C CA . GLU A 1 191 ? 3.652 20.75 -0.497 1 97.75 191 GLU A CA 1
ATOM 1507 C C . GLU A 1 191 ? 3.906 21.938 -1.424 1 97.75 191 GLU A C 1
ATOM 1509 O O . GLU A 1 191 ? 4.055 23.078 -0.964 1 97.75 191 GLU A O 1
ATOM 1514 N N . ASP A 1 192 ? 3.932 21.672 -2.715 1 97.81 192 ASP A N 1
ATOM 1515 C CA . ASP A 1 192 ? 4.363 22.719 -3.635 1 97.81 192 ASP A CA 1
ATOM 1516 C C . ASP A 1 192 ? 3.164 23.453 -4.227 1 97.81 192 ASP A C 1
ATOM 1518 O O . ASP A 1 192 ? 3.305 24.203 -5.199 1 97.81 192 ASP A O 1
ATOM 1522 N N . LEU A 1 193 ? 1.926 23.266 -3.637 1 98.31 193 LEU A N 1
ATOM 1523 C CA . LEU A 1 193 ? 0.722 23.859 -4.195 1 98.31 193 LEU A CA 1
ATOM 1524 C C . LEU A 1 193 ? -0.034 24.656 -3.127 1 98.31 193 LEU A C 1
ATOM 1526 O O . LEU A 1 193 ? -1.218 24.953 -3.297 1 98.31 193 LEU A O 1
ATOM 1530 N N . VAL A 1 194 ? 0.604 24.953 -2.045 1 98.12 194 VAL A N 1
ATOM 1531 C CA . VAL A 1 194 ? -0.124 25.5 -0.909 1 98.12 194 VAL A CA 1
ATOM 1532 C C . VAL A 1 194 ? -0.7 26.859 -1.279 1 98.12 194 VAL A C 1
ATOM 1534 O O . VAL A 1 194 ? -1.85 27.172 -0.954 1 98.12 194 VAL A O 1
ATOM 1537 N N . MET A 1 195 ? 0.069 27.75 -1.964 1 97.75 195 MET A N 1
ATOM 1538 C CA . MET A 1 195 ? -0.422 29.078 -2.334 1 97.75 195 MET A CA 1
ATOM 1539 C C . MET A 1 195 ? -1.652 28.969 -3.229 1 97.75 195 MET A C 1
ATOM 1541 O O . MET A 1 195 ? -2.684 29.578 -2.947 1 97.75 195 MET A O 1
ATOM 1545 N N . GLU A 1 196 ? -1.538 28.188 -4.273 1 98.38 196 GLU A N 1
ATOM 1546 C CA . GLU A 1 196 ? -2.648 27.984 -5.199 1 98.38 196 GLU A CA 1
ATOM 1547 C C . GLU A 1 196 ? -3.863 27.391 -4.48 1 98.38 196 GLU A C 1
ATOM 1549 O O . GLU A 1 196 ? -5 27.766 -4.77 1 98.38 196 GLU A O 1
ATOM 1554 N N . SER A 1 197 ? -3.607 26.5 -3.533 1 98.69 197 SER A N 1
ATOM 1555 C CA . SER A 1 197 ? -4.695 25.859 -2.799 1 98.69 197 SER A CA 1
ATOM 1556 C C . SER A 1 197 ? -5.441 26.859 -1.931 1 98.69 197 SER A C 1
ATOM 1558 O O . SER A 1 197 ? -6.672 26.875 -1.899 1 98.69 197 SER A O 1
ATOM 1560 N N . TYR A 1 198 ? -4.676 27.703 -1.213 1 98.44 198 TYR A N 1
ATOM 1561 C CA . TYR A 1 198 ? -5.32 28.75 -0.441 1 98.44 198 TYR A CA 1
ATOM 1562 C C . TYR A 1 198 ? -6.156 29.656 -1.341 1 98.44 198 TYR A C 1
ATOM 1564 O O . TYR A 1 198 ? -7.289 30 -1.001 1 98.44 198 TYR A O 1
ATOM 1572 N N . LEU A 1 199 ? -5.621 29.984 -2.477 1 98.25 199 LEU A N 1
ATOM 1573 C CA . LEU A 1 199 ? -6.262 30.938 -3.383 1 98.25 199 LEU A CA 1
ATOM 1574 C C . LEU A 1 199 ? -7.57 30.375 -3.926 1 98.25 199 LEU A C 1
ATOM 1576 O O . LEU A 1 199 ? -8.508 31.125 -4.199 1 98.25 199 LEU A O 1
ATOM 1580 N N . VAL A 1 200 ? -7.652 29.047 -4.031 1 98.06 200 VAL A N 1
ATOM 1581 C CA . VAL A 1 200 ? -8.883 28.469 -4.578 1 98.06 200 VAL A CA 1
ATOM 1582 C C . VAL A 1 200 ? -9.852 28.156 -3.445 1 98.06 200 VAL A C 1
ATOM 1584 O O . VAL A 1 200 ? -10.969 27.688 -3.689 1 98.06 200 VAL A O 1
ATOM 1587 N N . GLY A 1 201 ? -9.398 28.297 -2.223 1 97.69 201 GLY A N 1
ATOM 1588 C CA . GLY A 1 201 ? -10.375 28.25 -1.146 1 97.69 201 GLY A CA 1
ATOM 1589 C C . GLY A 1 201 ? -10.086 27.172 -0.128 1 97.69 201 GLY A C 1
ATOM 1590 O O . GLY A 1 201 ? -10.914 26.875 0.732 1 97.69 201 GLY A O 1
ATOM 1591 N N . ALA A 1 202 ? -8.914 26.562 -0.174 1 98.12 202 ALA A N 1
ATOM 1592 C CA . ALA A 1 202 ? -8.547 25.578 0.852 1 98.12 202 ALA A CA 1
ATOM 1593 C C . ALA A 1 202 ? -8.547 26.219 2.238 1 98.12 202 ALA A C 1
ATOM 1595 O O . ALA A 1 202 ? -8.102 27.359 2.402 1 98.12 202 ALA A O 1
ATOM 1596 N N . SER A 1 203 ? -9.039 25.453 3.195 1 97.31 203 SER A N 1
ATOM 1597 C CA . SER A 1 203 ? -9.188 25.953 4.559 1 97.31 203 SER A CA 1
ATOM 1598 C C . SER A 1 203 ? -7.941 25.656 5.391 1 97.31 203 SER A C 1
ATOM 1600 O O . SER A 1 203 ? -7.844 26.094 6.539 1 97.31 203 SER A O 1
ATOM 1602 N N . GLY A 1 204 ? -7.051 24.953 4.867 1 98.06 204 GLY A N 1
ATOM 1603 C CA . GLY A 1 204 ? -5.844 24.609 5.605 1 98.06 204 GLY A CA 1
ATOM 1604 C C . GLY A 1 204 ? -4.836 23.828 4.773 1 98.06 204 GLY A C 1
ATOM 1605 O O . GLY A 1 204 ? -4.992 23.703 3.557 1 98.06 204 GLY A O 1
ATOM 1606 N N . TRP A 1 205 ? -3.775 23.484 5.398 1 98.75 205 TRP A N 1
ATOM 1607 C CA . TRP A 1 205 ? -2.633 22.781 4.824 1 98.75 205 TRP A CA 1
ATOM 1608 C C . TRP A 1 205 ? -2.172 21.656 5.742 1 98.75 205 TRP A C 1
ATOM 1610 O O . TRP A 1 205 ? -1.851 21.891 6.91 1 98.75 205 TRP A O 1
ATOM 1620 N N . VAL A 1 206 ? -2.348 20.406 5.305 1 98.75 206 VAL A N 1
ATOM 1621 C CA . VAL A 1 206 ? -1.647 19.312 5.961 1 98.75 206 VAL A CA 1
ATOM 1622 C C . VAL A 1 206 ? -0.194 19.266 5.492 1 98.75 206 VAL A C 1
ATOM 1624 O O . VAL A 1 206 ? 0.093 18.844 4.371 1 98.75 206 VAL A O 1
ATOM 1627 N N . SER A 1 207 ? 0.715 19.594 6.316 1 98.62 207 SER A N 1
ATOM 1628 C CA . SER A 1 207 ? 2.008 20.062 5.844 1 98.62 207 SER A CA 1
ATOM 1629 C C . SER A 1 207 ? 3.145 19.188 6.34 1 98.62 207 SER A C 1
ATOM 1631 O O . SER A 1 207 ? 3.359 19.062 7.547 1 98.62 207 SER A O 1
ATOM 1633 N N . VAL A 1 208 ? 3.875 18.594 5.426 1 98.75 208 VAL A N 1
ATOM 1634 C CA . VAL A 1 208 ? 5.133 17.922 5.75 1 98.75 208 VAL A CA 1
ATOM 1635 C C . VAL A 1 208 ? 6.191 18.969 6.094 1 98.75 208 VAL A C 1
ATOM 1637 O O . VAL A 1 208 ? 6.918 18.828 7.082 1 98.75 208 VAL A O 1
ATOM 1640 N N . ALA A 1 209 ? 6.246 20.062 5.332 1 98.69 209 ALA A N 1
ATOM 1641 C CA . ALA A 1 209 ? 7.191 21.156 5.547 1 98.69 209 ALA A CA 1
ATOM 1642 C C . ALA A 1 209 ? 6.992 21.797 6.922 1 98.69 209 ALA A C 1
ATOM 1644 O O . ALA A 1 209 ? 7.938 22.328 7.512 1 98.69 209 ALA A O 1
ATOM 1645 N N . GLY A 1 210 ? 5.793 21.688 7.391 1 98.5 210 GLY A N 1
ATOM 1646 C CA . GLY A 1 210 ? 5.461 22.234 8.695 1 98.5 210 GLY A CA 1
ATOM 1647 C C . GLY A 1 210 ? 6.23 21.594 9.828 1 98.5 210 GLY A C 1
ATOM 1648 O O . GLY A 1 210 ? 6.309 22.156 10.93 1 98.5 210 GLY A O 1
ATOM 1649 N N . ASN A 1 211 ? 6.777 20.375 9.609 1 98.69 211 ASN A N 1
ATOM 1650 C CA . ASN A 1 211 ? 7.676 19.781 10.594 1 98.69 211 ASN A CA 1
ATOM 1651 C C . ASN A 1 211 ? 8.992 20.547 10.688 1 98.69 211 ASN A C 1
ATOM 1653 O O . ASN A 1 211 ? 9.617 20.594 11.75 1 98.69 211 ASN A O 1
ATOM 1657 N N . ILE A 1 212 ? 9.398 21.125 9.57 1 98.69 212 ILE A N 1
ATOM 1658 C CA . ILE A 1 212 ? 10.75 21.672 9.414 1 98.69 212 ILE A CA 1
ATOM 1659 C C . ILE A 1 212 ? 10.734 23.172 9.664 1 98.69 212 ILE A C 1
ATOM 1661 O O . ILE A 1 212 ? 11.625 23.703 10.336 1 98.69 212 ILE A O 1
ATOM 1665 N N . VAL A 1 213 ? 9.703 23.844 9.133 1 98.12 213 VAL A N 1
ATOM 1666 C CA . VAL A 1 213 ? 9.57 25.297 9.297 1 98.12 213 VAL A CA 1
ATOM 1667 C C . VAL A 1 213 ? 8.18 25.625 9.844 1 98.12 213 VAL A C 1
ATOM 1669 O O . VAL A 1 213 ? 7.453 26.438 9.258 1 98.12 213 VAL A O 1
ATOM 1672 N N . PRO A 1 214 ? 7.863 25.141 11.031 1 98.19 214 PRO A N 1
ATOM 1673 C CA . PRO A 1 214 ? 6.512 25.297 11.57 1 98.19 214 PRO A CA 1
ATOM 1674 C C . PRO A 1 214 ? 6.105 26.75 11.719 1 98.19 214 PRO A C 1
ATOM 1676 O O . PRO A 1 214 ? 4.957 27.109 11.445 1 98.19 214 PRO A O 1
ATOM 1679 N N . GLY A 1 215 ? 7 27.609 12.086 1 97.06 215 GLY A N 1
ATOM 1680 C CA . GLY A 1 215 ? 6.684 29.016 12.227 1 97.06 215 GLY A CA 1
ATOM 1681 C C . GLY A 1 215 ? 6.289 29.672 10.914 1 97.06 215 GLY A C 1
ATOM 1682 O O . GLY A 1 215 ? 5.312 30.422 10.859 1 97.06 215 GLY A O 1
ATOM 1683 N N . LEU A 1 216 ? 7.031 29.406 9.891 1 97.5 216 LEU A N 1
ATOM 1684 C CA . LEU A 1 216 ? 6.773 30.016 8.586 1 97.5 216 LEU A CA 1
ATOM 1685 C C . LEU A 1 216 ? 5.449 29.531 8.008 1 97.5 216 LEU A C 1
ATOM 1687 O O . LEU A 1 216 ? 4.688 30.312 7.441 1 97.5 216 LEU A O 1
ATOM 1691 N N . VAL A 1 217 ? 5.168 28.266 8.195 1 97.69 217 VAL A N 1
ATOM 1692 C CA . VAL A 1 217 ? 3.947 27.672 7.652 1 97.69 217 VAL A CA 1
ATOM 1693 C C . VAL A 1 217 ? 2.732 28.25 8.375 1 97.69 217 VAL A C 1
ATOM 1695 O O . VAL A 1 217 ? 1.712 28.547 7.742 1 97.69 217 VAL A O 1
ATOM 1698 N N . THR A 1 218 ? 2.846 28.422 9.664 1 97.69 218 THR A N 1
ATOM 1699 C CA . THR A 1 218 ? 1.783 29.031 10.461 1 97.69 218 THR A CA 1
ATOM 1700 C C . THR A 1 218 ? 1.573 30.484 10.062 1 97.69 218 THR A C 1
ATOM 1702 O O . THR A 1 218 ? 0.44 30.922 9.844 1 97.69 218 THR A O 1
ATOM 1705 N N . LYS A 1 219 ? 2.641 31.234 9.906 1 97.31 219 LYS A N 1
ATOM 1706 C CA . LYS A 1 219 ? 2.572 32.656 9.531 1 97.31 219 LYS A CA 1
ATOM 1707 C C . LYS A 1 219 ? 1.971 32.812 8.141 1 97.31 219 LYS A C 1
ATOM 1709 O O . LYS A 1 219 ? 1.229 33.781 7.898 1 97.31 219 LYS A O 1
ATOM 1714 N N . MET A 1 220 ? 2.328 31.938 7.301 1 97.94 220 MET A N 1
ATOM 1715 C CA . MET A 1 220 ? 1.791 32 5.945 1 97.94 220 MET A CA 1
ATOM 1716 C C . MET A 1 220 ? 0.267 31.953 5.961 1 97.94 220 MET A C 1
ATOM 1718 O O . MET A 1 220 ? -0.389 32.75 5.281 1 97.94 220 MET A O 1
ATOM 1722 N N . TYR A 1 221 ? -0.248 31.031 6.711 1 97.81 221 TYR A N 1
ATOM 1723 C CA . TYR A 1 221 ? -1.698 30.906 6.801 1 97.81 221 TYR A CA 1
ATOM 1724 C C . TYR A 1 221 ? -2.316 32.156 7.445 1 97.81 221 TYR A C 1
ATOM 1726 O O . TYR A 1 221 ? -3.352 32.625 6.988 1 97.81 221 TYR A O 1
ATOM 1734 N N . GLU A 1 222 ? -1.718 32.688 8.484 1 97.44 222 GLU A N 1
ATOM 1735 C CA . GLU A 1 222 ? -2.211 33.875 9.172 1 97.44 222 GLU A CA 1
ATOM 1736 C C . GLU A 1 222 ? -2.248 35.062 8.242 1 97.44 222 GLU A C 1
ATOM 1738 O O . GLU A 1 222 ? -3.242 35.781 8.195 1 97.44 222 GLU A O 1
ATOM 1743 N N . HIS A 1 223 ? -1.132 35.25 7.543 1 98.06 223 HIS A N 1
ATOM 1744 C CA . HIS A 1 223 ? -1.085 36.375 6.586 1 98.06 223 HIS A CA 1
ATOM 1745 C C . HIS A 1 223 ? -2.162 36.219 5.52 1 98.06 223 HIS A C 1
ATOM 1747 O O . HIS A 1 223 ? -2.748 37.188 5.078 1 98.06 223 HIS A O 1
ATOM 1753 N N . PHE A 1 224 ? -2.391 35.031 5.09 1 98.31 224 PHE A N 1
ATOM 1754 C CA . PHE A 1 224 ? -3.424 34.781 4.09 1 98.31 224 PHE A CA 1
ATOM 1755 C C . PHE A 1 224 ? -4.797 35.156 4.625 1 98.31 224 PHE A C 1
ATOM 1757 O O . PHE A 1 224 ? -5.574 35.812 3.932 1 98.31 224 PHE A O 1
ATOM 1764 N N . GLN A 1 225 ? -5.094 34.719 5.84 1 96.88 225 GLN A N 1
ATOM 1765 C CA . GLN A 1 225 ? -6.371 35.031 6.469 1 96.88 225 GLN A CA 1
ATOM 1766 C C . GLN A 1 225 ? -6.555 36.531 6.605 1 96.88 225 GLN A C 1
ATOM 1768 O O . GLN A 1 225 ? -7.68 37.031 6.523 1 96.88 225 GLN A O 1
ATOM 1773 N N . ASN A 1 226 ? -5.48 37.219 6.711 1 97.75 226 ASN A N 1
ATOM 1774 C CA . ASN A 1 226 ? -5.508 38.656 6.895 1 97.75 226 ASN A CA 1
ATOM 1775 C C . ASN A 1 226 ? -5.508 39.375 5.555 1 97.75 226 ASN A C 1
ATOM 1777 O O . ASN A 1 226 ? -5.512 40.625 5.52 1 97.75 226 ASN A O 1
ATOM 1781 N N . GLY A 1 227 ? -5.371 38.688 4.492 1 97.69 227 GLY A N 1
ATOM 1782 C CA . GLY A 1 227 ? -5.387 39.281 3.168 1 97.69 227 GLY A CA 1
ATOM 1783 C C . GLY A 1 227 ? -4.051 39.875 2.773 1 97.69 227 GLY A C 1
ATOM 1784 O O . GLY A 1 227 ? -3.98 40.688 1.848 1 97.69 227 GLY A O 1
ATOM 1785 N N . GLU A 1 228 ? -3.049 39.531 3.457 1 98.12 228 GLU A N 1
ATOM 1786 C CA . GLU A 1 228 ? -1.714 40.062 3.197 1 98.12 228 GLU A CA 1
ATOM 1787 C C . GLU A 1 228 ? -0.983 39.219 2.15 1 98.12 228 GLU A C 1
ATOM 1789 O O . GLU A 1 228 ? 0.074 38.656 2.432 1 98.12 228 GLU A O 1
ATOM 1794 N N . LEU A 1 229 ? -1.378 39.25 0.983 1 98 229 LEU A N 1
ATOM 1795 C CA . LEU A 1 229 ? -0.986 38.344 -0.071 1 98 229 LEU A CA 1
ATOM 1796 C C . LEU A 1 229 ? 0.495 38.469 -0.401 1 98 229 LEU A C 1
ATOM 1798 O O . LEU A 1 229 ? 1.164 37.5 -0.722 1 98 229 LEU A O 1
ATOM 1802 N N . GLU A 1 230 ? 1.005 39.656 -0.375 1 98 230 GLU A N 1
ATOM 1803 C CA . GLU A 1 230 ? 2.418 39.875 -0.68 1 98 230 GLU A CA 1
ATOM 1804 C C . GLU A 1 230 ? 3.307 39.125 0.312 1 98 230 GLU A C 1
ATOM 1806 O O . GLU A 1 230 ? 4.293 38.5 -0.079 1 98 230 GLU A O 1
ATOM 1811 N N . LYS A 1 231 ? 2.924 39.219 1.563 1 97.75 231 LYS A N 1
ATOM 1812 C CA . LYS A 1 231 ? 3.676 38.5 2.6 1 97.75 231 LYS A CA 1
ATOM 1813 C C . LYS A 1 231 ? 3.557 37 2.434 1 97.75 231 LYS A C 1
ATOM 1815 O O . LYS A 1 231 ? 4.516 36.25 2.684 1 97.75 231 LYS A O 1
ATOM 1820 N N . VAL A 1 232 ? 2.393 36.562 2.039 1 98.25 232 VAL A N 1
ATOM 1821 C CA . VAL A 1 232 ? 2.174 35.156 1.808 1 98.25 232 VAL A CA 1
ATOM 1822 C C . VAL A 1 232 ? 3.094 34.656 0.691 1 98.25 232 VAL A C 1
ATOM 1824 O O . VAL A 1 232 ? 3.746 33.625 0.826 1 98.25 232 VAL A O 1
ATOM 1827 N N . TRP A 1 233 ? 3.154 35.406 -0.416 1 98.06 233 TRP A N 1
ATOM 1828 C CA . TRP A 1 233 ? 4 35.031 -1.548 1 98.06 233 TRP A CA 1
ATOM 1829 C C . TRP A 1 233 ? 5.473 35.031 -1.144 1 98.06 233 TRP A C 1
ATOM 1831 O O . TRP A 1 233 ? 6.238 34.188 -1.608 1 98.06 233 TRP A O 1
ATOM 1841 N N . GLU A 1 234 ? 5.859 35.969 -0.31 1 97.62 234 GLU A N 1
ATOM 1842 C CA . GLU A 1 234 ? 7.242 36 0.165 1 97.62 234 GLU A CA 1
ATOM 1843 C C . GLU A 1 234 ? 7.602 34.719 0.91 1 97.62 234 GLU A C 1
ATOM 1845 O O . GLU A 1 234 ? 8.664 34.156 0.672 1 97.62 234 GLU A O 1
ATOM 1850 N N . ILE A 1 235 ? 6.746 34.312 1.791 1 97.94 235 ILE A N 1
ATOM 1851 C CA . ILE A 1 235 ? 6.988 33.094 2.545 1 97.94 235 ILE A CA 1
ATOM 1852 C C . ILE A 1 235 ? 6.969 31.891 1.601 1 97.94 235 ILE A C 1
ATOM 1854 O O . ILE A 1 235 ? 7.844 31.031 1.672 1 97.94 235 ILE A O 1
ATOM 1858 N N . ASN A 1 236 ? 5.961 31.859 0.688 1 98.19 236 ASN A N 1
ATOM 1859 C CA . ASN A 1 236 ? 5.867 30.781 -0.284 1 98.19 236 ASN A CA 1
ATOM 1860 C C . ASN A 1 236 ? 7.156 30.641 -1.088 1 98.19 236 ASN A C 1
ATOM 1862 O O . ASN A 1 236 ? 7.668 29.531 -1.258 1 98.19 236 ASN A O 1
ATOM 1866 N N . ASP A 1 237 ? 7.676 31.766 -1.582 1 97.75 237 ASP A N 1
ATOM 1867 C CA . ASP A 1 237 ? 8.898 31.766 -2.377 1 97.75 237 ASP A CA 1
ATOM 1868 C C . ASP A 1 237 ? 10.078 31.234 -1.561 1 97.75 237 ASP A C 1
ATOM 1870 O O . ASP A 1 237 ? 10.945 30.531 -2.088 1 97.75 237 ASP A O 1
ATOM 1874 N N . ALA A 1 238 ? 10.094 31.578 -0.31 1 97.88 238 ALA A N 1
ATOM 1875 C CA . ALA A 1 238 ? 11.188 31.188 0.565 1 97.88 238 ALA A CA 1
ATOM 1876 C C . ALA A 1 238 ? 11.172 29.688 0.826 1 97.88 238 ALA A C 1
ATOM 1878 O O . ALA A 1 238 ? 12.227 29.047 0.89 1 97.88 238 ALA A O 1
ATOM 1879 N N . ILE A 1 239 ? 10 29.094 0.944 1 98.31 239 ILE A N 1
ATOM 1880 C CA . ILE A 1 239 ? 9.945 27.719 1.407 1 98.31 239 ILE A CA 1
ATOM 1881 C C . ILE A 1 239 ? 9.734 26.781 0.219 1 98.31 239 ILE A C 1
ATOM 1883 O O . ILE A 1 239 ? 9.867 25.562 0.348 1 98.31 239 ILE A O 1
ATOM 1887 N N . LEU A 1 240 ? 9.422 27.312 -0.999 1 98.5 240 LEU A N 1
ATOM 1888 C CA . LEU A 1 240 ? 9.055 26.516 -2.166 1 98.5 240 LEU A CA 1
ATOM 1889 C C . LEU A 1 240 ? 10.164 25.516 -2.512 1 98.5 240 LEU A C 1
ATOM 1891 O O . LEU A 1 240 ? 9.883 24.359 -2.826 1 98.5 240 LEU A O 1
ATOM 1895 N N . PRO A 1 241 ? 11.484 25.859 -2.457 1 98.5 241 PRO A N 1
ATOM 1896 C CA . PRO A 1 241 ? 12.523 24.875 -2.732 1 98.5 241 PRO A CA 1
ATOM 1897 C C . PRO A 1 241 ? 12.469 23.672 -1.784 1 98.5 241 PRO A C 1
ATOM 1899 O O . PRO A 1 241 ? 12.719 22.547 -2.197 1 98.5 241 PRO A O 1
ATOM 1902 N N . LEU A 1 242 ? 12.164 23.906 -0.518 1 98.81 242 LEU A N 1
ATOM 1903 C CA . LEU A 1 242 ? 12 22.828 0.443 1 98.81 242 LEU A CA 1
ATOM 1904 C C . LEU A 1 242 ? 10.805 21.953 0.07 1 98.81 242 LEU A C 1
ATOM 1906 O O . LEU A 1 242 ? 10.906 20.719 0.084 1 98.81 242 LEU A O 1
ATOM 1910 N N . CYS A 1 243 ? 9.703 22.625 -0.286 1 98.75 243 CYS A N 1
ATOM 1911 C CA . CYS A 1 243 ? 8.484 21.906 -0.661 1 98.75 243 CYS A CA 1
ATOM 1912 C C . CYS A 1 243 ? 8.719 21.031 -1.884 1 98.75 243 CYS A C 1
ATOM 1914 O O . CYS A 1 243 ? 8.289 19.875 -1.912 1 98.75 243 CYS A O 1
ATOM 1916 N N . GLU A 1 244 ? 9.414 21.562 -2.834 1 98.38 244 GLU A N 1
ATOM 1917 C CA . GLU A 1 244 ? 9.727 20.812 -4.051 1 98.38 244 GL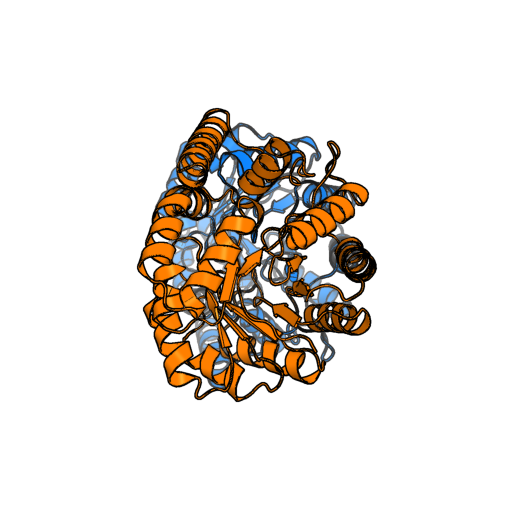U A CA 1
ATOM 1918 C C . GLU A 1 244 ? 10.664 19.641 -3.758 1 98.38 244 GLU A C 1
ATOM 1920 O O . GLU A 1 244 ? 10.523 18.562 -4.34 1 98.38 244 GLU A O 1
ATOM 1925 N N . PHE A 1 245 ? 11.609 19.859 -2.893 1 98.56 245 PHE A N 1
ATOM 1926 C CA . PHE A 1 245 ? 12.531 18.797 -2.494 1 98.56 245 PHE A CA 1
ATOM 1927 C C . PHE A 1 245 ? 11.789 17.656 -1.796 1 98.56 245 PHE A C 1
ATOM 1929 O O . PHE A 1 245 ? 12.016 16.484 -2.092 1 98.56 245 PHE A O 1
ATOM 1936 N N . LEU A 1 246 ? 10.859 17.984 -0.915 1 98.38 246 LEU A N 1
ATOM 1937 C CA . LEU A 1 246 ? 10.047 17 -0.201 1 98.38 246 LEU A CA 1
ATOM 1938 C C . LEU A 1 246 ? 9.172 16.203 -1.17 1 98.38 246 LEU A C 1
ATOM 1940 O O . LEU A 1 246 ? 9.102 14.984 -1.084 1 98.38 246 LEU A O 1
ATOM 1944 N N . GLU A 1 247 ? 8.562 16.906 -2.146 1 95.94 247 GLU A N 1
ATOM 1945 C CA . GLU A 1 247 ? 7.648 16.281 -3.1 1 95.94 247 GLU A CA 1
ATOM 1946 C C . GLU A 1 247 ? 8.414 15.414 -4.102 1 95.94 247 GLU A C 1
ATOM 1948 O O . GLU A 1 247 ? 7.957 14.328 -4.469 1 95.94 247 GLU A O 1
ATOM 1953 N N . GLY A 1 248 ? 9.555 15.852 -4.473 1 94.56 248 GLY A N 1
ATOM 1954 C CA . GLY A 1 248 ? 10.242 15.25 -5.602 1 94.56 248 GLY A CA 1
ATOM 1955 C C . GLY A 1 248 ? 11.211 14.156 -5.195 1 94.56 248 GLY A C 1
ATOM 1956 O O . GLY A 1 248 ? 11.539 13.281 -6 1 94.56 248 GLY A O 1
ATOM 1957 N N . SER A 1 249 ? 11.625 14.125 -3.971 1 94.06 249 SER A N 1
ATOM 1958 C CA . SER A 1 249 ? 12.719 13.25 -3.557 1 94.06 249 SER A CA 1
ATOM 1959 C C . SER A 1 249 ? 12.234 11.812 -3.363 1 94.06 249 SER A C 1
ATOM 1961 O O . SER A 1 249 ? 13.008 10.867 -3.531 1 94.06 249 SER A O 1
ATOM 1963 N N . GLY A 1 250 ? 10.969 11.695 -2.941 1 94.31 250 GLY A N 1
ATOM 1964 C CA . GLY A 1 250 ? 10.484 10.398 -2.5 1 94.31 250 GLY A CA 1
ATOM 1965 C C . GLY A 1 250 ? 10.984 10.016 -1.118 1 94.31 250 GLY A C 1
ATOM 1966 O O . GLY A 1 250 ? 10.75 8.898 -0.658 1 94.31 250 GLY A O 1
ATOM 1967 N N . LYS A 1 251 ? 11.688 10.906 -0.399 1 97.62 251 LYS A N 1
ATOM 1968 C CA . LYS A 1 251 ? 12.258 10.641 0.919 1 97.62 251 LYS A CA 1
ATOM 1969 C C . LYS A 1 251 ? 11.805 11.688 1.933 1 97.62 251 LYS A C 1
ATOM 1971 O O . LYS A 1 251 ? 12.602 12.164 2.746 1 97.62 251 LYS A O 1
ATOM 1976 N N . TYR A 1 252 ? 10.523 12.086 1.812 1 97.88 252 TYR A N 1
ATOM 1977 C CA . TYR A 1 252 ? 10.008 13.164 2.646 1 97.88 252 TYR A CA 1
ATOM 1978 C C . TYR A 1 252 ? 10.117 12.812 4.125 1 97.88 252 TYR A C 1
ATOM 1980 O O . TYR A 1 252 ? 10.398 13.68 4.957 1 97.88 252 TYR A O 1
ATOM 1988 N N . VAL A 1 253 ? 10.016 11.5 4.523 1 98.62 253 VAL A N 1
ATOM 1989 C CA . VAL A 1 253 ? 10.117 11.094 5.922 1 98.62 253 VAL A CA 1
ATOM 1990 C C . VAL A 1 253 ? 11.555 11.297 6.41 1 98.62 253 VAL A C 1
ATOM 1992 O O . VAL A 1 253 ? 11.773 11.906 7.461 1 98.62 253 VAL A O 1
ATOM 1995 N N . GLN A 1 254 ? 12.461 10.844 5.617 1 98.69 254 GLN A N 1
ATOM 1996 C CA . GLN A 1 254 ? 13.883 10.898 5.965 1 98.69 254 GLN A CA 1
ATOM 1997 C C . GLN A 1 254 ? 14.375 12.336 6.039 1 98.69 254 GLN A C 1
ATOM 1999 O O . GLN A 1 254 ? 15.172 12.688 6.91 1 98.69 254 GLN A O 1
ATOM 2004 N N . ILE A 1 255 ? 13.875 13.117 5.105 1 98.81 255 ILE A N 1
ATOM 2005 C CA . ILE A 1 255 ? 14.227 14.531 5.074 1 98.81 255 ILE A CA 1
ATOM 2006 C C . ILE A 1 255 ? 13.734 15.219 6.348 1 98.81 255 ILE A C 1
ATOM 2008 O O . ILE A 1 255 ? 14.477 15.977 6.98 1 98.81 255 ILE A O 1
ATOM 2012 N N . VAL A 1 256 ? 12.539 14.977 6.746 1 98.88 256 VAL A N 1
ATOM 2013 C CA . VAL A 1 256 ? 11.969 15.602 7.938 1 98.88 256 VAL A CA 1
ATOM 2014 C C . VAL A 1 256 ? 12.742 15.148 9.18 1 98.88 256 VAL A C 1
ATOM 2016 O O . VAL A 1 256 ? 13.109 15.961 10.023 1 98.88 256 VAL A O 1
ATOM 2019 N N . LYS A 1 257 ? 12.977 13.828 9.289 1 98.88 257 LYS A N 1
ATOM 2020 C CA . LYS A 1 257 ? 13.688 13.312 10.445 1 98.88 257 LYS A CA 1
ATOM 2021 C C . LYS A 1 257 ? 15.07 13.945 10.57 1 98.88 257 LYS A C 1
ATOM 2023 O O . LYS A 1 257 ? 15.469 14.375 11.656 1 98.88 257 LYS A O 1
ATOM 2028 N N . ARG A 1 258 ? 15.758 14.039 9.484 1 98.81 258 ARG A N 1
ATOM 2029 C CA . ARG A 1 258 ? 17.094 14.648 9.484 1 98.81 258 ARG A CA 1
ATOM 2030 C C . ARG A 1 258 ? 17.016 16.125 9.844 1 98.81 258 ARG A C 1
ATOM 2032 O O . ARG A 1 258 ? 17.828 16.625 10.617 1 98.81 258 ARG A O 1
ATOM 2039 N N . SER A 1 259 ? 16.062 16.797 9.32 1 98.75 259 SER A N 1
ATOM 2040 C CA . SER A 1 259 ? 15.875 18.219 9.602 1 98.75 259 SER A CA 1
ATOM 2041 C C . SER A 1 259 ? 15.602 18.469 11.078 1 98.75 259 SER A C 1
ATOM 2043 O O . SER A 1 259 ? 16.125 19.422 11.664 1 98.75 259 SER A O 1
ATOM 2045 N N . MET A 1 260 ? 14.734 17.578 11.641 1 98.12 260 MET A N 1
ATOM 2046 C CA . MET A 1 260 ? 14.445 17.688 13.062 1 98.12 260 MET A CA 1
ATOM 2047 C C . MET A 1 260 ? 15.711 17.547 13.898 1 98.12 260 MET A C 1
ATOM 2049 O O . MET A 1 260 ? 15.945 18.328 14.82 1 98.12 260 MET A O 1
ATOM 2053 N N . GLU A 1 261 ? 16.547 16.641 13.547 1 98.06 261 GLU A N 1
ATOM 2054 C CA . GLU A 1 261 ? 17.797 16.422 14.258 1 98.06 261 GLU A CA 1
ATOM 2055 C C . GLU A 1 261 ? 18.719 17.641 14.141 1 98.06 261 GLU A C 1
ATOM 2057 O O . GLU A 1 261 ? 19.375 18.031 15.117 1 98.06 261 GLU A O 1
ATOM 2062 N N . LEU A 1 262 ? 18.75 18.219 13.008 1 97.19 262 LEU A N 1
ATOM 2063 C CA . LEU A 1 262 ? 19.594 19.375 12.773 1 97.19 262 LEU A CA 1
ATOM 2064 C C . LEU A 1 262 ? 19.156 20.547 13.648 1 97.19 262 LEU A C 1
ATOM 2066 O O . LEU A 1 262 ? 19.969 21.438 13.961 1 97.19 262 LEU A O 1
ATOM 2070 N N . HIS A 1 263 ? 17.922 20.531 14.078 1 94.75 263 HIS A N 1
ATOM 2071 C CA . HIS A 1 263 ? 17.375 21.641 14.859 1 94.75 263 HIS A CA 1
ATOM 2072 C C . HIS A 1 263 ? 17.203 21.234 16.328 1 94.75 263 HIS A C 1
ATOM 2074 O O . HIS A 1 263 ? 16.453 21.875 17.047 1 94.75 263 HIS A O 1
ATOM 2080 N N . GLY A 1 264 ? 17.781 20.141 16.734 1 96.62 264 GLY A N 1
ATOM 2081 C CA . GLY A 1 264 ? 17.828 19.75 18.125 1 96.62 264 GLY A CA 1
ATOM 2082 C C . GLY A 1 264 ? 16.578 19 18.578 1 96.62 264 GLY A C 1
ATOM 2083 O O . GLY A 1 264 ? 16.375 18.781 19.766 1 96.62 264 GLY A O 1
ATOM 2084 N N . GLN A 1 265 ? 15.719 18.641 17.641 1 98.31 265 GLN A N 1
ATOM 2085 C CA . GLN A 1 265 ? 14.531 17.844 17.938 1 98.31 265 GLN A CA 1
ATOM 2086 C C . GLN A 1 265 ? 14.781 16.359 17.672 1 98.31 265 GLN A C 1
ATOM 2088 O O . GLN A 1 265 ? 15.836 15.992 17.156 1 98.31 265 GLN A O 1
ATOM 2093 N N . ALA A 1 266 ? 13.844 15.539 18.047 1 98.69 266 ALA A N 1
ATOM 2094 C CA . ALA A 1 266 ? 14.008 14.094 17.906 1 98.69 266 ALA A CA 1
ATOM 2095 C C . ALA A 1 266 ? 13.672 13.648 16.484 1 98.69 266 ALA A C 1
ATOM 2097 O O . ALA A 1 266 ? 12.641 14.039 15.93 1 98.69 266 ALA A O 1
ATOM 2098 N N . GLY A 1 267 ? 14.523 13.008 15.852 1 98.62 267 GLY A N 1
ATOM 2099 C CA . GLY A 1 267 ? 14.336 12.383 14.555 1 98.62 267 GLY A CA 1
ATOM 2100 C C . GLY A 1 267 ? 14.656 10.898 14.555 1 98.62 267 GLY A C 1
ATOM 2101 O O . GLY A 1 267 ? 13.852 10.086 15.008 1 98.62 267 GLY A O 1
ATOM 2102 N N . GLY A 1 268 ? 16 10.555 14.258 1 98.06 268 GLY A N 1
ATOM 2103 C CA . GLY A 1 268 ? 16.453 9.18 14.203 1 98.06 268 GLY A CA 1
ATOM 2104 C C . GLY A 1 268 ? 16.172 8.508 12.867 1 98.06 268 GLY A C 1
ATOM 2105 O O . GLY A 1 268 ? 15.641 9.141 11.953 1 98.06 268 GLY A O 1
ATOM 2106 N N . PRO A 1 269 ? 16.594 7.289 12.781 1 98.31 269 PRO A N 1
ATOM 2107 C CA . PRO A 1 269 ? 16.375 6.559 11.531 1 98.31 269 PRO A CA 1
ATOM 2108 C C . PRO A 1 269 ? 14.922 6.16 11.328 1 98.31 269 PRO A C 1
ATOM 2110 O O . PRO A 1 269 ? 14.117 6.258 12.25 1 98.31 269 PRO A O 1
ATOM 2113 N N . SER A 1 270 ? 14.586 5.867 10.094 1 98.25 270 SER A N 1
ATOM 2114 C CA . SER A 1 270 ? 13.336 5.199 9.781 1 98.25 270 SER A CA 1
ATOM 2115 C C . SER A 1 270 ? 13.484 3.682 9.844 1 98.25 270 SER A C 1
ATOM 2117 O O . SER A 1 270 ? 14.602 3.16 9.781 1 98.25 270 SER A O 1
ATOM 2119 N N . ARG A 1 271 ? 12.422 3.02 10.023 1 98.5 271 ARG A N 1
ATOM 2120 C CA . ARG A 1 271 ? 12.492 1.565 9.914 1 98.5 271 ARG A CA 1
ATOM 2121 C C . ARG A 1 271 ? 12.781 1.137 8.477 1 98.5 271 ARG A C 1
ATOM 2123 O O . ARG A 1 271 ? 12.25 1.721 7.531 1 98.5 271 ARG A O 1
ATOM 2130 N N . TYR A 1 272 ? 13.609 0.121 8.391 1 98.5 272 TYR A N 1
ATOM 2131 C CA . TYR A 1 272 ? 13.914 -0.438 7.074 1 98.5 272 TYR A CA 1
ATOM 2132 C C . TYR A 1 272 ? 12.648 -0.943 6.391 1 98.5 272 TYR A C 1
ATOM 2134 O O . TYR A 1 272 ? 11.758 -1.496 7.047 1 98.5 272 TYR A O 1
ATOM 2142 N N . PRO A 1 273 ? 12.492 -0.654 5.055 1 98.25 273 PRO A N 1
ATOM 2143 C CA . PRO A 1 273 ? 13.594 -0.55 4.094 1 98.25 273 PRO A CA 1
ATOM 2144 C C . PRO A 1 273 ? 14.031 0.893 3.855 1 98.25 273 PRO A C 1
ATOM 2146 O O . PRO A 1 273 ? 14.984 1.136 3.111 1 98.25 273 PRO A O 1
ATOM 2149 N N . ARG A 1 274 ? 13.359 1.889 4.504 1 98.25 274 ARG A N 1
ATOM 2150 C CA . ARG A 1 274 ? 13.781 3.273 4.32 1 98.25 274 ARG A CA 1
ATOM 2151 C C . ARG A 1 274 ? 15.211 3.477 4.797 1 98.25 274 ARG A C 1
ATOM 2153 O O . ARG A 1 274 ? 15.531 3.197 5.953 1 98.25 274 ARG A O 1
ATOM 2160 N N . LEU A 1 275 ? 16.016 3.939 3.902 1 98.19 275 LEU A N 1
ATOM 2161 C CA . LEU A 1 275 ? 17.391 4.289 4.254 1 98.19 275 LEU A CA 1
ATOM 2162 C C . LEU A 1 275 ? 17.531 5.789 4.48 1 98.19 275 LEU A C 1
ATOM 2164 O O . LEU A 1 275 ? 16.656 6.562 4.09 1 98.19 275 LEU A O 1
ATOM 2168 N N . GLY A 1 276 ? 18.578 6.195 5.141 1 97.69 276 GLY A N 1
ATOM 2169 C CA . GLY A 1 276 ? 18.812 7.609 5.379 1 97.69 276 GLY A CA 1
ATOM 2170 C C . GLY A 1 276 ? 19.172 8.375 4.117 1 97.69 276 GLY A C 1
ATOM 2171 O O . GLY A 1 276 ? 19.203 7.797 3.025 1 97.69 276 GLY A O 1
ATOM 2172 N N . LEU A 1 277 ? 19.344 9.656 4.238 1 98.5 277 LEU A N 1
ATOM 2173 C CA . LEU A 1 277 ? 19.75 10.5 3.123 1 98.5 277 LEU A CA 1
ATOM 2174 C C . LEU A 1 277 ? 21.172 10.188 2.688 1 98.5 277 LEU A C 1
ATOM 2176 O O . LEU A 1 277 ? 22.031 9.906 3.523 1 98.5 277 LEU A O 1
ATOM 2180 N N . THR A 1 278 ? 21.391 10.195 1.421 1 98 278 THR A N 1
ATOM 2181 C CA . THR A 1 278 ? 22.766 10.172 0.945 1 98 278 THR A CA 1
ATOM 2182 C C . THR A 1 278 ? 23.484 11.453 1.335 1 98 278 THR A C 1
ATOM 2184 O O . THR A 1 278 ? 22.859 12.43 1.756 1 98 278 THR A O 1
ATOM 2187 N N . VAL A 1 279 ? 24.766 11.461 1.12 1 98.19 279 VAL A N 1
ATOM 2188 C CA . VAL A 1 279 ? 25.578 12.641 1.406 1 98.19 279 VAL A CA 1
ATOM 2189 C C . VAL A 1 279 ? 25.094 13.812 0.56 1 98.19 279 VAL A C 1
ATOM 2191 O O . VAL A 1 279 ? 24.938 14.93 1.065 1 98.19 279 VAL A O 1
ATOM 2194 N N . ASP A 1 280 ? 24.812 13.57 -0.678 1 98.25 280 ASP A N 1
ATOM 2195 C CA . ASP A 1 280 ? 24.359 14.617 -1.595 1 98.25 280 ASP A CA 1
ATOM 2196 C C . ASP A 1 280 ? 23 15.148 -1.189 1 98.25 280 ASP A C 1
ATOM 2198 O O . ASP A 1 280 ? 22.75 16.359 -1.251 1 98.25 280 ASP A O 1
ATOM 2202 N N . GLU A 1 281 ? 22.109 14.266 -0.793 1 98.44 281 GLU A N 1
ATOM 2203 C CA . GLU A 1 281 ? 20.766 14.664 -0.372 1 98.44 281 GLU A CA 1
ATOM 2204 C C . GLU A 1 281 ? 20.812 15.5 0.903 1 98.44 281 GLU A C 1
ATOM 2206 O O . GLU A 1 281 ? 20.078 16.484 1.035 1 98.44 281 GLU A O 1
ATOM 2211 N N . ASP A 1 282 ? 21.656 15.086 1.812 1 98.56 282 ASP A N 1
ATOM 2212 C CA . ASP A 1 282 ? 21.828 15.828 3.059 1 98.56 282 ASP A CA 1
ATOM 2213 C C . ASP A 1 282 ? 22.406 17.219 2.799 1 98.56 282 ASP A C 1
ATOM 2215 O O . ASP A 1 282 ? 21.969 18.203 3.418 1 98.56 282 ASP A O 1
ATOM 2219 N N . GLN A 1 283 ? 23.359 17.328 1.897 1 98.56 283 GLN A N 1
ATOM 2220 C CA . GLN A 1 283 ? 23.938 18.625 1.537 1 98.56 283 GLN A CA 1
ATOM 2221 C C . GLN A 1 283 ? 22.891 19.531 0.897 1 98.56 283 GLN A C 1
ATOM 2223 O O . GLN A 1 283 ? 22.828 20.734 1.188 1 98.56 283 GLN A O 1
ATOM 2228 N N . LYS A 1 284 ? 22.141 18.953 0.052 1 98.62 284 LYS A N 1
ATOM 2229 C CA . LYS A 1 284 ? 21.062 19.703 -0.567 1 98.62 284 LYS A CA 1
ATOM 2230 C C . LYS A 1 284 ? 20.078 20.219 0.482 1 98.62 284 LYS A C 1
ATOM 2232 O O . LYS A 1 284 ? 19.656 21.375 0.432 1 98.62 284 LYS A O 1
ATOM 2237 N N . LEU A 1 285 ? 19.734 19.375 1.438 1 98.75 285 LEU A N 1
ATOM 2238 C CA . LEU A 1 285 ? 18.844 19.75 2.521 1 98.75 285 LEU A CA 1
ATOM 2239 C C . LEU A 1 285 ? 19.406 20.922 3.314 1 98.75 285 LEU A C 1
ATOM 2241 O O . LEU A 1 285 ? 18.719 21.906 3.562 1 98.75 285 LEU A O 1
ATOM 2245 N N . GLN A 1 286 ? 20.641 20.828 3.643 1 98.38 286 GLN A N 1
ATOM 2246 C CA . GLN A 1 286 ? 21.281 21.859 4.445 1 98.38 286 GLN A CA 1
ATOM 2247 C C . GLN A 1 286 ? 21.328 23.188 3.689 1 98.38 286 GLN A C 1
ATOM 2249 O O . GLN A 1 286 ? 21.156 24.25 4.281 1 98.38 286 GLN A O 1
ATOM 2254 N N . THR A 1 287 ? 21.578 23.125 2.408 1 98.5 287 THR A N 1
ATOM 2255 C CA . THR A 1 287 ? 21.594 24.328 1.581 1 98.5 287 THR A CA 1
ATOM 2256 C C . THR A 1 287 ? 20.219 24.984 1.558 1 98.5 287 THR A C 1
ATOM 2258 O O . THR A 1 287 ? 20.109 26.203 1.71 1 98.5 287 THR A O 1
ATOM 2261 N N . ILE A 1 288 ? 19.219 24.188 1.403 1 98.56 288 ILE A N 1
ATOM 2262 C CA . ILE A 1 288 ? 17.859 24.688 1.367 1 98.56 288 ILE A CA 1
ATOM 2263 C C . ILE A 1 288 ? 17.516 25.344 2.699 1 98.56 288 ILE A C 1
ATOM 2265 O O . ILE A 1 288 ? 16.969 26.453 2.727 1 98.56 288 ILE A O 1
ATOM 2269 N N . LEU A 1 289 ? 17.859 24.688 3.773 1 98.19 289 LEU A N 1
ATOM 2270 C CA . LEU A 1 289 ? 17.547 25.203 5.102 1 98.19 289 LEU A CA 1
ATOM 2271 C C . LEU A 1 289 ? 18.297 26.516 5.363 1 98.19 289 LEU A C 1
ATOM 2273 O O . LEU A 1 289 ? 17.75 27.438 5.961 1 98.19 289 LEU A O 1
ATOM 2277 N N . SER A 1 290 ? 19.547 26.578 4.898 1 97.56 290 SER A N 1
ATOM 2278 C CA . SER A 1 290 ? 20.328 27.781 5.055 1 97.56 290 SER A CA 1
ATOM 2279 C C . SER A 1 290 ? 19.719 28.953 4.285 1 97.56 290 SER A C 1
ATOM 2281 O O . SER A 1 290 ? 19.703 30.078 4.77 1 97.56 290 SER A O 1
ATOM 2283 N N . ASN A 1 291 ? 19.234 28.672 3.135 1 97.5 291 ASN A N 1
ATOM 2284 C CA . ASN A 1 291 ? 18.609 29.703 2.324 1 97.5 291 ASN A CA 1
ATOM 2285 C C . ASN A 1 291 ? 17.328 30.234 2.98 1 97.5 291 ASN A C 1
ATOM 2287 O O . ASN A 1 291 ? 17.047 31.422 2.93 1 97.5 291 ASN A O 1
ATOM 2291 N N . ILE A 1 292 ? 16.578 29.359 3.578 1 97.69 292 ILE A N 1
ATOM 2292 C CA . ILE A 1 292 ? 15.344 29.75 4.254 1 97.69 292 ILE A CA 1
ATOM 2293 C C . ILE A 1 292 ? 15.68 30.609 5.473 1 97.69 292 ILE A C 1
ATOM 2295 O O . ILE A 1 292 ? 15.039 31.641 5.711 1 97.69 292 ILE A O 1
ATOM 2299 N N . ALA A 1 293 ? 16.688 30.219 6.242 1 94.44 293 ALA A N 1
ATOM 2300 C CA . ALA A 1 293 ? 17.094 30.953 7.43 1 94.44 293 ALA A CA 1
ATOM 2301 C C . ALA A 1 293 ? 17.562 32.375 7.066 1 94.44 293 ALA A C 1
ATOM 2303 O O . ALA A 1 293 ? 17.344 33.312 7.82 1 94.44 293 ALA A O 1
ATOM 2304 N N . ALA A 1 294 ? 18.141 32.5 5.941 1 90.25 294 ALA A N 1
ATOM 2305 C CA . ALA A 1 294 ? 18.641 33.781 5.488 1 90.25 294 ALA A CA 1
ATOM 2306 C C . ALA A 1 294 ? 17.5 34.719 5.113 1 90.25 294 ALA A C 1
ATOM 2308 O O . ALA A 1 294 ? 17.609 35.938 5.258 1 90.25 294 ALA A O 1
ATOM 2309 N N . HIS A 1 295 ? 16.469 34.188 4.637 1 85.88 295 HIS A N 1
ATOM 2310 C CA . HIS A 1 295 ? 15.297 34.969 4.262 1 85.88 295 HIS A CA 1
ATOM 2311 C C . HIS A 1 295 ? 14.523 35.406 5.492 1 85.88 295 HIS A C 1
ATOM 2313 O O . HIS A 1 295 ? 13.969 36.531 5.508 1 85.88 295 HIS A O 1
ATOM 2319 N N . ALA A 1 296 ? 14.367 34.625 6.523 1 73.44 296 ALA A N 1
ATOM 2320 C CA . ALA A 1 296 ? 13.625 34.938 7.742 1 73.44 296 ALA A CA 1
ATOM 2321 C C . ALA A 1 296 ? 14.336 36 8.562 1 73.44 296 ALA A C 1
ATOM 2323 O O . ALA A 1 296 ? 13.703 36.75 9.312 1 73.44 296 ALA A O 1
ATOM 2324 N N . ALA A 1 297 ? 15.555 36.062 8.539 1 64.19 297 ALA A N 1
ATOM 2325 C CA . ALA A 1 297 ? 16.375 37.031 9.273 1 64.19 297 ALA A CA 1
ATOM 2326 C C . ALA A 1 297 ? 16.297 38.406 8.625 1 64.19 297 ALA A C 1
ATOM 2328 O O . ALA A 1 297 ? 16.609 39.406 9.258 1 64.19 297 ALA A O 1
ATOM 2329 N N . VAL A 1 298 ? 15.672 38.469 7.43 1 53.47 298 VAL A N 1
ATOM 2330 C CA . VAL A 1 298 ? 15.562 39.781 6.777 1 53.47 298 VAL A CA 1
ATOM 2331 C C . VAL A 1 298 ? 14.172 40.375 7.023 1 53.47 298 VAL A C 1
ATOM 2333 O O . VAL A 1 298 ? 13.172 39.656 7 1 53.47 298 VAL A O 1
ATOM 2336 N N . MET B 1 1 ? 14.773 -29.438 -1.788 1 57.88 1 MET B N 1
ATOM 2337 C CA . MET B 1 1 ? 13.695 -28.516 -2.135 1 57.88 1 MET B CA 1
ATOM 2338 C C . MET B 1 1 ? 13.141 -28.828 -3.52 1 57.88 1 MET B C 1
ATOM 2340 O O . MET B 1 1 ? 13.891 -29.188 -4.43 1 57.88 1 MET B O 1
ATOM 2344 N N . GLN B 1 2 ? 11.781 -28.828 -3.637 1 74.56 2 GLN B N 1
ATOM 2345 C CA . GLN B 1 2 ? 11.148 -29.203 -4.898 1 74.56 2 GLN B CA 1
ATOM 2346 C C . GLN B 1 2 ? 11.414 -28.156 -5.977 1 74.56 2 GLN B C 1
ATOM 2348 O O . GLN B 1 2 ? 11.656 -26.984 -5.664 1 74.56 2 GLN B O 1
ATOM 2353 N N . LYS B 1 3 ? 11.477 -28.578 -7.098 1 86.94 3 LYS B N 1
ATOM 2354 C CA . LYS B 1 3 ? 11.711 -27.672 -8.219 1 86.94 3 LYS B CA 1
ATOM 2355 C C . LYS B 1 3 ? 10.492 -26.781 -8.461 1 86.94 3 LYS B C 1
ATOM 2357 O O . LYS B 1 3 ? 9.352 -27.25 -8.438 1 86.94 3 LYS B O 1
ATOM 2362 N N . ILE B 1 4 ? 10.648 -25.547 -8.523 1 96 4 ILE B N 1
ATOM 2363 C CA . ILE B 1 4 ? 9.609 -24.562 -8.789 1 96 4 ILE B CA 1
ATOM 2364 C C . ILE B 1 4 ? 9.562 -24.25 -10.289 1 96 4 ILE B C 1
ATOM 2366 O O . ILE B 1 4 ? 10.281 -23.375 -10.773 1 96 4 ILE B O 1
ATOM 2370 N N . LYS B 1 5 ? 8.758 -24.969 -11.016 1 95.19 5 LYS B N 1
ATOM 2371 C CA . LYS B 1 5 ? 8.547 -24.812 -12.453 1 95.19 5 LYS B CA 1
ATOM 2372 C C . LYS B 1 5 ? 7.109 -25.141 -12.836 1 95.19 5 LYS B C 1
ATOM 2374 O O . LYS B 1 5 ? 6.496 -26.031 -12.258 1 95.19 5 LYS B O 1
ATOM 2379 N N . GLY B 1 6 ? 6.605 -24.469 -13.812 1 97.44 6 GLY B N 1
ATOM 2380 C CA . GLY B 1 6 ? 5.234 -24.703 -14.242 1 97.44 6 GLY B CA 1
ATOM 2381 C C . GLY B 1 6 ? 4.293 -23.578 -13.836 1 97.44 6 GLY B C 1
ATOM 2382 O O . GLY B 1 6 ? 4.734 -22.469 -13.523 1 97.44 6 GLY B O 1
ATOM 2383 N N . ALA B 1 7 ? 3.027 -23.844 -13.945 1 98.19 7 ALA B N 1
ATOM 2384 C CA . ALA B 1 7 ? 2.01 -22.859 -13.586 1 98.19 7 ALA B CA 1
ATOM 2385 C C . ALA B 1 7 ? 1.519 -23.062 -12.156 1 98.19 7 ALA B C 1
ATOM 2387 O O . ALA B 1 7 ? 1.127 -24.172 -11.789 1 98.19 7 ALA B O 1
ATOM 2388 N N . PHE B 1 8 ? 1.592 -22.062 -11.383 1 98.75 8 PHE B N 1
ATOM 2389 C CA . PHE B 1 8 ? 1.212 -22.094 -9.977 1 98.75 8 PHE B CA 1
ATOM 2390 C C . PHE B 1 8 ? -0.009 -21.203 -9.734 1 98.75 8 PHE B C 1
ATOM 2392 O O . PHE B 1 8 ? 0.077 -19.984 -9.812 1 98.75 8 PHE B O 1
ATOM 2399 N N . PRO B 1 9 ? -1.185 -21.828 -9.445 1 98.81 9 PRO B N 1
ATOM 2400 C CA . PRO B 1 9 ? -2.293 -20.969 -9.008 1 98.81 9 PRO B CA 1
ATOM 2401 C C . PRO B 1 9 ? -1.99 -20.219 -7.715 1 98.81 9 PRO B C 1
ATOM 2403 O O . PRO B 1 9 ? -1.447 -20.797 -6.773 1 98.81 9 PRO B O 1
ATOM 2406 N N . VAL B 1 10 ? -2.193 -18.953 -7.691 1 98.69 10 VAL B N 1
ATOM 2407 C CA . VAL B 1 10 ? -2.162 -18.156 -6.465 1 98.69 10 VAL B CA 1
ATOM 2408 C C . VAL B 1 10 ? -3.541 -18.172 -5.809 1 98.69 10 VAL B C 1
ATOM 2410 O O . VAL B 1 10 ? -4.469 -17.516 -6.281 1 98.69 10 VAL B O 1
ATOM 2413 N N . LEU B 1 11 ? -3.678 -18.766 -4.723 1 98.88 11 LEU B N 1
ATOM 2414 C CA . LEU B 1 11 ? -4.969 -19.172 -4.176 1 98.88 11 LEU B CA 1
ATOM 2415 C C . LEU B 1 11 ? -5.648 -18.016 -3.461 1 98.88 11 LEU B C 1
ATOM 2417 O O . LEU B 1 11 ? -4.98 -17.172 -2.846 1 98.88 11 LEU B O 1
ATOM 2421 N N . ILE B 1 12 ? -6.965 -18.047 -3.457 1 98.88 12 ILE B N 1
ATOM 2422 C CA . ILE B 1 12 ? -7.781 -17.156 -2.633 1 98.88 12 ILE B CA 1
ATOM 2423 C C . ILE B 1 12 ? -7.824 -17.688 -1.2 1 98.88 12 ILE B C 1
ATOM 2425 O O . ILE B 1 12 ? -7.457 -18.844 -0.942 1 98.88 12 ILE B O 1
ATOM 2429 N N . THR B 1 13 ? -8.234 -16.891 -0.289 1 98.88 13 THR B N 1
ATOM 2430 C CA . THR B 1 13 ? -8.602 -17.25 1.072 1 98.88 13 THR B CA 1
ATOM 2431 C C . THR B 1 13 ? -10.117 -17.297 1.229 1 98.88 13 THR B C 1
ATOM 2433 O O . THR B 1 13 ? -10.766 -16.25 1.354 1 98.88 13 THR B O 1
ATOM 2436 N N . PRO B 1 14 ? -10.648 -18.484 1.22 1 98.88 14 PRO B N 1
ATOM 2437 C CA . PRO B 1 14 ? -12.102 -18.562 1.386 1 98.88 14 PRO B CA 1
ATOM 2438 C C . PRO B 1 14 ? -12.57 -18.047 2.748 1 98.88 14 PRO B C 1
ATOM 2440 O O . PRO B 1 14 ? -11.883 -18.25 3.754 1 98.88 14 PRO B O 1
ATOM 2443 N N . MET B 1 15 ? -13.688 -17.422 2.715 1 98.75 15 MET B N 1
ATOM 2444 C CA . MET B 1 15 ? -14.258 -16.859 3.936 1 98.75 15 MET B CA 1
ATOM 2445 C C . MET B 1 15 ? -15.734 -17.219 4.059 1 98.75 15 MET B C 1
ATOM 2447 O O . MET B 1 15 ? -16.391 -17.531 3.061 1 98.75 15 MET B O 1
ATOM 2451 N N . ASP B 1 16 ? -16.234 -17.172 5.277 1 98.31 16 ASP B N 1
ATOM 2452 C CA . ASP B 1 16 ? -17.672 -17.344 5.469 1 98.31 16 ASP B CA 1
ATOM 2453 C C . ASP B 1 16 ? -18.406 -16.016 5.375 1 98.31 16 ASP B C 1
ATOM 2455 O O . ASP B 1 16 ? -17.797 -14.984 5.051 1 98.31 16 ASP B O 1
ATOM 2459 N N . GLU B 1 17 ? -19.688 -16.016 5.633 1 97.06 17 GLU B N 1
ATOM 2460 C CA . GLU B 1 17 ? -20.531 -14.844 5.434 1 97.06 17 GLU B CA 1
ATOM 2461 C C . GLU B 1 17 ? -20.172 -13.742 6.426 1 97.06 17 GLU B C 1
ATOM 2463 O O . GLU B 1 17 ? -20.562 -12.586 6.234 1 97.06 17 GLU B O 1
ATOM 2468 N N . PHE B 1 18 ? -19.469 -14.094 7.48 1 97.75 18 PHE B N 1
ATOM 2469 C CA . PHE B 1 18 ? -19.078 -13.117 8.484 1 97.75 18 PHE B CA 1
ATOM 2470 C C . PHE B 1 18 ? -17.656 -12.625 8.219 1 97.75 18 PHE B C 1
ATOM 2472 O O . PHE B 1 18 ? -17.078 -11.93 9.055 1 97.75 18 PHE B O 1
ATOM 2479 N N . GLN B 1 19 ? -17 -13.023 7.055 1 98.25 19 GLN B N 1
ATOM 2480 C CA . GLN B 1 19 ? -15.68 -12.617 6.602 1 98.25 19 GLN B CA 1
ATOM 2481 C C . GLN B 1 19 ? -14.594 -13.195 7.5 1 98.25 19 GLN B C 1
ATOM 2483 O O . GLN B 1 19 ? -13.547 -12.57 7.695 1 98.25 19 GLN B O 1
ATOM 2488 N N . GLU B 1 20 ? -14.977 -14.289 8.156 1 98.62 20 GLU B N 1
ATOM 2489 C CA . GLU B 1 20 ? -13.977 -15.102 8.844 1 98.62 20 GLU B CA 1
ATOM 2490 C C . GLU B 1 20 ? -13.438 -16.203 7.934 1 98.62 20 GLU B C 1
ATOM 2492 O O . GLU B 1 20 ? -14.172 -16.734 7.102 1 98.62 20 GLU B O 1
ATOM 2497 N N . ILE B 1 21 ? -12.18 -16.578 8.141 1 98.88 21 ILE B N 1
ATOM 2498 C CA . ILE B 1 21 ? -11.531 -17.547 7.262 1 98.88 21 ILE B CA 1
ATOM 2499 C C . ILE B 1 21 ? -12.25 -18.891 7.371 1 98.88 21 ILE B C 1
ATOM 2501 O O . ILE B 1 21 ? -12.508 -19.375 8.477 1 98.88 21 ILE B O 1
ATOM 2505 N N . ASN B 1 22 ? -12.609 -19.438 6.277 1 98.88 22 ASN B N 1
ATOM 2506 C CA . ASN B 1 22 ? -13.172 -20.781 6.172 1 98.88 22 ASN B CA 1
ATOM 2507 C C . ASN B 1 22 ? -12.07 -21.844 6.086 1 98.88 22 ASN B C 1
ATOM 2509 O O . ASN B 1 22 ? -11.734 -22.312 4.996 1 98.88 22 ASN B O 1
ATOM 2513 N N . TRP B 1 23 ? -11.609 -22.312 7.23 1 98.88 23 TRP B N 1
ATOM 2514 C CA . TRP B 1 23 ? -10.445 -23.203 7.309 1 98.88 23 TRP B CA 1
ATOM 2515 C C . TRP B 1 23 ? -10.734 -24.531 6.633 1 98.88 23 TRP B C 1
ATOM 2517 O O . TRP B 1 23 ? -9.859 -25.109 5.969 1 98.88 23 TRP B O 1
ATOM 2527 N N . ASP B 1 24 ? -11.906 -25.062 6.785 1 98.69 24 ASP B N 1
ATOM 2528 C CA . ASP B 1 24 ? -12.273 -26.297 6.09 1 98.69 24 ASP B CA 1
ATOM 2529 C C . ASP B 1 24 ? -12.273 -26.094 4.578 1 98.69 24 ASP B C 1
ATOM 2531 O O . ASP B 1 24 ? -11.875 -26.984 3.828 1 98.69 24 ASP B O 1
ATOM 2535 N N . GLY B 1 25 ? -12.773 -24.922 4.199 1 98.75 25 GLY B N 1
ATOM 2536 C CA . GLY B 1 25 ? -12.75 -24.578 2.787 1 98.75 25 GLY B CA 1
ATOM 2537 C C . GLY B 1 25 ? -11.352 -24.5 2.213 1 98.75 25 GLY B C 1
ATOM 2538 O O . GLY B 1 25 ? -11.125 -24.859 1.055 1 98.75 25 GLY B O 1
ATOM 2539 N N . ILE B 1 26 ? -10.406 -24.047 3.01 1 98.75 26 ILE B N 1
ATOM 2540 C CA . ILE B 1 26 ? -9.008 -24 2.598 1 98.75 26 ILE B CA 1
ATOM 2541 C C . ILE B 1 26 ? -8.508 -25.406 2.311 1 98.75 26 ILE B C 1
ATOM 2543 O O . ILE B 1 26 ? -7.895 -25.656 1.267 1 98.75 26 ILE B O 1
ATOM 2547 N N . LYS B 1 27 ? -8.75 -26.297 3.207 1 98.69 27 LYS B N 1
ATOM 2548 C CA . LYS B 1 27 ? -8.312 -27.688 3.041 1 98.69 27 LYS B CA 1
ATOM 2549 C C . LYS B 1 27 ? -8.961 -28.328 1.819 1 98.69 27 LYS B C 1
ATOM 2551 O O . LYS B 1 27 ? -8.297 -29.031 1.06 1 98.69 27 LYS B O 1
ATOM 2556 N N . GLN B 1 28 ? -10.219 -28.031 1.68 1 98.5 28 GLN B N 1
ATOM 2557 C CA . GLN B 1 28 ? -10.945 -28.531 0.52 1 98.5 28 GLN B CA 1
ATOM 2558 C C . GLN B 1 28 ? -10.32 -28.031 -0.781 1 98.5 28 GLN B C 1
ATOM 2560 O O . GLN B 1 28 ? -10.094 -28.812 -1.708 1 98.5 28 GLN B O 1
ATOM 2565 N N . ASN B 1 29 ? -10.086 -26.734 -0.867 1 98.81 29 ASN B N 1
ATOM 2566 C CA . ASN B 1 29 ? -9.5 -26.141 -2.062 1 98.81 29 ASN B CA 1
ATOM 2567 C C . ASN B 1 29 ? -8.117 -26.719 -2.35 1 98.81 29 ASN B C 1
ATOM 2569 O O . ASN B 1 29 ? -7.777 -27 -3.502 1 98.81 29 ASN B O 1
ATOM 2573 N N . VAL B 1 30 ? -7.305 -26.875 -1.307 1 98.75 30 VAL B N 1
ATOM 2574 C CA . VAL B 1 30 ? -5.957 -27.406 -1.456 1 98.75 30 VAL B CA 1
ATOM 2575 C C . VAL B 1 30 ? -6.023 -28.781 -2.113 1 98.75 30 VAL B C 1
ATOM 2577 O O . VAL B 1 30 ? -5.301 -29.062 -3.074 1 98.75 30 VAL B O 1
ATOM 2580 N N . ASN B 1 31 ? -6.875 -29.609 -1.621 1 98.62 31 ASN B N 1
ATOM 2581 C CA . ASN B 1 31 ? -6.992 -30.953 -2.166 1 98.62 31 ASN B CA 1
ATOM 2582 C C . ASN B 1 31 ? -7.551 -30.938 -3.586 1 98.62 31 ASN B C 1
ATOM 2584 O O . ASN B 1 31 ? -7.16 -31.766 -4.418 1 98.62 31 ASN B O 1
ATOM 2588 N N . TYR B 1 32 ? -8.469 -30.078 -3.826 1 98.5 32 TYR B N 1
ATOM 2589 C CA . TYR B 1 32 ? -8.984 -29.891 -5.18 1 98.5 32 TYR B CA 1
ATOM 2590 C C . TYR B 1 32 ? -7.855 -29.594 -6.156 1 98.5 32 TYR B C 1
ATOM 2592 O O . TYR B 1 32 ? -7.766 -30.219 -7.219 1 98.5 32 TYR B O 1
ATOM 2600 N N . PHE B 1 33 ? -6.918 -28.656 -5.844 1 98.62 33 PHE B N 1
ATOM 2601 C CA . PHE B 1 33 ? -5.844 -28.266 -6.742 1 98.62 33 PHE B CA 1
ATOM 2602 C C . PHE B 1 33 ? -4.84 -29.391 -6.926 1 98.62 33 PHE B C 1
ATOM 2604 O O . PHE B 1 33 ? -4.289 -29.562 -8.016 1 98.62 33 PHE B O 1
ATOM 2611 N N . ILE B 1 34 ? -4.602 -30.156 -5.848 1 98.31 34 ILE B N 1
ATOM 2612 C CA . ILE B 1 34 ? -3.75 -31.344 -5.977 1 98.31 34 ILE B CA 1
ATOM 2613 C C . ILE B 1 34 ? -4.363 -32.312 -6.977 1 98.31 34 ILE B C 1
ATOM 2615 O O . ILE B 1 34 ? -3.662 -32.875 -7.832 1 98.31 34 ILE B O 1
ATOM 2619 N N . GLU B 1 35 ? -5.676 -32.5 -6.863 1 97.69 35 GLU B N 1
ATOM 2620 C CA . GLU B 1 35 ? -6.391 -33.406 -7.766 1 97.69 35 GLU B CA 1
ATOM 2621 C C . GLU B 1 35 ? -6.324 -32.906 -9.203 1 97.69 35 GLU B C 1
ATOM 2623 O O . GLU B 1 35 ? -6.312 -33.688 -10.141 1 97.69 35 GLU B O 1
ATOM 2628 N N . GLN B 1 36 ? -6.25 -31.609 -9.352 1 97.38 36 GLN B N 1
ATOM 2629 C CA . GLN B 1 36 ? -6.164 -31.016 -10.672 1 97.38 36 GLN B CA 1
ATOM 2630 C C . GLN B 1 36 ? -4.742 -31.078 -11.219 1 97.38 36 GLN B C 1
ATOM 2632 O O . GLN B 1 36 ? -4.469 -30.594 -12.32 1 97.38 36 GLN B O 1
ATOM 2637 N N . LYS B 1 37 ? -3.799 -31.578 -10.461 1 97.31 37 LYS B N 1
ATOM 2638 C CA . LYS B 1 37 ? -2.42 -31.875 -10.844 1 97.31 37 LYS B CA 1
ATOM 2639 C C . LYS B 1 37 ? -1.659 -30.578 -11.156 1 97.31 37 LYS B C 1
ATOM 2641 O O . LYS B 1 37 ? -0.884 -30.531 -12.117 1 97.31 37 LYS B O 1
ATOM 2646 N N . VAL B 1 38 ? -1.955 -29.594 -10.414 1 98.19 38 VAL B N 1
ATOM 2647 C CA . VAL B 1 38 ? -1.2 -28.344 -10.578 1 98.19 38 VAL B CA 1
ATOM 2648 C C . VAL B 1 38 ? 0.258 -28.578 -10.188 1 98.19 38 VAL B C 1
ATOM 2650 O O . VAL B 1 38 ? 0.569 -29.516 -9.453 1 98.19 38 VAL B O 1
ATOM 2653 N N . ALA B 1 39 ? 1.182 -27.75 -10.695 1 98.06 39 ALA B N 1
ATOM 2654 C CA . ALA B 1 39 ? 2.611 -27.875 -10.43 1 98.06 39 ALA B CA 1
ATOM 2655 C C . ALA B 1 39 ? 2.928 -27.562 -8.969 1 98.06 39 ALA B C 1
ATOM 2657 O O . ALA B 1 39 ? 3.934 -28.016 -8.43 1 98.06 39 ALA B O 1
ATOM 2658 N N . GLY B 1 40 ? 2.162 -26.828 -8.297 1 98.56 40 GLY B N 1
ATOM 2659 C CA . GLY B 1 40 ? 2.236 -26.297 -6.941 1 98.56 40 GLY B CA 1
ATOM 2660 C C . GLY B 1 40 ? 1.24 -25.188 -6.68 1 98.56 40 GLY B C 1
ATOM 2661 O O . GLY B 1 40 ? 0.421 -24.859 -7.539 1 98.56 40 GLY B O 1
ATOM 2662 N N . ILE B 1 41 ? 1.271 -24.641 -5.453 1 98.81 41 ILE B N 1
ATOM 2663 C CA . ILE B 1 41 ? 0.32 -23.578 -5.141 1 98.81 41 ILE B CA 1
ATOM 2664 C C . ILE B 1 41 ? 1.042 -22.438 -4.449 1 98.81 41 ILE B C 1
ATOM 2666 O O . ILE B 1 41 ? 2.145 -22.609 -3.926 1 98.81 41 ILE B O 1
ATOM 2670 N N . ILE B 1 42 ? 0.482 -21.297 -4.516 1 98.94 42 ILE B N 1
ATOM 2671 C CA . ILE B 1 42 ? 0.947 -20.109 -3.814 1 98.94 42 ILE B CA 1
ATOM 2672 C C . ILE B 1 42 ? -0.138 -19.609 -2.863 1 98.94 42 ILE B C 1
ATOM 2674 O O . ILE B 1 42 ? -1.307 -19.516 -3.244 1 98.94 42 ILE B O 1
ATOM 2678 N N . ILE B 1 43 ? 0.202 -19.344 -1.642 1 98.94 43 ILE B N 1
ATOM 2679 C CA . ILE B 1 43 ? -0.749 -18.828 -0.661 1 98.94 43 ILE B CA 1
ATOM 2680 C C . ILE B 1 43 ? -0.257 -17.484 -0.118 1 98.94 43 ILE B C 1
ATOM 2682 O O . ILE B 1 43 ? 0.903 -17.125 -0.315 1 98.94 43 ILE B O 1
ATOM 2686 N N . ASN B 1 44 ? -1.119 -16.766 0.557 1 98.81 44 ASN B N 1
ATOM 2687 C CA . ASN B 1 44 ? -0.807 -15.477 1.175 1 98.81 44 ASN B CA 1
ATOM 2688 C C . ASN B 1 44 ? -0.254 -14.484 0.156 1 98.81 44 ASN B C 1
ATOM 2690 O O . ASN B 1 44 ? 0.643 -13.703 0.47 1 98.81 44 ASN B O 1
ATOM 2694 N N . GLY B 1 45 ? -0.664 -14.625 -1.146 1 98.5 45 GLY B N 1
ATOM 2695 C CA . GLY B 1 45 ? -0.384 -13.617 -2.154 1 98.5 45 GLY B CA 1
ATOM 2696 C C . GLY B 1 45 ? -1.443 -12.531 -2.225 1 98.5 45 GLY B C 1
ATOM 2697 O O . GLY B 1 45 ? -2.305 -12.438 -1.348 1 98.5 45 GLY B O 1
ATOM 2698 N N . SER B 1 46 ? -1.349 -11.711 -3.225 1 97.88 46 SER B N 1
ATOM 2699 C CA . SER B 1 46 ? -2.348 -10.672 -3.432 1 97.88 46 SER B CA 1
ATOM 2700 C C . SER B 1 46 ? -3.742 -11.266 -3.6 1 97.88 46 SER B C 1
ATOM 2702 O O . SER B 1 46 ? -4.711 -10.766 -3.023 1 97.88 46 SER B O 1
ATOM 2704 N N . THR B 1 47 ? -3.855 -12.352 -4.363 1 98.31 47 THR B N 1
ATOM 2705 C CA . THR B 1 47 ? -5.129 -13.031 -4.602 1 98.31 47 THR B CA 1
ATOM 2706 C C . THR B 1 47 ? -5.672 -13.625 -3.309 1 98.31 47 THR B C 1
ATOM 2708 O O . THR B 1 47 ? -6.887 -13.742 -3.135 1 98.31 47 THR B O 1
ATOM 2711 N N . GLY B 1 48 ? -4.77 -13.992 -2.449 1 98.62 48 GLY B N 1
ATOM 2712 C CA . GLY B 1 48 ? -5.152 -14.516 -1.149 1 98.62 48 GLY B CA 1
ATOM 2713 C C . GLY B 1 48 ? -5.484 -13.438 -0.14 1 98.62 48 GLY B C 1
ATOM 2714 O O . GLY B 1 48 ? -5.75 -13.727 1.027 1 98.62 48 GLY B O 1
ATOM 2715 N N . GLU B 1 49 ? -5.402 -12.195 -0.524 1 98.38 49 GLU B N 1
ATOM 2716 C CA . GLU B 1 49 ? -5.77 -11.047 0.298 1 98.38 49 GLU B CA 1
ATOM 2717 C C . GLU B 1 49 ? -4.883 -10.945 1.536 1 98.38 49 GLU B C 1
ATOM 2719 O O . GLU B 1 49 ? -5.375 -10.727 2.643 1 98.38 49 GLU B O 1
ATOM 2724 N N . PHE B 1 50 ? -3.578 -11.078 1.364 1 98.62 50 PHE B N 1
ATOM 2725 C CA . PHE B 1 50 ? -2.672 -11.141 2.506 1 98.62 50 PHE B CA 1
ATOM 2726 C C . PHE B 1 50 ? -2.736 -9.852 3.316 1 98.62 50 PHE B C 1
ATOM 2728 O O . PHE B 1 50 ? -2.562 -9.867 4.535 1 98.62 50 PHE B O 1
ATOM 2735 N N . VAL B 1 51 ? -3.076 -8.719 2.738 1 97.88 51 VAL B N 1
ATOM 2736 C CA . VAL B 1 51 ? -3.057 -7.422 3.412 1 97.88 51 VAL B CA 1
ATOM 2737 C C . VAL B 1 51 ? -4.285 -7.285 4.309 1 97.88 51 VAL B C 1
ATOM 2739 O O . VAL B 1 51 ? -4.344 -6.398 5.164 1 97.88 51 VAL B O 1
ATOM 2742 N N . SER B 1 52 ? -5.254 -8.148 4.086 1 98.12 52 SER B N 1
ATOM 2743 C CA . SER B 1 52 ? -6.461 -8.117 4.906 1 98.12 52 SER B CA 1
ATOM 2744 C C . SER B 1 52 ? -6.371 -9.117 6.059 1 98.12 52 SER B C 1
ATOM 2746 O O . SER B 1 52 ? -7.293 -9.219 6.871 1 98.12 52 SER B O 1
ATOM 2748 N N . LEU B 1 53 ? -5.305 -9.852 6.094 1 98.62 53 LEU B N 1
ATOM 2749 C CA . LEU B 1 53 ? -5.133 -10.867 7.121 1 98.62 53 LEU B CA 1
ATOM 2750 C C . LEU B 1 53 ? -4.246 -10.359 8.25 1 98.62 53 LEU B C 1
ATOM 2752 O O . LEU B 1 53 ? -3.268 -9.648 8.008 1 98.62 53 LEU B O 1
ATOM 2756 N N . SER B 1 54 ? -4.598 -10.742 9.492 1 97.56 54 SER B N 1
ATOM 2757 C CA . SER B 1 54 ? -3.715 -10.469 10.625 1 97.56 54 SER B CA 1
ATOM 2758 C C . SER B 1 54 ? -2.459 -11.336 10.562 1 97.56 54 SER B C 1
ATOM 2760 O O . SER B 1 54 ? -2.412 -12.32 9.82 1 97.56 54 SER B O 1
ATOM 2762 N N . LYS B 1 55 ? -1.443 -10.938 11.32 1 97.69 55 LYS B N 1
ATOM 2763 C CA . LYS B 1 55 ? -0.227 -11.734 11.422 1 97.69 55 LYS B CA 1
ATOM 2764 C C . LYS B 1 55 ? -0.546 -13.172 11.836 1 97.69 55 LYS B C 1
ATOM 2766 O O . LYS B 1 55 ? -0.021 -14.117 11.258 1 97.69 55 LYS B O 1
ATOM 2771 N N . GLU B 1 56 ? -1.407 -13.328 12.789 1 98.5 56 GLU B N 1
ATOM 2772 C CA . GLU B 1 56 ? -1.788 -14.641 13.305 1 98.5 56 GLU B CA 1
ATOM 2773 C C . GLU B 1 56 ? -2.484 -15.469 12.227 1 98.5 56 GLU B C 1
ATOM 2775 O O . GLU B 1 56 ? -2.244 -16.672 12.109 1 98.5 56 GLU B O 1
ATOM 2780 N N . GLU B 1 57 ? -3.32 -14.844 11.492 1 98.81 57 GLU B N 1
ATOM 2781 C CA . GLU B 1 57 ? -4.023 -15.539 10.422 1 98.81 57 GLU B CA 1
ATOM 2782 C C . GLU B 1 57 ? -3.057 -16 9.336 1 98.81 57 GLU B C 1
ATOM 2784 O O . GLU B 1 57 ? -3.186 -17.109 8.812 1 98.81 57 GLU B O 1
ATOM 2789 N N . ARG B 1 58 ? -2.094 -15.156 8.945 1 98.88 58 ARG B N 1
ATOM 2790 C CA . ARG B 1 58 ? -1.1 -15.516 7.938 1 98.88 58 ARG B CA 1
ATOM 2791 C C . ARG B 1 58 ? -0.264 -16.703 8.398 1 98.88 58 ARG B C 1
ATOM 2793 O O . ARG B 1 58 ? 0.019 -17.609 7.609 1 98.88 58 ARG B O 1
ATOM 2800 N N . PHE B 1 59 ? 0.141 -16.656 9.68 1 98.94 59 PHE B N 1
ATOM 2801 C CA . PHE B 1 59 ? 0.908 -17.766 10.242 1 98.94 59 PHE B CA 1
ATOM 2802 C C . PHE B 1 59 ? 0.082 -19.047 10.242 1 98.94 59 PHE B C 1
ATOM 2804 O O . PHE B 1 59 ? 0.562 -20.094 9.828 1 98.94 59 PHE B O 1
ATOM 2811 N N . LYS B 1 60 ? -1.142 -18.938 10.688 1 98.94 60 LYS B N 1
ATOM 2812 C CA . LYS B 1 60 ? -2.012 -20.109 10.734 1 98.94 60 LYS B CA 1
ATOM 2813 C C . LYS B 1 60 ? -2.258 -20.672 9.336 1 98.94 60 LYS B C 1
ATOM 2815 O O . LYS B 1 60 ? -2.361 -21.891 9.156 1 98.94 60 LYS B O 1
ATOM 2820 N N . MET B 1 61 ? -2.406 -19.812 8.336 1 98.94 61 MET B N 1
ATOM 2821 C CA . MET B 1 61 ? -2.557 -20.234 6.941 1 98.94 61 MET B CA 1
ATOM 2822 C C . MET B 1 61 ? -1.383 -21.094 6.5 1 98.94 61 MET B C 1
ATOM 2824 O O . MET B 1 61 ? -1.577 -22.156 5.91 1 98.94 61 MET B O 1
ATOM 2828 N N . VAL B 1 62 ? -0.176 -20.625 6.812 1 98.94 62 VAL B N 1
ATOM 2829 C CA . VAL B 1 62 ? 1.039 -21.359 6.449 1 98.94 62 VAL B CA 1
ATOM 2830 C C . VAL B 1 62 ? 1.034 -22.734 7.105 1 98.94 62 VAL B C 1
ATOM 2832 O O . VAL B 1 62 ? 1.219 -23.75 6.43 1 98.94 62 VAL B O 1
ATOM 2835 N N . GLU B 1 63 ? 0.758 -22.734 8.391 1 98.94 63 GLU B N 1
ATOM 2836 C CA . GLU B 1 63 ? 0.763 -23.984 9.148 1 98.94 63 GLU B CA 1
ATOM 2837 C C . GLU B 1 63 ? -0.291 -24.953 8.625 1 98.94 63 GLU B C 1
ATOM 2839 O O . GLU B 1 63 ? -0.006 -26.125 8.422 1 98.94 63 GLU B O 1
ATOM 2844 N N . THR B 1 64 ? -1.49 -24.453 8.375 1 98.88 64 THR B N 1
ATOM 2845 C CA . THR B 1 64 ? -2.619 -25.266 7.949 1 98.88 64 THR B CA 1
ATOM 2846 C C . THR B 1 64 ? -2.371 -25.844 6.559 1 98.88 64 THR B C 1
ATOM 2848 O O . THR B 1 64 ? -2.551 -27.047 6.336 1 98.88 64 THR B O 1
ATOM 2851 N N . VAL B 1 65 ? -1.942 -25.047 5.613 1 98.94 65 VAL B N 1
ATOM 2852 C CA . VAL B 1 65 ? -1.796 -25.469 4.223 1 98.94 65 VAL B CA 1
ATOM 2853 C C . VAL B 1 65 ? -0.621 -26.422 4.094 1 98.94 65 VAL B C 1
ATOM 2855 O O . VAL B 1 65 ? -0.727 -27.453 3.418 1 98.94 65 VAL B O 1
ATOM 2858 N N . LEU B 1 66 ? 0.521 -26.109 4.727 1 98.81 66 LEU B N 1
ATOM 2859 C CA . LEU B 1 66 ? 1.689 -26.984 4.617 1 98.81 66 LEU B CA 1
ATOM 2860 C C . LEU B 1 66 ? 1.425 -28.328 5.258 1 98.81 66 LEU B C 1
ATOM 2862 O O . LEU B 1 66 ? 1.872 -29.359 4.746 1 98.81 66 LEU B O 1
ATOM 2866 N N . LYS B 1 67 ? 0.698 -28.281 6.387 1 98.69 67 LYS B N 1
ATOM 2867 C CA . LYS B 1 67 ? 0.307 -29.547 7.004 1 98.69 67 LYS B CA 1
ATOM 2868 C C . LYS B 1 67 ? -0.601 -30.359 6.078 1 98.69 67 LYS B C 1
ATOM 2870 O O . LYS B 1 67 ? -0.414 -31.562 5.91 1 98.69 67 LYS B O 1
ATOM 2875 N N . GLU B 1 68 ? -1.57 -29.688 5.473 1 98.69 68 GLU B N 1
ATOM 2876 C CA . GLU B 1 68 ? -2.535 -30.359 4.602 1 98.69 68 GLU B CA 1
ATOM 2877 C C . GLU B 1 68 ? -1.855 -30.922 3.354 1 98.69 68 GLU B C 1
ATOM 2879 O O . GLU B 1 68 ? -2.197 -32 2.891 1 98.69 68 GLU B O 1
ATOM 2884 N N . ILE B 1 69 ? -0.982 -30.188 2.75 1 98.12 69 ILE B N 1
ATOM 2885 C CA . ILE B 1 69 ? -0.273 -30.578 1.538 1 98.12 69 ILE B CA 1
ATOM 2886 C C . ILE B 1 69 ? 0.625 -31.781 1.838 1 98.12 69 ILE B C 1
ATOM 2888 O O . ILE B 1 69 ? 0.738 -32.688 1.021 1 98.12 69 ILE B O 1
ATOM 2892 N N . ASP B 1 70 ? 1.316 -31.719 2.965 1 97.19 70 ASP B N 1
ATOM 2893 C CA . ASP B 1 70 ? 2.141 -32.812 3.461 1 97.19 70 ASP B CA 1
ATOM 2894 C C . ASP B 1 70 ? 3.164 -33.25 2.416 1 97.19 70 ASP B C 1
ATOM 2896 O O . ASP B 1 70 ? 3.305 -34.438 2.133 1 97.19 70 ASP B O 1
ATOM 2900 N N . GLY B 1 71 ? 3.762 -32.281 1.737 1 96.62 71 GLY B N 1
ATOM 2901 C CA . GLY B 1 71 ? 4.895 -32.562 0.863 1 96.62 71 GLY B CA 1
ATOM 2902 C C . GLY B 1 71 ? 4.488 -33.062 -0.506 1 96.62 71 GLY B C 1
ATOM 2903 O O . GLY B 1 71 ? 5.344 -33.375 -1.335 1 96.62 71 GLY B O 1
ATOM 2904 N N . ARG B 1 72 ? 3.236 -33.062 -0.886 1 97.38 72 ARG B N 1
ATOM 2905 C CA . ARG B 1 72 ? 2.768 -33.656 -2.133 1 97.38 72 ARG B CA 1
ATOM 2906 C C . ARG B 1 72 ? 3.119 -32.781 -3.328 1 97.38 72 ARG B C 1
ATOM 2908 O O . ARG B 1 72 ? 3.439 -33.281 -4.406 1 97.38 72 ARG B O 1
ATOM 2915 N N . ILE B 1 73 ? 2.979 -31.469 -3.197 1 97.88 73 ILE B N 1
ATOM 2916 C CA . ILE B 1 73 ? 3.365 -30.516 -4.219 1 97.88 73 ILE B CA 1
ATOM 2917 C C . ILE B 1 73 ? 4.066 -29.328 -3.568 1 97.88 73 ILE B C 1
ATOM 2919 O O . ILE B 1 73 ? 3.916 -29.094 -2.367 1 97.88 73 ILE B O 1
ATOM 2923 N N . PRO B 1 74 ? 4.891 -28.578 -4.363 1 98.5 74 PRO B N 1
ATOM 2924 C CA . PRO B 1 74 ? 5.559 -27.391 -3.801 1 98.5 74 PRO B CA 1
ATOM 2925 C C . PRO B 1 74 ? 4.574 -26.312 -3.371 1 98.5 74 PRO B C 1
ATOM 2927 O O . PRO B 1 74 ? 3.557 -26.094 -4.035 1 98.5 74 PRO B O 1
ATOM 2930 N N . VAL B 1 75 ? 4.926 -25.609 -2.289 1 98.81 75 VAL B N 1
ATOM 2931 C CA . VAL B 1 75 ? 4.133 -24.5 -1.779 1 98.81 75 VAL B CA 1
ATOM 2932 C C . VAL B 1 75 ? 4.992 -23.234 -1.71 1 98.81 75 VAL B C 1
ATOM 2934 O O . VAL B 1 75 ? 6.059 -23.234 -1.093 1 98.81 75 VAL B O 1
ATOM 2937 N N . ILE B 1 76 ? 4.605 -22.203 -2.395 1 98.88 76 ILE B N 1
ATOM 2938 C CA . ILE B 1 76 ? 5.191 -20.875 -2.293 1 98.88 76 ILE B CA 1
ATOM 2939 C C . ILE B 1 76 ? 4.344 -20.016 -1.364 1 98.88 76 ILE B C 1
ATOM 2941 O O . ILE B 1 76 ? 3.115 -20 -1.468 1 98.88 76 ILE B O 1
ATOM 2945 N N . VAL B 1 77 ? 4.969 -19.312 -0.441 1 98.94 77 VAL B N 1
ATOM 2946 C CA . VAL B 1 77 ? 4.238 -18.516 0.55 1 98.94 77 VAL B CA 1
ATOM 2947 C C . VAL B 1 77 ? 4.555 -17.031 0.368 1 98.94 77 VAL B C 1
ATOM 2949 O O . VAL B 1 77 ? 5.723 -16.641 0.349 1 98.94 77 VAL B O 1
ATOM 2952 N N . GLY B 1 78 ? 3.488 -16.234 0.195 1 98.94 78 GLY B N 1
ATOM 2953 C CA . GLY B 1 78 ? 3.701 -14.797 0.284 1 98.94 78 GLY B CA 1
ATOM 2954 C C . GLY B 1 78 ? 4.102 -14.336 1.673 1 98.94 78 GLY B C 1
ATOM 2955 O O . GLY B 1 78 ? 3.395 -14.594 2.646 1 98.94 78 GLY B O 1
ATOM 2956 N N . THR B 1 79 ? 5.211 -13.602 1.732 1 98.94 79 THR B N 1
ATOM 2957 C CA . THR B 1 79 ? 5.703 -13.203 3.047 1 98.94 79 THR B CA 1
ATOM 2958 C C . THR B 1 79 ? 6.035 -11.719 3.072 1 98.94 79 THR B C 1
ATOM 2960 O O . THR B 1 79 ? 6.758 -11.25 3.955 1 98.94 79 THR B O 1
ATOM 2963 N N . ALA B 1 80 ? 5.512 -11.016 2.135 1 98.75 80 ALA B N 1
ATOM 2964 C CA . ALA B 1 80 ? 5.785 -9.578 2.045 1 98.75 80 ALA B CA 1
ATOM 2965 C C . ALA B 1 80 ? 5.164 -8.828 3.221 1 98.75 80 ALA B C 1
ATOM 2967 O O . ALA B 1 80 ? 4.113 -9.227 3.732 1 98.75 80 ALA B O 1
ATOM 2968 N N . ALA B 1 81 ? 5.801 -7.82 3.65 1 98.31 81 ALA B N 1
ATOM 2969 C CA . ALA B 1 81 ? 5.34 -6.836 4.625 1 98.31 81 ALA B CA 1
ATOM 2970 C C . ALA B 1 81 ? 5.945 -5.461 4.348 1 98.31 81 ALA B C 1
ATOM 2972 O O . ALA B 1 81 ? 6.785 -5.316 3.457 1 98.31 81 ALA B O 1
ATOM 2973 N N . GLU B 1 82 ? 5.488 -4.461 5.094 1 98.12 82 GLU B N 1
ATOM 2974 C CA . GLU B 1 82 ? 5.945 -3.098 4.844 1 98.12 82 GLU B CA 1
ATOM 2975 C C . GLU B 1 82 ? 7.383 -2.902 5.32 1 98.12 82 GLU B C 1
ATOM 2977 O O . GLU B 1 82 ? 8.133 -2.115 4.738 1 98.12 82 GLU B O 1
ATOM 2982 N N . THR B 1 83 ? 7.773 -3.639 6.363 1 98.62 83 THR B N 1
ATOM 2983 C CA . THR B 1 83 ? 9.117 -3.443 6.895 1 98.62 83 THR B CA 1
ATOM 2984 C C . THR B 1 83 ? 10 -4.656 6.598 1 98.62 83 THR B C 1
ATOM 2986 O O . THR B 1 83 ? 9.492 -5.77 6.438 1 98.62 83 THR B O 1
ATOM 2989 N N . THR B 1 84 ? 11.289 -4.406 6.551 1 98.81 84 THR B N 1
ATOM 2990 C CA . THR B 1 84 ? 12.258 -5.484 6.379 1 98.81 84 THR B CA 1
ATOM 2991 C C . THR B 1 84 ? 12.18 -6.473 7.539 1 98.81 84 THR B C 1
ATOM 2993 O O . THR B 1 84 ? 12.164 -7.688 7.328 1 98.81 84 THR B O 1
ATOM 2996 N N . LYS B 1 85 ? 12.062 -5.949 8.711 1 98.69 85 LYS B N 1
ATOM 2997 C CA . LYS B 1 85 ? 12 -6.773 9.914 1 98.69 85 LYS B CA 1
ATOM 2998 C C . LYS B 1 85 ? 10.82 -7.734 9.867 1 98.69 85 LYS B C 1
ATOM 3000 O O . LYS B 1 85 ? 10.969 -8.93 10.125 1 98.69 85 LYS B O 1
ATOM 3005 N N . GLU B 1 86 ? 9.68 -7.25 9.57 1 98.56 86 GLU B N 1
ATOM 3006 C CA . GLU B 1 86 ? 8.477 -8.078 9.523 1 98.56 86 GLU B CA 1
ATOM 3007 C C . GLU B 1 86 ? 8.555 -9.094 8.383 1 98.56 86 GLU B C 1
ATOM 3009 O O . GLU B 1 86 ? 8.133 -10.242 8.539 1 98.56 86 GLU B O 1
ATOM 3014 N N . THR B 1 87 ? 9.031 -8.703 7.242 1 98.94 87 THR B N 1
ATOM 3015 C CA . THR B 1 87 ? 9.188 -9.625 6.117 1 98.94 87 THR B CA 1
ATOM 3016 C C . THR B 1 87 ? 10.094 -10.789 6.492 1 98.94 87 THR B C 1
ATOM 3018 O O . THR B 1 87 ? 9.812 -11.938 6.16 1 98.94 87 THR B O 1
ATOM 3021 N N . ILE B 1 88 ? 11.211 -10.445 7.145 1 98.94 88 ILE B N 1
ATOM 3022 C CA . ILE B 1 88 ? 12.133 -11.484 7.602 1 98.94 88 ILE B CA 1
ATOM 3023 C C . ILE B 1 88 ? 11.406 -12.43 8.555 1 98.94 88 ILE B C 1
ATOM 3025 O O . ILE B 1 88 ? 11.523 -13.648 8.438 1 98.94 88 ILE B O 1
ATOM 3029 N N . GLU B 1 89 ? 10.633 -11.883 9.484 1 98.88 89 GLU B N 1
ATOM 3030 C CA . GLU B 1 89 ? 9.891 -12.688 10.445 1 98.88 89 GLU B CA 1
ATOM 3031 C C . GLU B 1 89 ? 8.93 -13.648 9.742 1 98.88 89 GLU B C 1
ATOM 3033 O O . GLU B 1 89 ? 8.891 -14.836 10.062 1 98.88 89 GLU B O 1
ATOM 3038 N N . TYR B 1 90 ? 8.156 -13.141 8.797 1 98.94 90 TYR B N 1
ATOM 3039 C CA . TYR B 1 90 ? 7.184 -13.945 8.07 1 98.94 90 TYR B CA 1
ATOM 3040 C C . TYR B 1 90 ? 7.883 -15.008 7.227 1 98.94 90 TYR B C 1
ATOM 3042 O O . TYR B 1 90 ? 7.391 -16.125 7.105 1 98.94 90 TYR B O 1
ATOM 3050 N N . THR B 1 91 ? 9.008 -14.648 6.617 1 98.94 91 THR B N 1
ATOM 3051 C CA . THR B 1 91 ? 9.734 -15.586 5.77 1 98.94 91 THR B CA 1
ATOM 3052 C C . THR B 1 91 ? 10.352 -16.703 6.602 1 98.94 91 THR B C 1
ATOM 3054 O O . THR B 1 91 ? 10.312 -17.875 6.207 1 98.94 91 THR B O 1
ATOM 3057 N N . LYS B 1 92 ? 10.922 -16.359 7.742 1 98.94 92 LYS B N 1
ATOM 3058 C CA . LYS B 1 92 ? 11.477 -17.375 8.641 1 98.94 92 LYS B CA 1
ATOM 3059 C C . LYS B 1 92 ? 10.391 -18.328 9.117 1 98.94 92 LYS B C 1
ATOM 3061 O O . LYS B 1 92 ? 10.633 -19.531 9.242 1 98.94 92 LYS B O 1
ATOM 3066 N N . HIS B 1 93 ? 9.234 -17.797 9.438 1 98.94 93 HIS B N 1
ATOM 3067 C CA . HIS B 1 93 ? 8.117 -18.641 9.836 1 98.94 93 HIS B CA 1
ATOM 3068 C C . HIS B 1 93 ? 7.738 -19.625 8.727 1 98.94 93 HIS B C 1
ATOM 3070 O O . HIS B 1 93 ? 7.535 -20.812 8.984 1 98.94 93 HIS B O 1
ATOM 3076 N N . ALA B 1 94 ? 7.633 -19.125 7.488 1 98.88 94 ALA B N 1
ATOM 3077 C CA . ALA B 1 94 ? 7.312 -19.969 6.348 1 98.88 94 ALA B CA 1
ATOM 3078 C C . ALA B 1 94 ? 8.367 -21.062 6.16 1 98.88 94 ALA B C 1
ATOM 3080 O O . ALA B 1 94 ? 8.031 -22.234 5.961 1 98.88 94 ALA B O 1
ATOM 3081 N N . GLU B 1 95 ? 9.625 -20.672 6.25 1 98.75 95 GLU B N 1
ATOM 3082 C CA . GLU B 1 95 ? 10.742 -21.609 6.125 1 98.75 95 GLU B CA 1
ATOM 3083 C C . GLU B 1 95 ? 10.672 -22.703 7.195 1 98.75 95 GLU B C 1
ATOM 3085 O O . GLU B 1 95 ? 10.828 -23.875 6.895 1 98.75 95 GLU B O 1
ATOM 3090 N N . ALA B 1 96 ? 10.391 -22.281 8.414 1 98.75 96 ALA B N 1
ATOM 3091 C CA . ALA B 1 96 ? 10.367 -23.203 9.547 1 98.75 96 ALA B CA 1
ATOM 3092 C C . ALA B 1 96 ? 9.266 -24.25 9.383 1 98.75 96 ALA B C 1
ATOM 3094 O O . ALA B 1 96 ? 9.375 -25.359 9.914 1 98.75 96 ALA B O 1
ATOM 3095 N N . HIS B 1 97 ? 8.258 -23.938 8.578 1 98.56 97 HIS B N 1
ATOM 3096 C CA . HIS B 1 97 ? 7.121 -24.844 8.445 1 98.56 97 HIS B CA 1
ATOM 3097 C C . HIS B 1 97 ? 7.184 -25.609 7.125 1 98.56 97 HIS B C 1
ATOM 3099 O O . HIS B 1 97 ? 6.254 -26.344 6.781 1 98.56 97 HIS B O 1
ATOM 3105 N N . GLY B 1 98 ? 8.227 -25.344 6.344 1 98.12 98 GLY B N 1
ATOM 3106 C CA . GLY B 1 98 ? 8.492 -26.219 5.211 1 98.12 98 GLY B CA 1
ATOM 3107 C C . GLY B 1 98 ? 8.086 -25.609 3.881 1 98.12 98 GLY B C 1
ATOM 3108 O O . GLY B 1 98 ? 7.895 -26.328 2.898 1 98.12 98 GLY B O 1
ATOM 3109 N N . ALA B 1 99 ? 7.906 -24.328 3.762 1 98.69 99 ALA B N 1
ATOM 3110 C CA . ALA B 1 99 ? 7.645 -23.688 2.475 1 98.69 99 ALA B CA 1
ATOM 3111 C C . ALA B 1 99 ? 8.781 -23.953 1.489 1 98.69 99 ALA B C 1
ATOM 3113 O O . ALA B 1 99 ? 9.945 -23.984 1.876 1 98.69 99 ALA B O 1
ATOM 3114 N N . ASP B 1 100 ? 8.461 -24.094 0.23 1 98.69 100 ASP B N 1
ATOM 3115 C CA . ASP B 1 100 ? 9.461 -24.375 -0.794 1 98.69 100 ASP B CA 1
ATOM 3116 C C . ASP B 1 100 ? 10.055 -23.078 -1.351 1 98.69 100 ASP B C 1
ATOM 3118 O O . ASP B 1 100 ? 11.125 -23.109 -1.969 1 98.69 100 ASP B O 1
ATOM 3122 N N . CYS B 1 101 ? 9.391 -21.984 -1.157 1 98.75 101 CYS B N 1
ATOM 3123 C CA . CYS B 1 101 ? 9.797 -20.688 -1.673 1 98.75 101 CYS B CA 1
ATOM 3124 C C . CYS B 1 101 ? 8.992 -19.562 -1.018 1 98.75 101 CYS B C 1
ATOM 3126 O O . CYS B 1 101 ? 7.867 -19.781 -0.558 1 98.75 101 CYS B O 1
ATOM 3128 N N . ALA B 1 102 ? 9.555 -18.406 -0.876 1 98.94 102 ALA B N 1
ATOM 3129 C CA . ALA B 1 102 ? 8.844 -17.203 -0.42 1 98.94 102 ALA B CA 1
ATOM 3130 C C . ALA B 1 102 ? 8.641 -16.219 -1.565 1 98.94 102 ALA B C 1
ATOM 3132 O O . ALA B 1 102 ? 9.57 -15.938 -2.328 1 98.94 102 ALA B O 1
ATOM 3133 N N . LEU B 1 103 ? 7.457 -15.781 -1.743 1 98.94 103 LEU B N 1
ATOM 3134 C CA . LEU B 1 103 ? 7.105 -14.734 -2.699 1 98.94 103 LEU B CA 1
ATOM 3135 C C . LEU B 1 103 ? 7.059 -13.367 -2.018 1 98.94 103 LEU B C 1
ATOM 3137 O O . LEU B 1 103 ? 6.27 -13.164 -1.094 1 98.94 103 LEU B O 1
ATOM 3141 N N . ILE B 1 104 ? 7.863 -12.383 -2.516 1 98.94 104 ILE B N 1
ATOM 3142 C CA . ILE B 1 104 ? 8.008 -11.141 -1.766 1 98.94 104 ILE B CA 1
ATOM 3143 C C . ILE B 1 104 ? 7.922 -9.953 -2.719 1 98.94 104 ILE B C 1
ATOM 3145 O O . ILE B 1 104 ? 8.727 -9.828 -3.645 1 98.94 104 ILE B O 1
ATOM 3149 N N . ILE B 1 105 ? 6.953 -9.133 -2.527 1 98.81 105 ILE B N 1
ATOM 3150 C CA . ILE B 1 105 ? 6.883 -7.82 -3.16 1 98.81 105 ILE B CA 1
ATOM 3151 C C . ILE B 1 105 ? 7.48 -6.766 -2.23 1 98.81 105 ILE B C 1
ATOM 3153 O O . ILE B 1 105 ? 7.438 -6.914 -1.008 1 98.81 105 ILE B O 1
ATOM 3157 N N . ASN B 1 106 ? 8.117 -5.688 -2.748 1 98 106 ASN B N 1
ATOM 3158 C CA . ASN B 1 106 ? 8.641 -4.613 -1.906 1 98 106 ASN B CA 1
ATOM 3159 C C . ASN B 1 106 ? 7.52 -3.883 -1.174 1 98 106 ASN B C 1
ATOM 3161 O O . ASN B 1 106 ? 6.34 -4.148 -1.413 1 98 106 ASN B O 1
ATOM 3165 N N . SER B 1 107 ? 7.965 -3.014 -0.255 1 97.5 107 SER B N 1
ATOM 3166 C CA . SER B 1 107 ? 6.965 -2.195 0.423 1 97.5 107 SER B CA 1
ATOM 3167 C C . SER B 1 107 ? 6.008 -1.554 -0.574 1 97.5 107 SER B C 1
ATOM 3169 O O . SER B 1 107 ? 6.434 -1.052 -1.617 1 97.5 107 SER B O 1
ATOM 3171 N N . TYR B 1 108 ? 4.762 -1.603 -0.244 1 97.69 108 TYR B N 1
ATOM 3172 C CA . TYR B 1 108 ? 3.738 -1.242 -1.219 1 97.69 108 TYR B CA 1
ATOM 3173 C C . TYR B 1 108 ? 3.049 0.06 -0.83 1 97.69 108 TYR B C 1
ATOM 3175 O O . TYR B 1 108 ? 2.148 0.527 -1.532 1 97.69 108 TYR B O 1
ATOM 3183 N N . TYR B 1 109 ? 3.385 0.61 0.274 1 97.38 109 TYR B N 1
ATOM 3184 C CA . TYR B 1 109 ? 2.924 1.946 0.633 1 97.38 109 TYR B CA 1
ATOM 3185 C C . TYR B 1 109 ? 4.066 2.953 0.568 1 97.38 109 TYR B C 1
ATOM 3187 O O . TYR B 1 109 ? 3.891 4.066 0.068 1 97.38 109 TYR B O 1
ATOM 3195 N N . CYS B 1 110 ? 5.25 2.637 1 1 95 110 CYS B N 1
ATOM 3196 C CA . CYS B 1 110 ? 6.34 3.57 1.259 1 95 110 CYS B CA 1
ATOM 3197 C C . CYS B 1 110 ? 7.012 3.996 -0.041 1 95 110 CYS B C 1
ATOM 3199 O O . CYS B 1 110 ? 7.758 4.977 -0.066 1 95 110 CYS B O 1
ATOM 3201 N N . LYS B 1 111 ? 6.805 3.264 -1.08 1 96.69 111 LYS B N 1
ATOM 3202 C CA . LYS B 1 111 ? 7.395 3.549 -2.385 1 96.69 111 LYS B CA 1
ATOM 3203 C C . LYS B 1 111 ? 8.906 3.689 -2.285 1 96.69 111 LYS B C 1
ATOM 3205 O O . LYS B 1 111 ? 9.461 4.734 -2.633 1 96.69 111 LYS B O 1
ATOM 3210 N N . PRO B 1 112 ? 9.57 2.617 -1.905 1 97.81 112 PRO B N 1
ATOM 3211 C CA . PRO B 1 112 ? 11.016 2.68 -1.685 1 97.81 112 PRO B CA 1
ATOM 3212 C C . PRO B 1 112 ? 11.797 2.963 -2.967 1 97.81 112 PRO B C 1
ATOM 3214 O O . PRO B 1 112 ? 11.367 2.566 -4.055 1 97.81 112 PRO B O 1
ATOM 3217 N N . LYS B 1 113 ? 12.906 3.605 -2.818 1 97.38 113 LYS B N 1
ATOM 3218 C CA . LYS B 1 113 ? 13.852 3.793 -3.914 1 97.38 113 LYS B CA 1
ATOM 3219 C C . LYS B 1 113 ? 14.625 2.508 -4.199 1 97.38 113 LYS B C 1
ATOM 3221 O O . LYS B 1 113 ? 14.578 1.562 -3.406 1 97.38 113 LYS B O 1
ATOM 3226 N N . GLU B 1 114 ? 15.328 2.477 -5.312 1 98.12 114 GLU B N 1
ATOM 3227 C CA . GLU B 1 114 ? 15.953 1.24 -5.777 1 98.12 114 GLU B CA 1
ATOM 3228 C C . GLU B 1 114 ? 16.969 0.717 -4.766 1 98.12 114 GLU B C 1
ATOM 3230 O O . GLU B 1 114 ? 17 -0.481 -4.473 1 98.12 114 GLU B O 1
ATOM 3235 N N . GLU B 1 115 ? 17.781 1.629 -4.148 1 98.5 115 GLU B N 1
ATOM 3236 C CA . GLU B 1 115 ? 18.781 1.172 -3.182 1 98.5 115 GLU B CA 1
ATOM 3237 C C . GLU B 1 115 ? 18.109 0.619 -1.924 1 98.5 115 GLU B C 1
ATOM 3239 O O . GLU B 1 115 ? 18.641 -0.293 -1.285 1 98.5 115 GLU B O 1
ATOM 3244 N N . GLU B 1 116 ? 17 1.174 -1.583 1 98.81 116 GLU B N 1
ATOM 3245 C CA . GLU B 1 116 ? 16.234 0.672 -0.442 1 98.81 116 GLU B CA 1
ATOM 3246 C C . GLU B 1 116 ? 15.648 -0.708 -0.73 1 98.81 116 GLU B C 1
ATOM 3248 O O . GLU B 1 116 ? 15.625 -1.573 0.149 1 98.81 116 GLU B O 1
ATOM 3253 N N . ILE B 1 117 ? 15.195 -0.93 -1.956 1 98.88 117 ILE B N 1
ATOM 3254 C CA . ILE B 1 117 ? 14.68 -2.232 -2.365 1 98.88 117 ILE B CA 1
ATOM 3255 C C . ILE B 1 117 ? 15.805 -3.258 -2.363 1 98.88 117 ILE B C 1
ATOM 3257 O O . ILE B 1 117 ? 15.641 -4.375 -1.871 1 98.88 117 ILE B O 1
ATOM 3261 N N . TYR B 1 118 ? 16.984 -2.881 -2.939 1 98.94 118 TYR B N 1
ATOM 3262 C CA . TYR B 1 118 ? 18.141 -3.773 -2.918 1 98.94 118 TYR B CA 1
ATOM 3263 C C . TYR B 1 118 ? 18.5 -4.176 -1.49 1 98.94 118 TYR B C 1
ATOM 3265 O O . TYR B 1 118 ? 18.672 -5.359 -1.199 1 98.94 118 TYR B O 1
ATOM 3273 N N . PHE B 1 119 ? 18.547 -3.158 -0.594 1 98.88 119 PHE B N 1
ATOM 3274 C CA . PHE B 1 119 ? 18.844 -3.408 0.81 1 98.88 119 PHE B CA 1
ATOM 3275 C C . PHE B 1 119 ? 17.859 -4.398 1.41 1 98.88 119 PHE B C 1
ATOM 3277 O O . PHE B 1 119 ? 18.25 -5.328 2.113 1 98.88 119 PHE B O 1
ATOM 3284 N N . HIS B 1 120 ? 16.641 -4.168 1.144 1 98.94 120 HIS B N 1
ATOM 3285 C CA . HIS B 1 120 ? 15.555 -4.996 1.651 1 98.94 120 HIS B CA 1
ATOM 3286 C C . HIS B 1 120 ? 15.75 -6.461 1.267 1 98.94 120 HIS B C 1
ATOM 3288 O O . HIS B 1 120 ? 15.781 -7.336 2.135 1 98.94 120 HIS B O 1
ATOM 3294 N N . PHE B 1 121 ? 15.953 -6.75 0.036 1 98.94 121 PHE B N 1
ATOM 3295 C CA . PHE B 1 121 ? 16.078 -8.117 -0.448 1 98.94 121 PHE B CA 1
ATOM 3296 C C . PHE B 1 121 ? 17.391 -8.734 0.003 1 98.94 121 PHE B C 1
ATOM 3298 O O . PHE B 1 121 ? 17.469 -9.938 0.268 1 98.94 121 PHE B O 1
ATOM 3305 N N . LYS B 1 122 ? 18.422 -7.906 0.037 1 98.94 122 LYS B N 1
ATOM 3306 C CA . LYS B 1 122 ? 19.703 -8.398 0.546 1 98.94 122 LYS B CA 1
ATOM 3307 C C . LYS B 1 122 ? 19.562 -8.883 1.988 1 98.94 122 LYS B C 1
ATOM 3309 O O . LYS B 1 122 ? 20.016 -9.977 2.328 1 98.94 122 LYS B O 1
ATOM 3314 N N . GLU B 1 123 ? 18.906 -8.039 2.816 1 98.88 123 GLU B N 1
ATOM 3315 C CA . GLU B 1 123 ? 18.734 -8.391 4.223 1 98.88 123 GLU B CA 1
ATOM 3316 C C . GLU B 1 123 ? 17.891 -9.656 4.371 1 98.88 123 GLU B C 1
ATOM 3318 O O . GLU B 1 123 ? 18.219 -10.531 5.172 1 98.88 123 GLU B O 1
ATOM 3323 N N . ILE B 1 124 ? 16.828 -9.781 3.623 1 98.94 124 ILE B N 1
ATOM 3324 C CA . ILE B 1 124 ? 15.945 -10.945 3.697 1 98.94 124 ILE B CA 1
ATOM 3325 C C . ILE B 1 124 ? 16.688 -12.188 3.23 1 98.94 124 ILE B C 1
ATOM 3327 O O . ILE B 1 124 ? 16.656 -13.227 3.9 1 98.94 124 ILE B O 1
ATOM 3331 N N . SER B 1 125 ? 17.359 -12.07 2.076 1 98.88 125 SER B N 1
ATOM 3332 C CA . SER B 1 125 ? 18.125 -13.188 1.51 1 98.88 125 SER B CA 1
ATOM 3333 C C . SER B 1 125 ? 19.141 -13.727 2.51 1 98.88 125 SER B C 1
ATOM 3335 O O . SER B 1 125 ? 19.328 -14.938 2.617 1 98.88 125 SER B O 1
ATOM 3337 N N . ASN B 1 126 ? 19.734 -12.844 3.244 1 98.69 126 ASN B N 1
ATOM 3338 C CA . ASN B 1 126 ? 20.766 -13.219 4.199 1 98.69 126 ASN B CA 1
ATOM 3339 C C . ASN B 1 126 ? 20.172 -13.852 5.453 1 98.69 126 ASN B C 1
ATOM 3341 O O . ASN B 1 126 ? 20.891 -14.469 6.242 1 98.69 126 ASN B O 1
ATOM 3345 N N . SER B 1 127 ? 18.906 -13.766 5.617 1 98.69 127 SER B N 1
ATOM 3346 C CA . SER B 1 127 ? 18.297 -14.148 6.887 1 98.69 127 SER B CA 1
ATOM 3347 C C . SER B 1 127 ? 17.641 -15.523 6.793 1 98.69 127 SER B C 1
ATOM 3349 O O . SER B 1 127 ? 17.234 -16.078 7.809 1 98.69 127 SER B O 1
ATOM 3351 N N . VAL B 1 128 ? 17.547 -16.078 5.562 1 98.38 128 VAL B N 1
ATOM 3352 C CA . VAL B 1 128 ? 16.844 -17.328 5.375 1 98.38 128 VAL B CA 1
ATOM 3353 C C . VAL B 1 128 ? 17.609 -18.203 4.379 1 98.38 128 VAL B C 1
ATOM 3355 O O . VAL B 1 128 ? 18.562 -17.766 3.754 1 98.38 128 VAL B O 1
ATOM 3358 N N . ASN B 1 129 ? 17.172 -19.484 4.211 1 98.12 129 ASN B N 1
ATOM 3359 C CA . ASN B 1 129 ? 17.844 -20.406 3.295 1 98.12 129 ASN B CA 1
ATOM 3360 C C . ASN B 1 129 ? 16.906 -20.844 2.172 1 98.12 129 ASN B C 1
ATOM 3362 O O . ASN B 1 129 ? 17.344 -21.391 1.165 1 98.12 129 ASN B O 1
ATOM 3366 N N . ILE B 1 130 ? 15.672 -20.547 2.342 1 98.06 130 ILE B N 1
ATOM 3367 C CA . ILE B 1 130 ? 14.719 -20.969 1.324 1 98.06 130 ILE B CA 1
ATOM 3368 C C . ILE B 1 130 ? 14.797 -20.031 0.116 1 98.06 130 ILE B C 1
ATOM 3370 O O . ILE B 1 130 ? 15.125 -18.859 0.255 1 98.06 130 ILE B O 1
ATOM 3374 N N . PRO B 1 131 ? 14.461 -20.562 -1.077 1 98.69 131 PRO B N 1
ATOM 3375 C CA . PRO B 1 131 ? 14.383 -19.719 -2.266 1 98.69 131 PRO B CA 1
ATOM 3376 C C . PRO B 1 131 ? 13.398 -18.562 -2.104 1 98.69 131 PRO B C 1
ATOM 3378 O O . PRO B 1 131 ? 12.383 -18.703 -1.42 1 98.69 131 PRO B O 1
ATOM 3381 N N . ILE B 1 132 ? 13.75 -17.469 -2.74 1 98.88 132 ILE B N 1
ATOM 3382 C CA . ILE B 1 132 ? 12.906 -16.266 -2.752 1 98.88 132 ILE B CA 1
ATOM 3383 C C . ILE B 1 132 ? 12.539 -15.914 -4.191 1 98.88 132 ILE B C 1
ATOM 3385 O O . ILE B 1 132 ? 13.391 -15.93 -5.078 1 98.88 132 ILE B O 1
ATOM 3389 N N . MET B 1 133 ? 11.281 -15.734 -4.383 1 98.94 133 MET B N 1
ATOM 3390 C CA . MET B 1 133 ? 10.773 -15.18 -5.633 1 98.94 133 MET B CA 1
ATOM 3391 C C . MET B 1 133 ? 10.477 -13.688 -5.488 1 98.94 133 MET B C 1
ATOM 3393 O O . MET B 1 133 ? 9.57 -13.297 -4.758 1 98.94 133 MET B O 1
ATOM 3397 N N . LEU B 1 134 ? 11.305 -12.883 -6.176 1 98.94 134 LEU B N 1
ATOM 3398 C CA . LEU B 1 134 ? 11.102 -11.438 -6.215 1 98.94 134 LEU B CA 1
ATOM 3399 C C . LEU B 1 134 ? 9.906 -11.078 -7.082 1 98.94 134 LEU B C 1
ATOM 3401 O O . LEU B 1 134 ? 9.812 -11.516 -8.234 1 98.94 134 LEU B O 1
ATOM 3405 N N . TYR B 1 135 ? 9.023 -10.328 -6.504 1 98.94 135 TYR B N 1
ATOM 3406 C CA . TYR B 1 135 ? 7.773 -9.984 -7.176 1 98.94 135 TYR B CA 1
ATOM 3407 C C . TYR B 1 135 ? 7.758 -8.523 -7.59 1 98.94 135 TYR B C 1
ATOM 3409 O O . TYR B 1 135 ? 7.746 -7.629 -6.742 1 98.94 135 TYR B O 1
ATOM 3417 N N . ASN B 1 136 ? 7.734 -8.234 -8.922 1 98.88 136 ASN B N 1
ATOM 3418 C CA . ASN B 1 136 ? 7.586 -6.895 -9.477 1 98.88 136 ASN B CA 1
ATOM 3419 C C . ASN B 1 136 ? 6.176 -6.66 -10.008 1 98.88 136 ASN B C 1
ATOM 3421 O O . ASN B 1 136 ? 5.777 -7.258 -11.008 1 98.88 136 ASN B O 1
ATOM 3425 N N . ASN B 1 137 ? 5.457 -5.852 -9.352 1 98.12 137 ASN B N 1
ATOM 3426 C CA . ASN B 1 137 ? 4.109 -5.469 -9.766 1 98.12 137 ASN B CA 1
ATOM 3427 C C . ASN B 1 137 ? 3.838 -3.992 -9.492 1 98.12 137 ASN B C 1
ATOM 3429 O O . ASN B 1 137 ? 3.346 -3.631 -8.422 1 98.12 137 ASN B O 1
ATOM 3433 N N . PRO B 1 138 ? 4.066 -3.139 -10.477 1 96.81 138 PRO B N 1
ATOM 3434 C CA . PRO B 1 138 ? 3.885 -1.704 -10.242 1 96.81 138 PRO B CA 1
ATOM 3435 C C . PRO B 1 138 ? 2.432 -1.334 -9.961 1 96.81 138 PRO B C 1
ATOM 3437 O O . PRO B 1 138 ? 2.164 -0.305 -9.336 1 96.81 138 PRO B O 1
ATOM 3440 N N . PHE B 1 139 ? 1.513 -2.123 -10.367 1 94.25 139 PHE B N 1
ATOM 3441 C CA . PHE B 1 139 ? 0.111 -1.818 -10.109 1 94.25 139 PHE B CA 1
ATOM 3442 C C . PHE B 1 139 ? -0.18 -1.833 -8.609 1 94.25 139 PHE B C 1
ATOM 3444 O O . PHE B 1 139 ? -0.825 -0.921 -8.086 1 94.25 139 PHE B O 1
ATOM 3451 N N . THR B 1 140 ? 0.31 -2.816 -7.891 1 95.19 140 THR B N 1
ATOM 3452 C CA . THR B 1 140 ? -0.015 -2.963 -6.477 1 95.19 140 THR B CA 1
ATOM 3453 C C . THR B 1 140 ? 0.971 -2.182 -5.613 1 95.19 140 THR B C 1
ATOM 3455 O O . THR B 1 140 ? 0.569 -1.491 -4.672 1 95.19 140 THR B O 1
ATOM 3458 N N . SER B 1 141 ? 2.271 -2.184 -5.965 1 96.5 141 SER B N 1
ATOM 3459 C CA . SER B 1 141 ? 3.287 -1.578 -5.105 1 96.5 141 SER B CA 1
ATOM 3460 C C . SER B 1 141 ? 3.471 -0.099 -5.43 1 96.5 141 SER B C 1
ATOM 3462 O O . SER B 1 141 ? 4.008 0.656 -4.617 1 96.5 141 SER B O 1
ATOM 3464 N N . GLY B 1 142 ? 3.129 0.258 -6.66 1 95.88 142 GLY B N 1
ATOM 3465 C CA . GLY B 1 142 ? 3.363 1.621 -7.113 1 95.88 142 GLY B CA 1
ATOM 3466 C C . GLY B 1 142 ? 4.801 1.877 -7.516 1 95.88 142 GLY B C 1
ATOM 3467 O O . GLY B 1 142 ? 5.18 3.016 -7.793 1 95.88 142 GLY B O 1
ATOM 3468 N N . VAL B 1 143 ? 5.621 0.86 -7.512 1 97.25 143 VAL B N 1
ATOM 3469 C CA . VAL B 1 143 ? 7.023 0.953 -7.902 1 97.25 143 VAL B CA 1
ATOM 3470 C C . VAL B 1 143 ? 7.316 -0.04 -9.023 1 97.25 143 VAL B C 1
ATOM 3472 O O . VAL B 1 143 ? 7.031 -1.232 -8.898 1 97.25 143 VAL B O 1
ATOM 3475 N N . ASP B 1 144 ? 7.789 0.482 -10.148 1 98.25 144 ASP B N 1
ATOM 3476 C CA . ASP B 1 144 ? 8.273 -0.382 -11.219 1 98.25 144 ASP B CA 1
ATOM 3477 C C . ASP B 1 144 ? 9.789 -0.54 -11.156 1 98.25 144 ASP B C 1
ATOM 3479 O O . ASP B 1 144 ? 10.531 0.329 -11.617 1 98.25 144 ASP B O 1
ATOM 3483 N N . MET B 1 145 ? 10.211 -1.622 -10.555 1 98.69 145 MET B N 1
ATOM 3484 C CA . MET B 1 145 ? 11.641 -1.864 -10.43 1 98.69 145 MET B CA 1
ATOM 3485 C C . MET B 1 145 ? 12.305 -1.894 -11.805 1 98.69 145 MET B C 1
ATOM 3487 O O . MET B 1 145 ? 11.758 -2.465 -12.75 1 98.69 145 MET B O 1
ATOM 3491 N N . SER B 1 146 ? 13.461 -1.306 -11.945 1 98.75 146 SER B N 1
ATOM 3492 C CA . SER B 1 146 ? 14.188 -1.372 -13.203 1 98.75 146 SER B CA 1
ATOM 3493 C C . SER B 1 146 ? 14.703 -2.783 -13.477 1 98.75 146 SER B C 1
ATOM 3495 O O . SER B 1 146 ? 14.906 -3.562 -12.539 1 98.75 146 SER B O 1
ATOM 3497 N N . THR B 1 147 ? 14.859 -3.078 -14.766 1 98.81 147 THR B N 1
ATOM 3498 C CA . THR B 1 147 ? 15.484 -4.348 -15.133 1 98.81 147 THR B CA 1
ATOM 3499 C C . THR B 1 147 ? 16.859 -4.48 -14.5 1 98.81 147 THR B C 1
ATOM 3501 O O . THR B 1 147 ? 17.219 -5.543 -13.977 1 98.81 147 THR B O 1
ATOM 3504 N N . GLU B 1 148 ? 17.609 -3.389 -14.484 1 98.81 148 GLU B N 1
ATOM 3505 C CA . GLU B 1 148 ? 18.953 -3.375 -13.898 1 98.81 148 GLU B CA 1
ATOM 3506 C C . GLU B 1 148 ? 18.922 -3.758 -12.422 1 98.81 148 GLU B C 1
ATOM 3508 O O . GLU B 1 148 ? 19.734 -4.562 -11.969 1 98.81 148 GLU B O 1
ATOM 3513 N N . LEU B 1 149 ? 18 -3.207 -11.656 1 98.88 149 LEU B N 1
ATOM 3514 C CA . LEU B 1 149 ? 17.891 -3.516 -10.234 1 98.88 149 LEU B CA 1
ATOM 3515 C C . LEU B 1 149 ? 17.547 -4.988 -10.023 1 98.88 149 LEU B C 1
ATOM 3517 O O . LEU B 1 149 ? 18.141 -5.652 -9.172 1 98.88 149 LEU B O 1
ATOM 3521 N N . MET B 1 150 ? 16.578 -5.504 -10.781 1 98.94 150 MET B N 1
ATOM 3522 C CA . MET B 1 150 ? 16.141 -6.887 -10.609 1 98.94 150 MET B CA 1
ATOM 3523 C C . MET B 1 150 ? 17.266 -7.852 -10.961 1 98.94 150 MET B C 1
ATOM 3525 O O . MET B 1 150 ? 17.453 -8.867 -10.281 1 98.94 150 MET B O 1
ATOM 3529 N N . LEU B 1 151 ? 18.016 -7.508 -12.023 1 98.88 151 LEU B N 1
ATOM 3530 C CA . LEU B 1 151 ? 19.188 -8.305 -12.367 1 98.88 151 LEU B CA 1
ATOM 3531 C C . LEU B 1 151 ? 20.203 -8.281 -11.227 1 98.88 151 LEU B C 1
ATOM 3533 O O . LEU B 1 151 ? 20.734 -9.328 -10.852 1 98.88 151 LEU B O 1
ATOM 3537 N N . ARG B 1 152 ? 20.453 -7.09 -10.68 1 98.88 152 ARG B N 1
ATOM 3538 C CA . ARG B 1 152 ? 21.406 -6.941 -9.594 1 98.88 152 ARG B CA 1
ATOM 3539 C C . ARG B 1 152 ? 21 -7.785 -8.391 1 98.88 152 ARG B C 1
ATOM 3541 O O . ARG B 1 152 ? 21.812 -8.523 -7.84 1 98.88 152 ARG B O 1
ATOM 3548 N N . ILE B 1 153 ? 19.734 -7.742 -7.988 1 98.94 153 ILE B N 1
ATOM 3549 C CA . ILE B 1 153 ? 19.234 -8.492 -6.844 1 98.94 153 ILE B CA 1
ATOM 3550 C C . ILE B 1 153 ? 19.359 -9.992 -7.117 1 98.94 153 ILE B C 1
ATOM 3552 O O . ILE B 1 153 ? 19.859 -10.742 -6.273 1 98.94 153 ILE B O 1
ATOM 3556 N N . GLY B 1 154 ? 18.922 -10.414 -8.297 1 98.69 154 GLY B N 1
ATOM 3557 C CA . GLY B 1 154 ? 18.953 -11.828 -8.656 1 98.69 154 GLY B CA 1
ATOM 3558 C C . GLY B 1 154 ? 20.359 -12.391 -8.719 1 98.69 154 GLY B C 1
ATOM 3559 O O . GLY B 1 154 ? 20.578 -13.578 -8.461 1 98.69 154 GLY B O 1
ATOM 3560 N N . LYS B 1 155 ? 21.344 -11.609 -9.031 1 98.56 155 LYS B N 1
ATOM 3561 C CA . LYS B 1 155 ? 22.719 -12.07 -9.188 1 98.56 155 LYS B CA 1
ATOM 3562 C C . LYS B 1 155 ? 23.484 -11.969 -7.871 1 98.56 155 LYS B C 1
ATOM 3564 O O . LYS B 1 155 ? 24.359 -12.789 -7.594 1 98.56 155 LYS B O 1
ATOM 3569 N N . GLU B 1 156 ? 23.094 -10.984 -7.055 1 98.56 156 GLU B N 1
ATOM 3570 C CA . GLU B 1 156 ? 23.922 -10.703 -5.883 1 98.56 156 GLU B CA 1
ATOM 3571 C C . GLU B 1 156 ? 23.297 -11.273 -4.613 1 98.56 156 GLU B C 1
ATOM 3573 O O . GLU B 1 156 ? 23.984 -11.461 -3.609 1 98.56 156 GLU B O 1
ATOM 3578 N N . CYS B 1 157 ? 22.016 -11.445 -4.562 1 98.69 157 CYS B N 1
ATOM 3579 C CA . CYS B 1 157 ? 21.359 -12.031 -3.406 1 98.69 157 CYS B CA 1
ATOM 3580 C C . CYS B 1 157 ? 21.141 -13.531 -3.602 1 98.69 157 CYS B C 1
ATOM 3582 O O . CYS B 1 157 ? 20.219 -13.945 -4.293 1 98.69 157 CYS B O 1
ATOM 3584 N N . GLU B 1 158 ? 21.812 -14.297 -2.934 1 97 158 GLU B N 1
ATOM 3585 C CA . GLU B 1 158 ? 22 -15.719 -3.211 1 97 158 GLU B CA 1
ATOM 3586 C C . GLU B 1 158 ? 20.672 -16.469 -3.168 1 97 158 GLU B C 1
ATOM 3588 O O . GLU B 1 158 ? 20.438 -17.391 -3.961 1 97 158 GLU B O 1
ATOM 3593 N N . ASN B 1 159 ? 19.812 -16.062 -2.305 1 98.19 159 ASN B N 1
ATOM 3594 C CA . ASN B 1 159 ? 18.594 -16.844 -2.127 1 98.19 159 ASN B CA 1
ATOM 3595 C C . ASN B 1 159 ? 17.469 -16.328 -3.006 1 98.19 159 ASN B C 1
ATOM 3597 O O . ASN B 1 159 ? 16.391 -16.922 -3.066 1 98.19 159 ASN B O 1
ATOM 3601 N N . VAL B 1 160 ? 17.703 -15.234 -3.729 1 98.75 160 VAL B N 1
ATOM 3602 C CA . VAL B 1 160 ? 16.734 -14.805 -4.73 1 98.75 160 VAL B CA 1
ATOM 3603 C C . VAL B 1 160 ? 16.938 -15.602 -6.02 1 98.75 160 VAL B C 1
ATOM 3605 O O . VAL B 1 160 ? 17.797 -15.266 -6.828 1 98.75 160 VAL B O 1
ATOM 3608 N N . THR B 1 161 ? 16.062 -16.594 -6.191 1 98.56 161 THR B N 1
ATOM 3609 C CA . THR B 1 161 ? 16.297 -17.547 -7.266 1 98.56 161 THR B CA 1
ATOM 3610 C C . THR B 1 161 ? 15.219 -17.438 -8.336 1 98.56 161 THR B C 1
ATOM 3612 O O . THR B 1 161 ? 15.305 -18.094 -9.383 1 98.56 161 THR B O 1
ATOM 3615 N N . HIS B 1 162 ? 14.188 -16.688 -8.094 1 98.81 162 HIS B N 1
ATOM 3616 C CA . HIS B 1 162 ? 13.078 -16.516 -9.016 1 98.81 162 HIS B CA 1
ATOM 3617 C C . HIS B 1 162 ? 12.617 -15.055 -9.055 1 98.81 162 HIS B C 1
ATOM 3619 O O . HIS B 1 162 ? 12.75 -14.336 -8.062 1 98.81 162 HIS B O 1
ATOM 3625 N N . ILE B 1 163 ? 12.062 -14.641 -10.18 1 98.81 163 ILE B N 1
ATOM 3626 C CA . ILE B 1 163 ? 11.414 -13.336 -10.328 1 98.81 163 ILE B CA 1
ATOM 3627 C C . ILE B 1 163 ? 10.031 -13.516 -10.945 1 98.81 163 ILE B C 1
ATOM 3629 O O . ILE B 1 163 ? 9.883 -14.195 -11.961 1 98.81 163 ILE B O 1
ATOM 3633 N N . LYS B 1 164 ? 9.062 -13.07 -10.273 1 98.88 164 LYS B N 1
ATOM 3634 C CA . LYS B 1 164 ? 7.73 -12.891 -10.844 1 98.88 164 LYS B CA 1
ATOM 3635 C C . LYS B 1 164 ? 7.582 -11.508 -11.477 1 98.88 164 LYS B C 1
ATOM 3637 O O . LYS B 1 164 ? 7.543 -10.5 -10.766 1 98.88 164 LYS B O 1
ATOM 3642 N N . GLU B 1 165 ? 7.516 -11.438 -12.758 1 98.75 165 GLU B N 1
ATOM 3643 C CA . GLU B 1 165 ? 7.418 -10.172 -13.484 1 98.75 165 GLU B CA 1
ATOM 3644 C C . GLU B 1 165 ? 5.977 -9.883 -13.891 1 98.75 165 GLU B C 1
ATOM 3646 O O . GLU B 1 165 ? 5.395 -10.617 -14.695 1 98.75 165 GLU B O 1
ATOM 3651 N N . SER B 1 166 ? 5.363 -8.812 -13.281 1 98.25 166 SER B N 1
ATOM 3652 C CA . SER B 1 166 ? 3.941 -8.531 -13.469 1 98.25 166 SER B CA 1
ATOM 3653 C C . SER B 1 166 ? 3.717 -7.102 -13.953 1 98.25 166 SER B C 1
ATOM 3655 O O . SER B 1 166 ? 2.652 -6.523 -13.727 1 98.25 166 SER B O 1
ATOM 3657 N N . SER B 1 167 ? 4.695 -6.445 -14.57 1 97.69 167 SER B N 1
ATOM 3658 C CA . SER B 1 167 ? 4.539 -5.062 -15.008 1 97.69 167 SER B CA 1
ATOM 3659 C C . SER B 1 167 ? 3.715 -4.977 -16.281 1 97.69 167 SER B C 1
ATOM 3661 O O . SER B 1 167 ? 3.25 -3.895 -16.656 1 97.69 167 SER B O 1
ATOM 3663 N N . GLY B 1 168 ? 3.6 -6.098 -16.984 1 97.5 168 GLY B N 1
ATOM 3664 C CA . GLY B 1 168 ? 2.928 -6.094 -18.266 1 97.5 168 GLY B CA 1
ATOM 3665 C C . GLY B 1 168 ? 3.85 -5.75 -19.422 1 97.5 168 GLY B C 1
ATOM 3666 O O . GLY B 1 168 ? 3.418 -5.691 -20.578 1 97.5 168 GLY B O 1
ATOM 3667 N N . ASP B 1 169 ? 5.117 -5.559 -19.188 1 97.88 169 ASP B N 1
ATOM 3668 C CA . ASP B 1 169 ? 6.102 -5.262 -20.219 1 97.88 169 ASP B CA 1
ATOM 3669 C C . ASP B 1 169 ? 6.883 -6.516 -20.609 1 97.88 169 ASP B C 1
ATOM 3671 O O . ASP B 1 169 ? 7.852 -6.883 -19.938 1 97.88 169 ASP B O 1
ATOM 3675 N N . ILE B 1 170 ? 6.496 -7.031 -21.719 1 98.44 170 ILE B N 1
ATOM 3676 C CA . ILE B 1 170 ? 7.086 -8.289 -22.172 1 98.44 170 ILE B CA 1
ATOM 3677 C C . ILE B 1 170 ? 8.586 -8.102 -22.391 1 98.44 170 ILE B C 1
ATOM 3679 O O . ILE B 1 170 ? 9.359 -9.055 -22.281 1 98.44 170 ILE B O 1
ATOM 3683 N N . ARG B 1 171 ? 9.094 -6.867 -22.766 1 98.31 171 ARG B N 1
ATOM 3684 C CA . ARG B 1 171 ? 10.508 -6.602 -22.984 1 98.31 171 ARG B CA 1
ATOM 3685 C C . ARG B 1 171 ? 11.297 -6.816 -21.688 1 98.31 171 ARG B C 1
ATOM 3687 O O . ARG B 1 171 ? 12.445 -7.277 -21.734 1 98.31 171 ARG B O 1
ATOM 3694 N N . LYS B 1 172 ? 10.711 -6.543 -20.547 1 98.44 172 LYS B N 1
ATOM 3695 C CA . LYS B 1 172 ? 11.367 -6.762 -19.266 1 98.44 172 LYS B CA 1
ATOM 3696 C C . LYS B 1 172 ? 11.57 -8.25 -19 1 98.44 172 LYS B C 1
ATOM 3698 O O . LYS B 1 172 ? 12.641 -8.672 -18.562 1 98.44 172 LYS B O 1
ATOM 3703 N N . ALA B 1 173 ? 10.469 -9.023 -19.203 1 98.5 173 ALA B N 1
ATOM 3704 C CA . ALA B 1 173 ? 10.586 -10.469 -19.031 1 98.5 173 ALA B CA 1
ATOM 3705 C C . ALA B 1 173 ? 11.672 -11.047 -19.938 1 98.5 173 ALA B C 1
ATOM 3707 O O . ALA B 1 173 ? 12.508 -11.836 -19.484 1 98.5 173 ALA B O 1
ATOM 3708 N N . ARG B 1 174 ? 11.656 -10.594 -21.188 1 98.56 174 ARG B N 1
ATOM 3709 C CA . ARG B 1 174 ? 12.664 -11.031 -22.156 1 98.56 174 ARG B CA 1
ATOM 3710 C C . ARG B 1 174 ? 14.07 -10.711 -21.656 1 98.56 174 ARG B C 1
ATOM 3712 O O . ARG B 1 174 ? 14.938 -11.586 -21.641 1 98.56 174 ARG B O 1
ATOM 3719 N N . ASP B 1 175 ? 14.25 -9.477 -21.297 1 98.81 175 ASP B N 1
ATOM 3720 C CA . ASP B 1 175 ? 15.586 -9.023 -20.906 1 98.81 175 ASP B CA 1
ATOM 3721 C C . ASP B 1 175 ? 16.062 -9.727 -19.641 1 98.81 175 ASP B C 1
ATOM 3723 O O . ASP B 1 175 ? 17.234 -10.078 -19.531 1 98.81 175 ASP B O 1
ATOM 3727 N N . LEU B 1 176 ? 15.156 -9.922 -18.672 1 98.88 176 LEU B N 1
ATOM 3728 C CA . LEU B 1 176 ? 15.5 -10.641 -17.453 1 98.88 176 LEU B CA 1
ATOM 3729 C C . LEU B 1 176 ? 15.93 -12.07 -17.766 1 98.88 176 LEU B C 1
ATOM 3731 O O . LEU B 1 176 ? 16.938 -12.555 -17.234 1 98.88 176 LEU B O 1
ATOM 3735 N N . VAL B 1 177 ? 15.219 -12.734 -18.625 1 98.5 177 VAL B N 1
ATOM 3736 C CA . VAL B 1 177 ? 15.539 -14.109 -18.984 1 98.5 177 VAL B CA 1
ATOM 3737 C C . VAL B 1 177 ? 16.891 -14.156 -19.688 1 98.5 177 VAL B C 1
ATOM 3739 O O . VAL B 1 177 ? 17.75 -14.969 -19.328 1 98.5 177 VAL B O 1
ATOM 3742 N N . ARG B 1 178 ? 17.094 -13.273 -20.609 1 98.12 178 ARG B N 1
ATOM 3743 C CA . ARG B 1 178 ? 18.266 -13.328 -21.469 1 98.12 178 ARG B CA 1
ATOM 3744 C C . ARG B 1 178 ? 19.516 -12.875 -20.734 1 98.12 178 ARG B C 1
ATOM 3746 O O . ARG B 1 178 ? 20.625 -13.352 -21.016 1 98.12 178 ARG B O 1
ATOM 3753 N N . GLN B 1 179 ? 19.328 -11.984 -19.781 1 98.5 179 GLN B N 1
ATOM 3754 C CA . GLN B 1 179 ? 20.5 -11.383 -19.141 1 98.5 179 GLN B CA 1
ATOM 3755 C C . GLN B 1 179 ? 20.75 -11.992 -17.766 1 98.5 179 GLN B C 1
ATOM 3757 O O . GLN B 1 179 ? 21.75 -11.68 -17.125 1 98.5 179 GLN B O 1
ATOM 3762 N N . SER B 1 180 ? 19.891 -12.844 -17.328 1 97.5 180 SER B N 1
ATOM 3763 C CA . SER B 1 180 ? 20.047 -13.461 -16.016 1 97.5 180 SER B CA 1
ATOM 3764 C C . SER B 1 180 ? 21.328 -14.305 -15.945 1 97.5 180 SER B C 1
ATOM 3766 O O . SER B 1 180 ? 21.906 -14.469 -14.875 1 97.5 180 SER B O 1
ATOM 3768 N N . GLU B 1 181 ? 21.75 -14.906 -17.094 1 94.94 181 GLU B N 1
ATOM 3769 C CA . GLU B 1 181 ? 22.891 -15.82 -17.172 1 94.94 181 GLU B CA 1
ATOM 3770 C C . GLU B 1 181 ? 22.719 -17 -16.219 1 94.94 181 GLU B C 1
ATOM 3772 O O . GLU B 1 181 ? 23.672 -17.406 -15.562 1 94.94 181 GLU B O 1
ATOM 3777 N N . GLY B 1 182 ? 21.453 -17.391 -16.062 1 95 182 GLY B N 1
ATOM 3778 C CA . GLY B 1 182 ? 21.156 -18.578 -15.273 1 95 182 GLY B CA 1
ATOM 3779 C C . GLY B 1 182 ? 21.094 -18.297 -13.781 1 95 182 GLY B C 1
ATOM 3780 O O . GLY B 1 182 ? 20.875 -19.203 -12.984 1 95 182 GLY B O 1
ATOM 3781 N N . ALA B 1 183 ? 21.172 -17.047 -13.359 1 97.44 183 ALA B N 1
ATOM 3782 C CA . ALA B 1 183 ? 21.219 -16.672 -11.953 1 97.44 183 ALA B CA 1
ATOM 3783 C C . ALA B 1 183 ? 19.844 -16.875 -11.289 1 97.44 183 ALA B C 1
ATOM 3785 O O . ALA B 1 183 ? 19.766 -17.125 -10.086 1 97.44 183 ALA B O 1
ATOM 3786 N N . PHE B 1 184 ? 18.812 -16.766 -12.031 1 98.25 184 PHE B N 1
ATOM 3787 C CA . PHE B 1 184 ? 17.453 -16.922 -11.523 1 98.25 184 PHE B CA 1
ATOM 3788 C C . PHE B 1 184 ? 16.5 -17.297 -12.656 1 98.25 184 PHE B C 1
ATOM 3790 O O . PHE B 1 184 ? 16.859 -17.219 -13.828 1 98.25 184 PHE B O 1
ATOM 3797 N N . GLN B 1 185 ? 15.336 -17.766 -12.289 1 98.25 185 GLN B N 1
ATOM 3798 C CA . GLN B 1 185 ? 14.266 -18.094 -13.227 1 98.25 185 GLN B CA 1
ATOM 3799 C C . GLN B 1 185 ? 13.188 -17 -13.227 1 98.25 185 GLN B C 1
ATOM 3801 O O . GLN B 1 185 ? 12.922 -16.391 -12.188 1 98.25 185 GLN B O 1
ATOM 3806 N N . VAL B 1 186 ? 12.562 -16.766 -14.383 1 98.69 186 VAL B N 1
ATOM 3807 C CA . VAL B 1 186 ? 11.531 -15.742 -14.516 1 98.69 186 VAL B CA 1
ATOM 3808 C C . VAL B 1 186 ? 10.164 -16.391 -14.68 1 98.69 186 VAL B C 1
ATOM 3810 O O . VAL B 1 186 ? 10.016 -17.359 -15.445 1 98.69 186 VAL B O 1
ATOM 3813 N N . PHE B 1 187 ? 9.25 -15.953 -13.93 1 98.81 187 PHE B N 1
ATOM 3814 C CA . PHE B 1 187 ? 7.855 -16.375 -14.008 1 98.81 187 PHE B CA 1
ATOM 3815 C C . PHE B 1 187 ? 6.98 -15.242 -14.547 1 98.81 187 PHE B C 1
ATOM 3817 O O . PHE B 1 187 ? 7.195 -14.07 -14.211 1 98.81 187 PHE B O 1
ATOM 3824 N N . CYS B 1 188 ? 6.004 -15.617 -15.32 1 98.56 188 CYS B N 1
ATOM 3825 C CA . CYS B 1 188 ? 4.98 -14.688 -15.773 1 98.56 188 CYS B CA 1
ATOM 3826 C C . CYS B 1 188 ? 3.986 -14.383 -14.656 1 98.56 188 CYS B C 1
ATOM 3828 O O . CYS B 1 188 ? 3.465 -15.297 -14.016 1 98.56 188 CYS B O 1
ATOM 3830 N N . GLY B 1 189 ? 3.756 -13.102 -14.453 1 98.19 189 GLY B N 1
ATOM 3831 C CA . GLY B 1 189 ? 2.756 -12.711 -13.469 1 98.19 189 GLY B CA 1
ATOM 3832 C C . GLY B 1 189 ? 1.563 -12 -14.078 1 98.19 189 GLY B C 1
ATOM 3833 O O . GLY B 1 189 ? 0.601 -11.68 -13.383 1 98.19 189 GLY B O 1
ATOM 3834 N N . SER B 1 190 ? 1.542 -11.797 -15.375 1 97.44 190 SER B N 1
ATOM 3835 C CA . SER B 1 190 ? 0.47 -11.125 -16.094 1 97.44 190 SER B CA 1
ATOM 3836 C C . SER B 1 190 ? -0.429 -12.133 -16.812 1 97.44 190 SER B C 1
ATOM 3838 O O . SER B 1 190 ? 0.002 -12.805 -17.75 1 97.44 190 SER B O 1
ATOM 3840 N N . GLU B 1 191 ? -1.632 -12.086 -16.531 1 97.69 191 GLU B N 1
ATOM 3841 C CA . GLU B 1 191 ? -2.545 -13.133 -16.969 1 97.69 191 GLU B CA 1
ATOM 3842 C C . GLU B 1 191 ? -2.656 -13.148 -18.5 1 97.69 191 GLU B C 1
ATOM 3844 O O . GLU B 1 191 ? -2.787 -14.219 -19.094 1 97.69 191 GLU B O 1
ATOM 3849 N N . ASP B 1 192 ? -2.58 -11.977 -19.109 1 97.75 192 ASP B N 1
ATOM 3850 C CA . ASP B 1 192 ? -2.871 -11.906 -20.531 1 97.75 192 ASP B CA 1
ATOM 3851 C C . ASP B 1 192 ? -1.589 -11.977 -21.359 1 97.75 192 ASP B C 1
ATOM 3853 O O . ASP B 1 192 ? -1.604 -11.711 -22.562 1 97.75 192 ASP B O 1
ATOM 3857 N N . LEU B 1 193 ? -0.428 -12.344 -20.703 1 98.31 193 LEU B N 1
ATOM 3858 C CA . LEU B 1 193 ? 0.849 -12.352 -21.422 1 98.31 193 LEU B CA 1
ATOM 3859 C C . LEU B 1 193 ? 1.534 -13.711 -21.281 1 98.31 193 LEU B C 1
ATOM 3861 O O . LEU B 1 193 ? 2.742 -13.828 -21.5 1 98.31 193 LEU B O 1
ATOM 3865 N N . VAL B 1 194 ? 0.809 -14.703 -20.906 1 98.12 194 VAL B N 1
ATOM 3866 C CA . VAL B 1 194 ? 1.447 -15.969 -20.547 1 98.12 194 VAL B CA 1
ATOM 3867 C C . VAL B 1 194 ? 2.117 -16.578 -21.781 1 98.12 194 VAL B C 1
ATOM 3869 O O . VAL B 1 194 ? 3.244 -17.078 -21.703 1 98.12 194 VAL B O 1
ATOM 3872 N N . MET B 1 195 ? 1.462 -16.562 -22.953 1 97.75 195 MET B N 1
ATOM 3873 C CA . MET B 1 195 ? 2.047 -17.141 -24.172 1 97.75 195 MET B CA 1
ATOM 3874 C C . MET B 1 195 ? 3.35 -16.438 -24.531 1 97.75 195 MET B C 1
ATOM 3876 O O . MET B 1 195 ? 4.379 -17.094 -24.734 1 97.75 195 MET B O 1
ATOM 3880 N N . GLU B 1 196 ? 3.297 -15.125 -24.594 1 98.31 196 GLU B N 1
ATOM 3881 C CA . GLU B 1 196 ? 4.48 -14.328 -24.906 1 98.31 196 GLU B CA 1
ATOM 3882 C C . GLU B 1 196 ? 5.594 -14.57 -23.891 1 98.31 196 GLU B C 1
ATOM 3884 O O . GLU B 1 196 ? 6.77 -14.641 -24.266 1 98.31 196 GLU B O 1
ATOM 3889 N N . SER B 1 197 ? 5.207 -14.734 -22.625 1 98.69 197 SER B N 1
ATOM 3890 C CA . SER B 1 197 ? 6.191 -14.945 -21.578 1 98.69 197 SER B CA 1
ATOM 3891 C C . SER B 1 197 ? 6.895 -16.281 -21.734 1 98.69 197 SER B C 1
ATOM 3893 O O . SER B 1 197 ? 8.117 -16.375 -21.609 1 98.69 197 SER B O 1
ATOM 3895 N N . TYR B 1 198 ? 6.109 -17.328 -22 1 98.44 198 TYR B N 1
ATOM 3896 C CA . TYR B 1 198 ? 6.723 -18.625 -22.266 1 98.44 198 TYR B CA 1
ATOM 3897 C C . TYR B 1 198 ? 7.68 -18.531 -23.453 1 98.44 198 TYR B C 1
ATOM 3899 O O . TYR B 1 198 ? 8.789 -19.062 -23.406 1 98.44 198 TYR B O 1
ATOM 3907 N N . LEU B 1 199 ? 7.262 -17.859 -24.469 1 98.25 199 LEU B N 1
ATOM 3908 C CA . LEU B 1 199 ? 8.023 -17.781 -25.719 1 98.25 199 LEU B CA 1
ATOM 3909 C C . LEU B 1 199 ? 9.352 -17.062 -25.5 1 98.25 199 LEU B C 1
ATOM 3911 O O . LEU B 1 199 ? 10.344 -17.375 -26.172 1 98.25 199 LEU B O 1
ATOM 3915 N N . VAL B 1 200 ? 9.398 -16.156 -24.516 1 98.06 200 VAL B N 1
ATOM 3916 C CA . VAL B 1 200 ? 10.648 -15.422 -24.312 1 98.06 200 VAL B CA 1
ATOM 3917 C C . VAL B 1 200 ? 11.492 -16.141 -23.266 1 98.06 200 VAL B C 1
ATOM 3919 O O . VAL B 1 200 ? 12.609 -15.719 -22.953 1 98.06 200 VAL B O 1
ATOM 3922 N N . GLY B 1 201 ? 10.938 -17.156 -22.656 1 97.62 201 GLY B N 1
ATOM 3923 C CA . GLY B 1 201 ? 11.805 -18.016 -21.844 1 97.62 201 GLY B CA 1
ATOM 3924 C C . GLY B 1 201 ? 11.367 -18.094 -20.391 1 97.62 201 GLY B C 1
ATOM 3925 O O . GLY B 1 201 ? 12.102 -18.609 -19.547 1 97.62 201 GLY B O 1
ATOM 3926 N N . ALA B 1 202 ? 10.18 -17.625 -20.062 1 98.12 202 ALA B N 1
ATOM 3927 C CA . ALA B 1 202 ? 9.672 -17.781 -18.703 1 98.12 202 ALA B CA 1
ATOM 3928 C C . ALA B 1 202 ? 9.57 -19.25 -18.328 1 98.12 202 ALA B C 1
ATOM 3930 O O . ALA B 1 202 ? 9.164 -20.078 -19.156 1 98.12 202 ALA B O 1
ATOM 3931 N N . SER B 1 203 ? 9.922 -19.531 -17.078 1 97.25 203 SER B N 1
ATOM 3932 C CA . SER B 1 203 ? 9.969 -20.906 -16.594 1 97.25 203 SER B CA 1
ATOM 3933 C C . SER B 1 203 ? 8.641 -21.312 -15.969 1 97.25 203 SER B C 1
ATOM 3935 O O . SER B 1 203 ? 8.461 -22.469 -15.594 1 97.25 203 SER B O 1
ATOM 3937 N N . GLY B 1 204 ? 7.777 -20.422 -15.836 1 98.06 204 GLY B N 1
ATOM 3938 C CA . GLY B 1 204 ? 6.492 -20.719 -15.219 1 98.06 204 GLY B CA 1
ATOM 3939 C C . GLY B 1 204 ? 5.531 -19.547 -15.242 1 98.06 204 GLY B C 1
ATOM 3940 O O . GLY B 1 204 ? 5.801 -18.531 -15.891 1 98.06 204 GLY B O 1
ATOM 3941 N N . TRP B 1 205 ? 4.395 -19.766 -14.672 1 98.69 205 TRP B N 1
ATOM 3942 C CA . TRP B 1 205 ? 3.285 -18.812 -14.602 1 98.69 205 TRP B CA 1
ATOM 3943 C C . TRP B 1 205 ? 2.688 -18.797 -13.195 1 98.69 205 TRP B C 1
ATOM 3945 O O . TRP B 1 205 ? 2.268 -19.828 -12.68 1 98.69 205 TRP B O 1
ATOM 3955 N N . VAL B 1 206 ? 2.857 -17.672 -12.5 1 98.75 206 VAL B N 1
ATOM 3956 C CA . VAL B 1 206 ? 2.047 -17.453 -11.305 1 98.75 206 VAL B CA 1
ATOM 3957 C C . VAL B 1 206 ? 0.646 -17 -11.711 1 98.75 206 VAL B C 1
ATOM 3959 O O . VAL B 1 206 ? 0.451 -15.852 -12.109 1 98.75 206 VAL B O 1
ATOM 3962 N N . SER B 1 207 ? -0.329 -17.812 -11.523 1 98.62 207 SER B N 1
ATOM 3963 C CA . SER B 1 207 ? -1.547 -17.688 -12.32 1 98.62 207 SER B CA 1
ATOM 3964 C C . SER B 1 207 ? -2.766 -17.453 -11.43 1 98.62 207 SER B C 1
ATOM 3966 O O . SER B 1 207 ? -3.105 -18.312 -10.602 1 98.62 207 SER B O 1
ATOM 3968 N N . VAL B 1 208 ? -3.426 -16.344 -11.617 1 98.75 208 VAL B N 1
ATOM 3969 C CA . VAL B 1 208 ? -4.738 -16.109 -11.023 1 98.75 208 VAL B CA 1
ATOM 3970 C C . VAL B 1 208 ? -5.777 -16.984 -11.727 1 98.75 208 VAL B C 1
ATOM 3972 O O . VAL B 1 208 ? -6.602 -17.625 -11.07 1 98.75 208 VAL B O 1
ATOM 3975 N N . ALA B 1 209 ? -5.711 -17.094 -13.055 1 98.69 209 ALA B N 1
ATOM 3976 C CA . ALA B 1 209 ? -6.617 -17.906 -13.859 1 98.69 209 ALA B CA 1
ATOM 3977 C C . ALA B 1 209 ? -6.523 -19.375 -13.469 1 98.69 209 ALA B C 1
ATOM 3979 O O . ALA B 1 209 ? -7.5 -20.125 -13.594 1 98.69 209 ALA B O 1
ATOM 3980 N N . GLY B 1 210 ? -5.387 -19.719 -12.969 1 98.5 210 GLY B N 1
ATOM 3981 C CA . GLY B 1 210 ? -5.156 -21.094 -12.547 1 98.5 210 GLY B CA 1
ATOM 3982 C C . GLY B 1 210 ? -6.062 -21.531 -11.406 1 98.5 210 GLY B C 1
ATOM 3983 O O . GLY B 1 210 ? -6.219 -22.719 -11.156 1 98.5 210 GLY B O 1
ATOM 3984 N N . ASN B 1 211 ? -6.633 -20.562 -10.648 1 98.69 211 ASN B N 1
ATOM 3985 C CA . ASN B 1 211 ? -7.648 -20.906 -9.656 1 98.69 211 ASN B CA 1
ATOM 3986 C C . ASN B 1 211 ? -8.93 -21.406 -10.32 1 98.69 211 ASN B C 1
ATOM 3988 O O . ASN B 1 211 ? -9.648 -22.234 -9.758 1 98.69 211 ASN B O 1
ATOM 3992 N N . ILE B 1 212 ? -9.203 -20.891 -11.516 1 98.69 212 ILE B N 1
ATOM 3993 C CA . ILE B 1 212 ? -10.5 -21.047 -12.164 1 98.69 212 ILE B CA 1
ATOM 3994 C C . ILE B 1 212 ? -10.445 -22.203 -13.164 1 98.69 212 ILE B C 1
ATOM 3996 O O . ILE B 1 212 ? -11.375 -23 -13.242 1 98.69 212 ILE B O 1
ATOM 4000 N N . VAL B 1 213 ? -9.344 -22.266 -13.914 1 98.12 213 VAL B N 1
ATOM 4001 C CA . VAL B 1 213 ? -9.156 -23.312 -14.914 1 98.12 213 VAL B CA 1
ATOM 4002 C C . VAL B 1 213 ? -7.82 -24.016 -14.703 1 98.12 213 VAL B C 1
ATOM 4004 O O . VAL B 1 213 ? -7.004 -24.109 -15.625 1 98.12 213 VAL B O 1
ATOM 4007 N N . PRO B 1 214 ? -7.637 -24.625 -13.547 1 98.19 214 PRO B N 1
ATOM 4008 C CA . PRO B 1 214 ? -6.336 -25.203 -13.203 1 98.19 214 PRO B CA 1
ATOM 4009 C C . PRO B 1 214 ? -5.879 -26.266 -14.203 1 98.19 214 PRO B C 1
ATOM 4011 O O . PRO B 1 214 ? -4.695 -26.328 -14.555 1 98.19 214 PRO B O 1
ATOM 4014 N N . GLY B 1 215 ? -6.762 -27.047 -14.711 1 97 215 GLY B N 1
ATOM 4015 C CA . GLY B 1 215 ? -6.398 -28.062 -15.68 1 97 215 GLY B CA 1
ATOM 4016 C C . GLY B 1 215 ? -5.852 -27.484 -16.969 1 97 215 GLY B C 1
ATOM 4017 O O . GLY B 1 215 ? -4.84 -27.969 -17.5 1 97 215 GLY B O 1
ATOM 4018 N N . LEU B 1 216 ? -6.512 -26.5 -17.5 1 97.5 216 LEU B N 1
ATOM 4019 C CA . LEU B 1 216 ? -6.105 -25.891 -18.75 1 97.5 216 LEU B CA 1
ATOM 4020 C C . LEU B 1 216 ? -4.754 -25.188 -18.609 1 97.5 216 LEU B C 1
ATOM 4022 O O . LEU B 1 216 ? -3.908 -25.281 -19.5 1 97.5 216 LEU B O 1
ATOM 4026 N N . VAL B 1 217 ? -4.547 -24.531 -17.484 1 97.75 217 VAL B N 1
ATOM 4027 C CA . VAL B 1 217 ? -3.307 -23.797 -17.25 1 97.75 217 VAL B CA 1
ATOM 4028 C C . VAL B 1 217 ? -2.141 -24.781 -17.141 1 97.75 217 VAL B C 1
ATOM 4030 O O . VAL B 1 217 ? -1.052 -24.531 -17.656 1 97.75 217 VAL B O 1
ATOM 4033 N N . THR B 1 218 ? -2.369 -25.891 -16.484 1 97.69 218 THR B N 1
ATOM 4034 C CA . THR B 1 218 ? -1.359 -26.938 -16.344 1 97.69 218 THR B CA 1
ATOM 4035 C C . THR B 1 218 ? -1.045 -27.562 -17.703 1 97.69 218 THR B C 1
ATOM 4037 O O . THR B 1 218 ? 0.122 -27.719 -18.062 1 97.69 218 THR B O 1
ATOM 4040 N N . LYS B 1 219 ? -2.055 -27.859 -18.469 1 97.31 219 LYS B N 1
ATOM 4041 C CA . LYS B 1 219 ? -1.888 -28.469 -19.797 1 97.31 219 LYS B CA 1
ATOM 4042 C C . LYS B 1 219 ? -1.148 -27.531 -20.734 1 97.31 219 LYS B C 1
ATOM 4044 O O . LYS B 1 219 ? -0.343 -27.969 -21.562 1 97.31 219 LYS B O 1
ATOM 4049 N N . MET B 1 220 ? -1.473 -26.297 -20.625 1 97.88 220 MET B N 1
ATOM 4050 C CA . MET B 1 220 ? -0.809 -25.312 -21.469 1 97.88 220 MET B CA 1
ATOM 4051 C C . MET B 1 220 ? 0.704 -25.359 -21.281 1 97.88 220 MET B C 1
ATOM 4053 O O . MET B 1 220 ? 1.457 -25.359 -22.25 1 97.88 220 MET B O 1
ATOM 4057 N N . TYR B 1 221 ? 1.11 -25.391 -20.047 1 97.81 221 TYR B N 1
ATOM 4058 C CA . TYR B 1 221 ? 2.539 -25.438 -19.75 1 97.81 221 TYR B CA 1
ATOM 4059 C C . TYR B 1 221 ? 3.15 -26.734 -20.25 1 97.81 221 TYR B C 1
ATOM 4061 O O . TYR B 1 221 ? 4.246 -26.75 -20.828 1 97.81 221 TYR B O 1
ATOM 4069 N N . GLU B 1 222 ? 2.477 -27.859 -20.062 1 97.44 222 GLU B N 1
ATOM 4070 C CA . GLU B 1 222 ? 2.959 -29.172 -20.516 1 97.44 222 GLU B CA 1
ATOM 4071 C C . GLU B 1 222 ? 3.137 -29.203 -22.016 1 97.44 222 GLU B C 1
ATOM 4073 O O . GLU B 1 222 ? 4.164 -29.672 -22.516 1 97.44 222 GLU B O 1
ATOM 4078 N N . HIS B 1 223 ? 2.102 -28.75 -22.719 1 98.06 223 HIS B N 1
ATOM 4079 C CA . HIS B 1 223 ? 2.195 -28.703 -24.172 1 98.06 223 HIS B CA 1
ATOM 4080 C C . HIS B 1 223 ? 3.361 -27.828 -24.625 1 98.06 223 HIS B C 1
ATOM 4082 O O . HIS B 1 223 ? 4.027 -28.125 -25.609 1 98.06 223 HIS B O 1
ATOM 4088 N N . PHE B 1 224 ? 3.574 -26.75 -23.953 1 98.31 224 PHE B N 1
ATOM 4089 C CA . PHE B 1 224 ? 4.684 -25.859 -24.297 1 98.31 224 PHE B CA 1
ATOM 4090 C C . PHE B 1 224 ? 6.016 -26.594 -24.125 1 98.31 224 PHE B C 1
ATOM 4092 O O . PHE B 1 224 ? 6.887 -26.5 -25 1 98.31 224 PHE B O 1
ATOM 4099 N N . GLN B 1 225 ? 6.18 -27.25 -22.984 1 96.88 225 GLN B N 1
ATOM 4100 C CA . GLN B 1 225 ? 7.406 -27.984 -22.719 1 96.88 225 GLN B CA 1
ATOM 4101 C C . GLN B 1 225 ? 7.645 -29.062 -23.781 1 96.88 225 GLN B C 1
ATOM 4103 O O . GLN B 1 225 ? 8.789 -29.359 -24.109 1 96.88 225 GLN B O 1
ATOM 4108 N N . ASN B 1 226 ? 6.594 -29.516 -24.328 1 97.75 226 ASN B N 1
ATOM 4109 C CA . ASN B 1 226 ? 6.668 -30.578 -25.328 1 97.75 226 ASN B CA 1
ATOM 4110 C C . ASN B 1 226 ? 6.836 -30 -26.734 1 97.75 226 ASN B C 1
ATOM 4112 O O . ASN B 1 226 ? 6.906 -30.766 -27.703 1 97.75 226 ASN B O 1
ATOM 4116 N N . GLY B 1 227 ? 6.762 -28.734 -26.859 1 97.69 227 GLY B N 1
ATOM 4117 C CA . GLY B 1 227 ? 6.93 -28.094 -28.156 1 97.69 227 GLY B CA 1
ATOM 4118 C C . GLY B 1 227 ? 5.668 -28.109 -29 1 97.69 227 GLY B C 1
ATOM 4119 O O . GLY B 1 227 ? 5.723 -27.906 -30.219 1 97.69 227 GLY B O 1
ATOM 4120 N N . GLU B 1 228 ? 4.586 -28.359 -28.391 1 98.12 228 GLU B N 1
ATOM 4121 C CA . GLU B 1 228 ? 3.305 -28.438 -29.094 1 98.12 228 GLU B CA 1
ATOM 4122 C C . GLU B 1 228 ? 2.641 -27.062 -29.172 1 98.12 228 GLU B C 1
ATOM 4124 O O . GLU B 1 228 ? 1.539 -26.875 -28.656 1 98.12 228 GLU B O 1
ATOM 4129 N N . LEU B 1 229 ? 3.146 -26.203 -29.891 1 98 229 LEU B N 1
ATOM 4130 C CA . LEU B 1 229 ? 2.814 -24.781 -29.875 1 98 229 LEU B CA 1
ATOM 4131 C C . LEU B 1 229 ? 1.381 -24.547 -30.328 1 98 229 LEU B C 1
ATOM 4133 O O . LEU B 1 229 ? 0.703 -23.641 -29.844 1 98 229 LEU B O 1
ATOM 4137 N N . GLU B 1 230 ? 0.924 -25.297 -31.297 1 98 230 GLU B N 1
ATOM 4138 C CA . GLU B 1 230 ? -0.444 -25.125 -31.766 1 98 230 GLU B CA 1
ATOM 4139 C C . GLU B 1 230 ? -1.455 -25.375 -30.656 1 98 230 GLU B C 1
ATOM 4141 O O . GLU B 1 230 ? -2.43 -24.641 -30.516 1 98 230 GLU B O 1
ATOM 4146 N N . LYS B 1 231 ? -1.19 -26.438 -29.906 1 97.69 231 LYS B N 1
ATOM 4147 C CA . LYS B 1 231 ? -2.068 -26.75 -28.781 1 97.69 231 LYS B CA 1
ATOM 4148 C C . LYS B 1 231 ? -2.004 -25.672 -27.703 1 97.69 231 LYS B C 1
ATOM 4150 O O . LYS B 1 231 ? -3.014 -25.359 -27.078 1 97.69 231 LYS B O 1
ATOM 4155 N N . VAL B 1 232 ? -0.826 -25.156 -27.516 1 98.25 232 VAL B N 1
ATOM 4156 C CA . VAL B 1 232 ? -0.654 -24.078 -26.531 1 98.25 232 VAL B CA 1
ATOM 4157 C C . VAL B 1 232 ? -1.484 -22.859 -26.953 1 98.25 232 VAL B C 1
ATOM 4159 O O . VAL B 1 232 ? -2.193 -22.281 -26.125 1 98.25 232 VAL B O 1
ATOM 4162 N N . TRP B 1 233 ? -1.404 -22.484 -28.219 1 98.06 233 TRP B N 1
ATOM 4163 C CA . TRP B 1 233 ? -2.152 -21.344 -28.734 1 98.06 233 TRP B CA 1
ATOM 4164 C C . TRP B 1 233 ? -3.654 -21.562 -28.609 1 98.06 233 TRP B C 1
ATOM 4166 O O . TRP B 1 233 ? -4.41 -20.641 -28.312 1 98.06 233 TRP B O 1
ATOM 4176 N N . GLU B 1 234 ? -4.078 -22.797 -28.859 1 97.62 234 GLU B N 1
ATOM 4177 C CA . GLU B 1 234 ? -5.496 -23.125 -28.719 1 97.62 234 GLU B CA 1
ATOM 4178 C C . GLU B 1 234 ? -5.984 -22.875 -27.297 1 97.62 234 GLU B C 1
ATOM 4180 O O . GLU B 1 234 ? -7.039 -22.281 -27.094 1 97.62 234 GLU B O 1
ATOM 4185 N N . ILE B 1 235 ? -5.227 -23.344 -26.344 1 97.94 235 ILE B N 1
ATOM 4186 C CA . ILE B 1 235 ? -5.594 -23.141 -24.938 1 97.94 235 ILE B CA 1
ATOM 4187 C C . ILE B 1 235 ? -5.543 -21.641 -24.609 1 97.94 235 ILE B C 1
ATOM 4189 O O . ILE B 1 235 ? -6.461 -21.109 -23.969 1 97.94 235 ILE B O 1
ATOM 4193 N N . ASN B 1 236 ? -4.453 -20.969 -25.047 1 98.19 236 ASN B N 1
ATOM 4194 C CA . ASN B 1 236 ? -4.32 -19.531 -24.812 1 98.19 236 ASN B CA 1
ATOM 4195 C C . ASN B 1 236 ? -5.535 -18.766 -25.328 1 98.19 236 ASN B C 1
ATOM 4197 O O . ASN B 1 236 ? -6.082 -17.922 -24.625 1 98.19 236 ASN B O 1
ATOM 4201 N N . ASP B 1 237 ? -5.949 -19.078 -26.562 1 97.75 237 ASP B N 1
ATOM 4202 C CA . ASP B 1 237 ? -7.09 -18.391 -27.172 1 97.75 237 ASP B CA 1
ATOM 4203 C C . ASP B 1 237 ? -8.367 -18.641 -26.375 1 97.75 237 ASP B C 1
ATOM 4205 O O . ASP B 1 237 ? -9.203 -17.75 -26.234 1 97.75 237 ASP B O 1
ATOM 4209 N N . ALA B 1 238 ? -8.477 -19.828 -25.859 1 97.88 238 ALA B N 1
ATOM 4210 C CA . ALA B 1 238 ? -9.672 -20.203 -25.109 1 97.88 238 ALA B CA 1
ATOM 4211 C C . ALA B 1 238 ? -9.75 -19.453 -23.781 1 97.88 238 ALA B C 1
ATOM 4213 O O . ALA B 1 238 ? -10.836 -19.047 -23.359 1 97.88 238 ALA B O 1
ATOM 4214 N N . ILE B 1 239 ? -8.617 -19.234 -23.141 1 98.31 239 ILE B N 1
ATOM 4215 C CA . ILE B 1 239 ? -8.68 -18.719 -21.781 1 98.31 239 ILE B CA 1
ATOM 4216 C C . ILE B 1 239 ? -8.391 -17.219 -21.781 1 98.31 239 ILE B C 1
ATOM 4218 O O . ILE B 1 239 ? -8.594 -16.547 -20.766 1 98.31 239 ILE B O 1
ATOM 4222 N N . LEU B 1 240 ? -7.949 -16.625 -22.922 1 98.5 240 LEU B N 1
ATOM 4223 C CA . LEU B 1 240 ? -7.508 -15.234 -23 1 98.5 240 LEU B CA 1
ATOM 4224 C C . LEU B 1 240 ? -8.617 -14.289 -22.562 1 98.5 240 LEU B C 1
ATOM 4226 O O . LEU B 1 240 ? -8.359 -13.328 -21.828 1 98.5 240 LEU B O 1
ATOM 4230 N N . PRO B 1 241 ? -9.922 -14.492 -22.922 1 98.5 241 PRO B N 1
ATOM 4231 C CA . PRO B 1 241 ? -10.977 -13.602 -22.422 1 98.5 241 PRO B CA 1
ATOM 4232 C C . PRO B 1 241 ? -11.062 -13.586 -20.891 1 98.5 241 PRO B C 1
ATOM 4234 O O . PRO B 1 241 ? -11.328 -12.539 -20.297 1 98.5 241 PRO B O 1
ATOM 4237 N N . LEU B 1 242 ? -10.875 -14.734 -20.25 1 98.75 242 LEU B N 1
ATOM 4238 C CA . LEU B 1 242 ? -10.844 -14.797 -18.797 1 98.75 242 LEU B CA 1
ATOM 4239 C C . LEU B 1 242 ? -9.664 -14.008 -18.234 1 98.75 242 LEU B C 1
ATOM 4241 O O . LEU B 1 242 ? -9.82 -13.242 -17.281 1 98.75 242 LEU B O 1
ATOM 4245 N N . CYS B 1 243 ? -8.5 -14.203 -18.875 1 98.75 243 CYS B N 1
ATOM 4246 C CA . CYS B 1 243 ? -7.281 -13.523 -18.453 1 98.75 243 CYS B CA 1
ATOM 4247 C C . CYS B 1 243 ? -7.434 -12.016 -18.562 1 98.75 243 CYS B C 1
ATOM 4249 O O . CYS B 1 243 ? -7.059 -11.281 -17.641 1 98.75 243 CYS B O 1
ATOM 4251 N N . GLU B 1 244 ? -8.016 -11.57 -19.625 1 98.38 244 GLU B N 1
ATOM 4252 C CA . GLU B 1 244 ? -8.242 -10.148 -19.844 1 98.38 244 GLU B CA 1
ATOM 4253 C C . GLU B 1 244 ? -9.25 -9.594 -18.844 1 98.38 244 GLU B C 1
ATOM 4255 O O . GLU B 1 244 ? -9.109 -8.461 -18.359 1 98.38 244 GLU B O 1
ATOM 4260 N N . PHE B 1 245 ? -10.273 -10.344 -18.547 1 98.56 245 PHE B N 1
ATOM 4261 C CA . PHE B 1 245 ? -11.281 -9.945 -17.578 1 98.56 245 PHE B CA 1
ATOM 4262 C C . PHE B 1 245 ? -10.656 -9.805 -16.188 1 98.56 245 PHE B C 1
ATOM 4264 O O . PHE B 1 245 ? -10.914 -8.82 -15.484 1 98.56 245 PHE B O 1
ATOM 4271 N N . LEU B 1 246 ? -9.805 -10.742 -15.797 1 98.31 246 LEU B N 1
ATOM 4272 C CA . LEU B 1 246 ? -9.102 -10.711 -14.516 1 98.31 246 LEU B CA 1
ATOM 4273 C C . LEU B 1 246 ? -8.188 -9.492 -14.43 1 98.31 246 LEU B C 1
ATOM 4275 O O . LEU B 1 246 ? -8.18 -8.789 -13.414 1 98.31 246 LEU B O 1
ATOM 4279 N N . GLU B 1 247 ? -7.449 -9.195 -15.516 1 95.94 247 GLU B N 1
ATOM 4280 C CA . GLU B 1 247 ? -6.484 -8.102 -15.539 1 95.94 247 GLU B CA 1
ATOM 4281 C C . GLU B 1 247 ? -7.188 -6.75 -15.57 1 95.94 247 GLU B C 1
ATOM 4283 O O . GLU B 1 247 ? -6.75 -5.801 -14.922 1 95.94 247 GLU B O 1
ATOM 4288 N N . GLY B 1 248 ? -8.266 -6.684 -16.25 1 94.44 248 GLY B N 1
ATOM 4289 C CA . GLY B 1 248 ? -8.875 -5.395 -16.547 1 94.44 248 GLY B CA 1
ATOM 4290 C C . GLY B 1 248 ? -9.93 -4.98 -15.547 1 94.44 248 GLY B C 1
ATOM 4291 O O . GLY B 1 248 ? -10.234 -3.795 -15.406 1 94.44 248 GLY B O 1
ATOM 4292 N N . SER B 1 249 ? -10.445 -5.902 -14.797 1 93.94 249 SER B N 1
ATOM 4293 C CA . SER B 1 249 ? -11.617 -5.621 -13.961 1 93.94 249 SER B CA 1
ATOM 4294 C C . SER B 1 249 ? -11.219 -4.891 -12.688 1 93.94 249 SER B C 1
ATOM 4296 O O . SER B 1 249 ? -12.008 -4.121 -12.133 1 93.94 249 SER B O 1
ATOM 4298 N N . GLY B 1 250 ? -10.008 -5.191 -12.203 1 94.12 250 GLY B N 1
ATOM 4299 C CA . GLY B 1 250 ? -9.625 -4.734 -10.875 1 94.12 250 GLY B CA 1
ATOM 4300 C C . GLY B 1 250 ? -10.273 -5.539 -9.766 1 94.12 250 GLY B C 1
ATOM 4301 O O . GLY B 1 250 ? -10.133 -5.199 -8.586 1 94.12 250 GLY B O 1
ATOM 4302 N N . LYS B 1 251 ? -11 -6.621 -10.062 1 97.56 251 LYS B N 1
ATOM 4303 C CA . LYS B 1 251 ? -11.711 -7.453 -9.086 1 97.56 251 LYS B CA 1
ATOM 4304 C C . LYS B 1 251 ? -11.305 -8.914 -9.219 1 97.56 251 LYS B C 1
ATOM 4306 O O . LYS B 1 251 ? -12.148 -9.812 -9.164 1 97.56 251 LYS B O 1
ATOM 4311 N N . TYR B 1 252 ? -9.992 -9.125 -9.477 1 97.81 252 TYR B N 1
ATOM 4312 C CA . TYR B 1 252 ? -9.508 -10.477 -9.742 1 97.81 252 TYR B CA 1
ATOM 4313 C C . TYR B 1 252 ? -9.781 -11.391 -8.555 1 97.81 252 TYR B C 1
ATOM 4315 O O . TYR B 1 252 ? -10.102 -12.57 -8.727 1 97.81 252 TYR B O 1
ATOM 4323 N N . VAL B 1 253 ? -9.773 -10.883 -7.273 1 98.62 253 VAL B N 1
ATOM 4324 C CA . VAL B 1 253 ? -10.039 -11.703 -6.094 1 98.62 253 VAL B CA 1
ATOM 4325 C C . VAL B 1 253 ? -11.5 -12.141 -6.086 1 98.62 253 VAL B C 1
ATOM 4327 O O . VAL B 1 253 ? -11.797 -13.328 -5.918 1 98.62 253 VAL B O 1
ATOM 4330 N N . G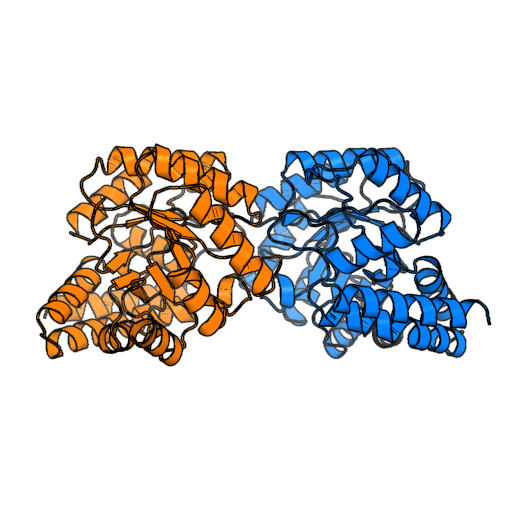LN B 1 254 ? -12.344 -11.195 -6.32 1 98.69 254 GLN B N 1
ATOM 4331 C CA . GLN B 1 254 ? -13.781 -11.438 -6.285 1 98.69 254 GLN B CA 1
ATOM 4332 C C . GLN B 1 254 ? -14.211 -12.383 -7.402 1 98.69 254 GLN B C 1
ATOM 4334 O O . GLN B 1 254 ? -15.078 -13.234 -7.203 1 98.69 254 GLN B O 1
ATOM 4339 N N . ILE B 1 255 ? -13.594 -12.18 -8.539 1 98.81 255 ILE B N 1
ATOM 4340 C CA . ILE B 1 255 ? -13.875 -13.039 -9.688 1 98.81 255 ILE B CA 1
ATOM 4341 C C . ILE B 1 255 ? -13.477 -14.477 -9.375 1 98.81 255 ILE B C 1
ATOM 4343 O O . ILE B 1 255 ? -14.242 -15.414 -9.633 1 98.81 255 ILE B O 1
ATOM 4347 N N . VAL B 1 256 ? -12.328 -14.68 -8.812 1 98.88 256 VAL B N 1
ATOM 4348 C CA . VAL B 1 256 ? -11.852 -16.016 -8.492 1 98.88 256 VAL B CA 1
ATOM 4349 C C . VAL B 1 256 ? -12.758 -16.656 -7.441 1 98.88 256 VAL B C 1
ATOM 4351 O O . VAL B 1 256 ? -13.172 -17.812 -7.582 1 98.88 256 VAL B O 1
ATOM 4354 N N . LYS B 1 257 ? -13.07 -15.898 -6.379 1 98.88 257 LYS B N 1
ATOM 4355 C CA . LYS B 1 257 ? -13.914 -16.438 -5.316 1 98.88 257 LYS B CA 1
ATOM 4356 C C . LYS B 1 257 ? -15.273 -16.875 -5.863 1 98.88 257 LYS B C 1
ATOM 4358 O O . LYS B 1 257 ? -15.75 -17.969 -5.559 1 98.88 257 LYS B O 1
ATOM 4363 N N . ARG B 1 258 ? -15.844 -16.062 -6.684 1 98.81 258 ARG B N 1
ATOM 4364 C CA . ARG B 1 258 ? -17.125 -16.375 -7.285 1 98.81 258 ARG B CA 1
ATOM 4365 C C . ARG B 1 258 ? -17.031 -17.594 -8.195 1 98.81 258 ARG B C 1
ATOM 4367 O O . ARG B 1 258 ? -17.891 -18.469 -8.172 1 98.81 258 ARG B O 1
ATOM 4374 N N . SER B 1 259 ? -15.992 -17.672 -8.961 1 98.75 259 SER B N 1
ATOM 4375 C CA . SER B 1 259 ? -15.773 -18.797 -9.859 1 98.75 259 SER B CA 1
ATOM 4376 C C . SER B 1 259 ? -15.633 -20.109 -9.094 1 98.75 259 SER B C 1
ATOM 4378 O O . SER B 1 259 ? -16.156 -21.141 -9.516 1 98.75 259 SER B O 1
ATOM 4380 N N . MET B 1 260 ? -14.875 -20.016 -7.973 1 98.19 260 MET B N 1
ATOM 4381 C CA . MET B 1 260 ? -14.719 -21.203 -7.137 1 98.19 260 MET B CA 1
ATOM 4382 C C . MET B 1 260 ? -16.062 -21.688 -6.625 1 98.19 260 MET B C 1
ATOM 4384 O O . MET B 1 260 ? -16.359 -22.891 -6.668 1 98.19 260 MET B O 1
ATOM 4388 N N . GLU B 1 261 ? -16.906 -20.812 -6.227 1 98.06 261 GLU B N 1
ATOM 4389 C CA . GLU B 1 261 ? -18.234 -21.156 -5.73 1 98.06 261 GLU B CA 1
ATOM 4390 C C . GLU B 1 261 ? -19.078 -21.797 -6.832 1 98.06 261 GLU B C 1
ATOM 4392 O O . GLU B 1 261 ? -19.797 -22.766 -6.586 1 98.06 261 GLU B O 1
ATOM 4397 N N . LEU B 1 262 ? -18.969 -21.281 -8 1 97.19 262 LEU B N 1
ATOM 4398 C CA . LEU B 1 262 ? -19.734 -21.797 -9.133 1 97.19 262 LEU B CA 1
ATOM 4399 C C . LEU B 1 262 ? -19.328 -23.234 -9.445 1 97.19 262 LEU B C 1
ATOM 4401 O O . LEU B 1 262 ? -20.109 -24 -10.008 1 97.19 262 LEU B O 1
ATOM 4405 N N . HIS B 1 263 ? -18.141 -23.609 -9.031 1 94.88 263 HIS B N 1
ATOM 4406 C CA . HIS B 1 263 ? -17.625 -24.938 -9.344 1 94.88 263 HIS B CA 1
ATOM 4407 C C . HIS B 1 263 ? -17.609 -25.828 -8.109 1 94.88 263 HIS B C 1
ATOM 4409 O O . HIS B 1 263 ? -16.906 -26.844 -8.07 1 94.88 263 HIS B O 1
ATOM 4415 N N . GLY B 1 264 ? -18.281 -25.422 -7.062 1 96.75 264 GLY B N 1
ATOM 4416 C CA . GLY B 1 264 ? -18.469 -26.25 -5.887 1 96.75 264 GLY B CA 1
ATOM 4417 C C . GLY B 1 264 ? -17.312 -26.188 -4.906 1 96.75 264 GLY B C 1
ATOM 4418 O O . GLY B 1 264 ? -17.234 -26.984 -3.969 1 96.75 264 GLY B O 1
ATOM 4419 N N . GLN B 1 265 ? -16.391 -25.281 -5.121 1 98.38 265 GLN B N 1
ATOM 4420 C CA . GLN B 1 265 ? -15.266 -25.062 -4.207 1 98.38 265 GLN B CA 1
ATOM 4421 C C . GLN B 1 265 ? -15.547 -23.906 -3.254 1 98.38 265 GLN B C 1
ATOM 4423 O O . GLN B 1 265 ? -16.562 -23.219 -3.385 1 98.38 265 GLN B O 1
ATOM 4428 N N . ALA B 1 266 ? -14.703 -23.719 -2.289 1 98.69 266 ALA B N 1
ATOM 4429 C CA . ALA B 1 266 ? -14.914 -22.688 -1.281 1 98.69 266 ALA B CA 1
ATOM 4430 C C . ALA B 1 266 ? -14.461 -21.312 -1.794 1 98.69 266 ALA B C 1
ATOM 4432 O O . ALA B 1 266 ? -13.367 -21.188 -2.344 1 98.69 266 ALA B O 1
ATOM 4433 N N . GLY B 1 267 ? -15.281 -20.391 -1.774 1 98.62 267 GLY B N 1
ATOM 4434 C CA . GLY B 1 267 ? -15.008 -19 -2.088 1 98.62 267 GLY B CA 1
ATOM 4435 C C . GLY B 1 267 ? -15.398 -18.047 -0.972 1 98.62 267 GLY B C 1
ATOM 4436 O O . GLY B 1 267 ? -14.695 -17.953 0.037 1 98.62 267 GLY B O 1
ATOM 4437 N N . GLY B 1 268 ? -16.703 -17.516 -1.038 1 98.06 268 GLY B N 1
ATOM 4438 C CA . GLY B 1 268 ? -17.219 -16.594 -0.044 1 98.06 268 GLY B CA 1
ATOM 4439 C C . GLY B 1 268 ? -16.844 -15.148 -0.325 1 98.06 268 GLY B C 1
ATOM 4440 O O . GLY B 1 268 ? -16.172 -14.859 -1.317 1 98.06 268 GLY B O 1
ATOM 4441 N N . PRO B 1 269 ? -17.312 -14.305 0.514 1 98.31 269 PRO B N 1
ATOM 4442 C CA . PRO B 1 269 ? -17.016 -12.883 0.33 1 98.31 269 PRO B CA 1
ATOM 4443 C C . PRO B 1 269 ? -15.555 -12.539 0.654 1 98.31 269 PRO B C 1
ATOM 4445 O O . PRO B 1 269 ? -14.844 -13.359 1.238 1 98.31 269 PRO B O 1
ATOM 4448 N N . SER B 1 270 ? -15.117 -11.422 0.153 1 98.25 270 SER B N 1
ATOM 4449 C CA . SER B 1 270 ? -13.867 -10.805 0.596 1 98.25 270 SER B CA 1
ATOM 4450 C C . SER B 1 270 ? -14.102 -9.891 1.792 1 98.25 270 SER B C 1
ATOM 4452 O O . SER B 1 270 ? -15.227 -9.46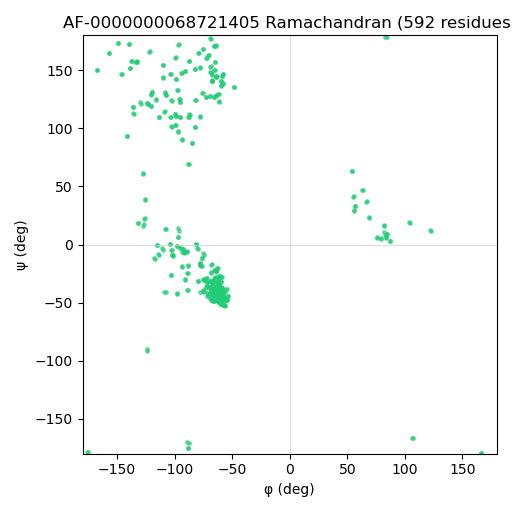1 2.045 1 98.25 270 SER B O 1
ATOM 4454 N N . ARG B 1 271 ? -13.094 -9.648 2.521 1 98.5 271 ARG B N 1
ATOM 4455 C CA . ARG B 1 271 ? -13.227 -8.641 3.566 1 98.5 271 ARG B CA 1
ATOM 4456 C C . ARG B 1 271 ? -13.398 -7.25 2.967 1 98.5 271 ARG B C 1
ATOM 4458 O O . ARG B 1 271 ? -12.75 -6.914 1.973 1 98.5 271 ARG B O 1
ATOM 4465 N N . TYR B 1 272 ? -14.25 -6.5 3.611 1 98.5 272 TYR B N 1
ATOM 4466 C CA . TYR B 1 272 ? -14.453 -5.117 3.188 1 98.5 272 TYR B CA 1
ATOM 4467 C C . TYR B 1 272 ? -13.156 -4.324 3.273 1 98.5 272 TYR B C 1
ATOM 4469 O O . TYR B 1 272 ? -12.359 -4.52 4.199 1 98.5 272 TYR B O 1
ATOM 4477 N N . PRO B 1 273 ? -12.859 -3.486 2.227 1 98.25 273 PRO B N 1
ATOM 4478 C CA . PRO B 1 273 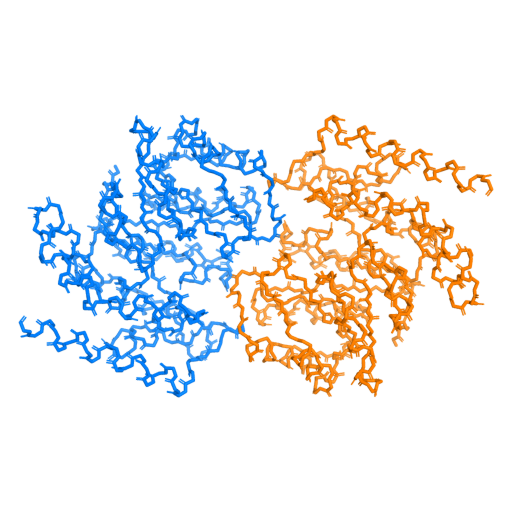? -13.859 -2.762 1.438 1 98.25 273 PRO B CA 1
ATOM 4479 C C . PRO B 1 273 ? -14.203 -3.469 0.129 1 98.25 273 PRO B C 1
ATOM 4481 O O . PRO B 1 273 ? -15.07 -3.004 -0.619 1 98.25 273 PRO B O 1
ATOM 4484 N N . ARG B 1 274 ? -13.555 -4.629 -0.166 1 98.25 274 ARG B N 1
ATOM 4485 C CA . ARG B 1 274 ? -13.891 -5.34 -1.395 1 98.25 274 ARG B CA 1
ATOM 4486 C C . ARG B 1 274 ? -15.352 -5.77 -1.393 1 98.25 274 ARG B C 1
ATOM 4488 O O . ARG B 1 274 ? -15.805 -6.465 -0.477 1 98.25 274 ARG B O 1
ATOM 4495 N N . LEU B 1 275 ? -16.031 -5.34 -2.395 1 98.19 275 LEU B N 1
ATOM 4496 C CA . LEU B 1 275 ? -17.422 -5.766 -2.58 1 98.19 275 LEU B CA 1
ATOM 4497 C C . LEU B 1 275 ? -17.516 -6.883 -3.615 1 98.19 275 LEU B C 1
ATOM 4499 O O . LEU B 1 275 ? -16.562 -7.105 -4.379 1 98.19 275 LEU B O 1
ATOM 4503 N N . GLY B 1 276 ? -18.594 -7.617 -3.604 1 97.75 276 GLY B N 1
ATOM 4504 C CA . GLY B 1 276 ? -18.797 -8.68 -4.574 1 97.75 276 GLY B CA 1
ATOM 4505 C C . GLY B 1 276 ? -19 -8.172 -5.988 1 97.75 276 GLY B C 1
ATOM 4506 O O . GLY B 1 276 ? -18.953 -6.961 -6.227 1 97.75 276 GLY B O 1
ATOM 4507 N N . LEU B 1 277 ? -19.125 -9.07 -6.922 1 98.5 277 LEU B N 1
ATOM 4508 C CA . LEU B 1 277 ? -19.375 -8.719 -8.312 1 98.5 277 LEU B CA 1
ATOM 4509 C C . LEU B 1 277 ? -20.766 -8.117 -8.477 1 98.5 277 LEU B C 1
ATOM 4511 O O . LEU B 1 277 ? -21.719 -8.547 -7.82 1 98.5 277 LEU B O 1
ATOM 4515 N N . THR B 1 278 ? -20.844 -7.137 -9.305 1 98 278 THR B N 1
ATOM 4516 C CA . THR B 1 278 ? -22.172 -6.695 -9.719 1 98 278 THR B CA 1
ATOM 4517 C C . THR B 1 278 ? -22.875 -7.777 -10.531 1 98 278 THR B C 1
ATOM 4519 O O . THR B 1 278 ? -22.25 -8.742 -10.961 1 98 278 THR B O 1
ATOM 4522 N N . VAL B 1 279 ? -24.125 -7.555 -10.789 1 98.19 279 VAL B N 1
ATOM 4523 C CA . VAL B 1 279 ? -24.906 -8.484 -11.602 1 98.19 279 VAL B CA 1
ATOM 4524 C C . VAL B 1 279 ? -24.297 -8.594 -13 1 98.19 279 VAL B C 1
ATOM 4526 O O . VAL B 1 279 ? -24.125 -9.695 -13.531 1 98.19 279 VAL B O 1
ATOM 4529 N N . ASP B 1 280 ? -23.906 -7.488 -13.555 1 98.19 280 ASP B N 1
ATOM 4530 C CA . ASP B 1 280 ? -23.328 -7.457 -14.891 1 98.19 280 ASP B CA 1
ATOM 4531 C C . ASP B 1 280 ? -21.969 -8.172 -14.922 1 98.19 280 ASP B C 1
ATOM 4533 O O . ASP B 1 280 ? -21.672 -8.898 -15.875 1 98.19 280 ASP B O 1
ATOM 4537 N N . GLU B 1 281 ? -21.172 -7.965 -13.914 1 98.38 281 GLU B N 1
ATOM 4538 C CA . GLU B 1 281 ? -19.859 -8.602 -13.828 1 98.38 281 GLU B CA 1
ATOM 4539 C C . GLU B 1 281 ? -19.984 -10.117 -13.688 1 98.38 281 GLU B C 1
ATOM 4541 O O . GLU B 1 281 ? -19.234 -10.875 -14.289 1 98.38 281 GLU B O 1
ATOM 4546 N N . ASP B 1 282 ? -20.938 -10.516 -12.867 1 98.56 282 ASP B N 1
ATOM 4547 C CA . ASP B 1 282 ? -21.188 -11.945 -12.68 1 98.56 282 ASP B CA 1
ATOM 4548 C C . ASP B 1 282 ? -21.656 -12.602 -13.969 1 98.56 282 ASP B C 1
ATOM 4550 O O . ASP B 1 282 ? -21.25 -13.711 -14.297 1 98.56 282 ASP B O 1
ATOM 4554 N N . GLN B 1 283 ? -22.531 -11.93 -14.703 1 98.56 283 GLN B N 1
ATOM 4555 C CA . GLN B 1 283 ? -23 -12.445 -15.984 1 98.56 283 GLN B CA 1
ATOM 4556 C C . GLN B 1 283 ? -21.859 -12.57 -16.984 1 98.56 283 GLN B C 1
ATOM 4558 O O . GLN B 1 283 ? -21.781 -13.555 -17.719 1 98.56 283 GLN B O 1
ATOM 4563 N N . LYS B 1 284 ? -21.078 -11.586 -17 1 98.62 284 LYS B N 1
ATOM 4564 C CA . LYS B 1 284 ? -19.906 -11.633 -17.875 1 98.62 284 LYS B CA 1
ATOM 4565 C C . LYS B 1 284 ? -19 -12.812 -17.516 1 98.62 284 LYS B C 1
ATOM 4567 O O . LYS B 1 284 ? -18.531 -13.523 -18.406 1 98.62 284 LYS B O 1
ATOM 4572 N N . LEU B 1 285 ? -18.797 -13.023 -16.234 1 98.75 285 LEU B N 1
ATOM 4573 C CA . LEU B 1 285 ? -17.984 -14.148 -15.766 1 98.75 285 LEU B CA 1
ATOM 4574 C C . LEU B 1 285 ? -18.578 -15.477 -16.234 1 98.75 285 LEU B C 1
ATOM 4576 O O . LEU B 1 285 ? -17.859 -16.312 -16.766 1 98.75 285 LEU B O 1
ATOM 4580 N N . GLN B 1 286 ? -19.828 -15.609 -16.062 1 98.38 286 GLN B N 1
ATOM 4581 C CA . GLN B 1 286 ? -20.484 -16.859 -16.422 1 98.38 286 GLN B CA 1
ATOM 4582 C C . GLN B 1 286 ? -20.406 -17.109 -17.922 1 98.38 286 GLN B C 1
ATOM 4584 O O . GLN B 1 286 ? -20.25 -18.25 -18.359 1 98.38 286 GLN B O 1
ATOM 4589 N N . THR B 1 287 ? -20.547 -16.062 -18.703 1 98.44 287 THR B N 1
ATOM 4590 C CA . THR B 1 287 ? -20.422 -16.188 -20.141 1 98.44 287 THR B CA 1
ATOM 4591 C C . THR B 1 287 ? -19.031 -16.641 -20.547 1 98.44 287 THR B C 1
ATOM 4593 O O . THR B 1 287 ? -18.875 -17.531 -21.375 1 98.44 287 THR B O 1
ATOM 4596 N N . ILE B 1 288 ? -18.047 -16.062 -19.938 1 98.56 288 ILE B N 1
ATOM 4597 C CA . ILE B 1 288 ? -16.656 -16.422 -20.203 1 98.56 288 ILE B CA 1
ATOM 4598 C C . ILE B 1 288 ? -16.422 -17.891 -19.859 1 98.56 288 ILE B C 1
ATOM 4600 O O . ILE B 1 288 ? -15.828 -18.625 -20.641 1 98.56 288 ILE B O 1
ATOM 4604 N N . LEU B 1 289 ? -16.906 -18.281 -18.703 1 98.19 289 LEU B N 1
ATOM 4605 C CA . LEU B 1 289 ? -16.703 -19.656 -18.25 1 98.19 289 LEU B CA 1
ATOM 4606 C C . LEU B 1 289 ? -17.406 -20.641 -19.156 1 98.19 289 LEU B C 1
ATOM 4608 O O . LEU B 1 289 ? -16.875 -21.719 -19.453 1 98.19 289 LEU B O 1
ATOM 4612 N N . SER B 1 290 ? -18.594 -20.266 -19.609 1 97.5 290 SER B N 1
ATOM 4613 C CA . SER B 1 290 ? -19.344 -21.109 -20.531 1 97.5 290 SER B CA 1
ATOM 4614 C C . SER B 1 290 ? -18.609 -21.281 -21.859 1 97.5 290 SER B C 1
ATOM 4616 O O . SER B 1 290 ? -18.594 -22.375 -22.422 1 97.5 290 SER B O 1
ATOM 4618 N N . ASN B 1 291 ? -18.047 -20.234 -22.312 1 97.5 291 ASN B N 1
ATOM 4619 C CA . ASN B 1 291 ? -17.281 -20.297 -23.562 1 97.5 291 ASN B CA 1
ATOM 4620 C C . ASN B 1 291 ? -16.062 -21.188 -23.438 1 97.5 291 ASN B C 1
ATOM 4622 O O . ASN B 1 291 ? -15.719 -21.922 -24.375 1 97.5 291 ASN B O 1
ATOM 4626 N N . ILE B 1 292 ? -15.391 -21.156 -22.312 1 97.62 292 ILE B N 1
ATOM 4627 C CA . ILE B 1 292 ? -14.219 -21.984 -22.094 1 97.62 292 ILE B CA 1
ATOM 4628 C C . ILE B 1 292 ? -14.633 -23.453 -22.016 1 97.62 292 ILE B C 1
ATOM 4630 O O . ILE B 1 292 ? -13.977 -24.312 -22.609 1 97.62 292 ILE B O 1
ATOM 4634 N N . ALA B 1 293 ? -15.734 -23.75 -21.328 1 94.31 293 ALA B N 1
ATOM 4635 C CA . ALA B 1 293 ? -16.219 -25.109 -21.203 1 94.31 293 ALA B CA 1
ATOM 4636 C C . ALA B 1 293 ? -16.594 -25.703 -22.562 1 94.31 293 ALA B C 1
ATOM 4638 O O . ALA B 1 293 ? -16.391 -26.891 -22.797 1 94.31 293 ALA B O 1
ATOM 4639 N N . ALA B 1 294 ? -17.047 -24.875 -23.406 1 89.88 294 ALA B N 1
ATOM 4640 C CA . ALA B 1 294 ? -17.453 -25.312 -24.734 1 89.88 294 ALA B CA 1
ATOM 4641 C C . ALA B 1 294 ? -16.234 -25.672 -25.594 1 89.88 294 ALA B C 1
ATOM 4643 O O . ALA B 1 294 ? -16.297 -26.547 -26.453 1 89.88 294 ALA B O 1
ATOM 4644 N N . HIS B 1 295 ? -15.188 -25.016 -25.391 1 85.69 295 HIS B N 1
ATOM 4645 C CA . HIS B 1 295 ? -13.953 -25.266 -26.125 1 85.69 295 HIS B CA 1
ATOM 4646 C C . HIS B 1 295 ? -13.281 -26.547 -25.625 1 85.69 295 HIS B C 1
ATOM 4648 O O . HIS B 1 295 ? -12.68 -27.281 -26.422 1 85.69 295 HIS B O 1
ATOM 4654 N N . ALA B 1 296 ? -13.258 -26.844 -24.359 1 73.12 296 ALA B N 1
ATOM 4655 C CA . ALA B 1 296 ? -12.617 -28.016 -23.766 1 73.12 296 ALA B CA 1
ATOM 4656 C C . ALA B 1 296 ? -13.359 -29.297 -24.141 1 73.12 296 ALA B C 1
ATOM 4658 O O . ALA B 1 296 ? -12.766 -30.375 -24.203 1 73.12 296 ALA B O 1
ATOM 4659 N N . ALA B 1 297 ? -14.562 -29.25 -24.312 1 63.78 297 ALA B N 1
ATOM 4660 C CA . ALA B 1 297 ? -15.398 -30.391 -24.672 1 63.78 297 ALA B CA 1
ATOM 4661 C C . ALA B 1 297 ? -15.219 -30.766 -26.141 1 63.78 297 ALA B C 1
ATOM 4663 O O . ALA B 1 297 ? -15.562 -31.875 -26.562 1 63.78 297 ALA B O 1
ATOM 4664 N N . VAL B 1 298 ? -14.469 -29.922 -26.891 1 53.09 298 VAL B N 1
ATOM 4665 C CA . VAL B 1 298 ? -14.25 -30.234 -28.297 1 53.09 298 VAL B CA 1
ATOM 4666 C C . VAL B 1 298 ? -12.859 -30.859 -28.484 1 53.09 298 VAL B C 1
ATOM 4668 O O . VAL B 1 298 ? -11.906 -30.438 -27.828 1 53.09 298 VAL B O 1
#

Organism: Bacillus thuringiensis (NCBI:txid1428)

pLDDT: mean 97.52, std 4.68, range [53.09, 98.94]

Nearest PDB structures (foldseek):
  3na8-assembly1_D  TM=9.720E-01  e=1.505E-26  Pseudomonas aeruginosa
  3na8-assembly1_B  TM=9.690E-01  e=1.775E-26  Pseudomonas aeruginosa
  7loy-assembly1_B  TM=9.696E-01  e=4.129E-24  Candidatus Liberibacter solanacearum
  8gek-assembly1_A  TM=9.610E-01  e=1.052E-23  Candidatus Liberibacter solanacearum
  4i7u-assembly1_A  TM=9.448E-01  e=5.146E-24  Agrobacterium tumefaciens